Protein AF-A0A2D4K3Z7-F1 (afdb_monomer)

Structure (mmCIF, N/CA/C/O backbone):
data_AF-A0A2D4K3Z7-F1
#
_entry.id   AF-A0A2D4K3Z7-F1
#
loop_
_atom_site.group_PDB
_atom_site.id
_atom_site.type_symbol
_atom_site.label_atom_id
_atom_site.label_alt_id
_atom_site.label_comp_id
_atom_site.label_asym_id
_atom_site.label_entity_id
_atom_site.label_seq_id
_atom_site.pdbx_PDB_ins_code
_atom_site.Cartn_x
_atom_site.Cartn_y
_atom_site.Cartn_z
_atom_site.occupancy
_atom_site.B_iso_or_equiv
_atom_site.auth_seq_id
_atom_site.auth_comp_id
_atom_site.auth_asym_id
_atom_site.auth_atom_id
_atom_site.pdbx_PDB_model_num
ATOM 1 N N . ALA A 1 1 ? 8.901 -9.038 -37.088 1.00 87.12 1 ALA A N 1
ATOM 2 C CA . ALA A 1 1 ? 8.086 -7.867 -37.486 1.00 87.12 1 ALA A CA 1
ATOM 3 C C . ALA A 1 1 ? 8.035 -6.771 -36.409 1.00 87.12 1 ALA A C 1
ATOM 5 O O . ALA A 1 1 ? 8.881 -5.893 -36.478 1.00 87.12 1 ALA A O 1
ATOM 6 N N . LEU A 1 2 ? 7.130 -6.795 -35.407 1.00 94.00 2 LEU A N 1
ATOM 7 C CA . LEU A 1 2 ? 6.979 -5.684 -34.430 1.00 94.00 2 LEU A CA 1
ATOM 8 C C . LEU A 1 2 ? 8.279 -5.340 -33.681 1.00 94.00 2 LEU A C 1
ATOM 10 O O . LEU A 1 2 ? 8.708 -4.191 -33.692 1.00 94.00 2 LEU A O 1
ATOM 14 N N . LYS A 1 3 ? 8.938 -6.353 -33.107 1.00 96.38 3 LYS A N 1
ATOM 15 C CA . LYS A 1 3 ? 10.236 -6.232 -32.422 1.00 96.38 3 LYS A CA 1
ATOM 16 C C . LYS A 1 3 ? 11.297 -5.527 -33.275 1.00 96.38 3 LYS A C 1
ATOM 18 O O . LYS A 1 3 ? 11.968 -4.610 -32.811 1.00 96.38 3 LYS A O 1
ATOM 23 N N . GLU A 1 4 ? 11.461 -5.971 -34.519 1.00 96.62 4 GLU A N 1
ATOM 24 C CA . GLU A 1 4 ? 12.482 -5.453 -35.438 1.00 96.62 4 GLU A CA 1
ATOM 25 C C . GLU A 1 4 ? 12.152 -4.029 -35.879 1.00 96.62 4 GLU A C 1
ATOM 27 O O . GLU A 1 4 ? 13.036 -3.178 -35.881 1.00 96.62 4 GLU A O 1
ATOM 32 N N . ALA A 1 5 ? 10.881 -3.755 -36.189 1.00 96.75 5 ALA A N 1
ATOM 33 C CA . ALA A 1 5 ? 10.417 -2.428 -36.574 1.00 96.75 5 ALA A CA 1
ATOM 34 C C . ALA A 1 5 ? 10.631 -1.411 -35.443 1.00 96.75 5 ALA A C 1
ATOM 36 O O . ALA A 1 5 ? 11.226 -0.359 -35.673 1.00 96.75 5 ALA A O 1
ATOM 37 N N . PHE A 1 6 ? 10.222 -1.758 -34.217 1.00 97.62 6 PHE A N 1
ATOM 38 C CA . PHE A 1 6 ? 10.450 -0.931 -33.033 1.00 97.62 6 PHE A CA 1
ATOM 39 C C . PHE A 1 6 ? 11.943 -0.678 -32.803 1.00 97.62 6 PHE A C 1
ATOM 41 O O . PHE A 1 6 ? 12.363 0.467 -32.662 1.00 97.62 6 PHE A O 1
ATOM 48 N N . THR A 1 7 ? 12.754 -1.741 -32.816 1.00 96.12 7 THR A N 1
ATOM 49 C CA . THR A 1 7 ? 14.203 -1.652 -32.579 1.00 96.12 7 THR A CA 1
ATOM 50 C C . THR A 1 7 ? 14.893 -0.776 -33.624 1.00 96.12 7 THR A C 1
ATOM 52 O O . THR A 1 7 ? 15.701 0.079 -33.273 1.00 96.12 7 THR A O 1
ATOM 55 N N . ASN A 1 8 ? 14.554 -0.949 -34.904 1.00 95.50 8 ASN A N 1
ATOM 56 C CA . ASN A 1 8 ? 15.128 -0.164 -35.991 1.00 95.50 8 ASN A CA 1
ATOM 57 C C . ASN A 1 8 ? 14.792 1.328 -35.842 1.00 95.50 8 ASN A C 1
ATOM 59 O O . ASN A 1 8 ? 15.680 2.171 -35.931 1.00 95.50 8 ASN A O 1
ATOM 63 N N . LEU A 1 9 ? 13.530 1.657 -35.549 1.00 95.56 9 LEU A N 1
ATOM 64 C CA . LEU A 1 9 ? 13.109 3.044 -35.338 1.00 95.56 9 LEU A CA 1
ATOM 65 C C . LEU A 1 9 ? 13.720 3.656 -34.075 1.00 95.56 9 LEU A C 1
ATOM 67 O O . LEU A 1 9 ? 14.073 4.828 -34.085 1.00 95.56 9 LEU A O 1
ATOM 71 N N . LEU A 1 10 ? 13.891 2.885 -33.000 1.00 94.19 10 LEU A N 1
ATOM 72 C CA . LEU A 1 10 ? 14.515 3.381 -31.775 1.00 94.19 10 LEU A CA 1
ATOM 73 C C . LEU A 1 10 ? 16.001 3.719 -31.973 1.00 94.19 10 LEU A C 1
ATOM 75 O O . LEU A 1 10 ? 16.464 4.732 -31.456 1.00 94.19 10 LEU A O 1
ATOM 79 N N . ILE A 1 11 ? 16.742 2.883 -32.707 1.00 92.81 11 ILE A N 1
ATOM 80 C CA . ILE A 1 11 ? 18.197 3.034 -32.874 1.00 92.81 11 ILE A CA 1
ATOM 81 C C . ILE A 1 11 ? 18.545 3.984 -34.029 1.00 92.81 11 ILE A C 1
ATOM 83 O O . ILE A 1 11 ? 19.521 4.729 -33.942 1.00 92.81 11 ILE A O 1
ATOM 87 N N . HIS A 1 12 ? 17.770 3.958 -35.116 1.00 91.62 12 HIS A N 1
ATOM 88 C CA . HIS A 1 12 ? 18.097 4.657 -36.364 1.00 91.62 12 HIS A CA 1
ATOM 89 C C . HIS A 1 12 ? 17.076 5.738 -36.762 1.00 91.62 12 HIS A C 1
ATOM 91 O O . HIS A 1 12 ? 17.339 6.514 -37.682 1.00 91.62 12 HIS A O 1
ATOM 97 N N . GLY A 1 13 ? 15.922 5.805 -36.092 1.00 89.62 13 GLY A N 1
ATOM 98 C CA . GLY A 1 13 ? 14.860 6.772 -36.367 1.00 89.62 13 GLY A CA 1
ATOM 99 C C . GLY A 1 13 ? 15.062 8.083 -35.612 1.00 89.62 13 GLY A C 1
ATOM 100 O O . GLY A 1 13 ? 14.708 8.211 -34.441 1.00 89.62 13 GLY A O 1
ATOM 101 N N . PHE A 1 14 ? 15.612 9.087 -36.295 1.00 87.62 14 PHE A N 1
ATOM 102 C CA . PHE A 1 14 ? 15.900 10.398 -35.695 1.00 87.62 14 PHE A CA 1
ATOM 103 C C . PHE A 1 14 ? 14.907 11.490 -36.097 1.00 87.62 14 PHE A C 1
ATOM 105 O O . PHE A 1 14 ? 14.913 12.565 -35.492 1.00 87.62 14 PHE A O 1
ATOM 112 N N . ARG A 1 15 ? 14.067 11.260 -37.116 1.00 92.75 15 ARG A N 1
ATOM 113 C CA . ARG A 1 15 ? 13.068 12.250 -37.538 1.00 92.75 15 ARG A CA 1
ATOM 114 C C . ARG A 1 15 ? 11.892 12.241 -36.571 1.00 92.75 15 ARG A C 1
ATOM 116 O O . ARG A 1 15 ? 11.570 11.219 -35.974 1.00 92.75 15 ARG A O 1
ATOM 123 N N . HIS A 1 16 ? 11.196 13.370 -36.484 1.00 92.75 16 HIS A N 1
ATOM 124 C CA . HIS A 1 16 ? 9.980 13.493 -35.679 1.00 92.75 16 HIS A CA 1
ATOM 125 C C . HIS A 1 16 ? 8.953 12.391 -36.000 1.00 92.75 16 HIS A C 1
ATOM 127 O O . HIS A 1 16 ? 8.483 11.710 -35.096 1.00 92.75 16 HIS A O 1
ATOM 133 N N . TYR A 1 17 ? 8.680 12.148 -37.288 1.00 95.12 17 TYR A N 1
ATOM 134 C CA . TYR A 1 17 ? 7.767 11.083 -37.720 1.00 95.12 17 TYR A CA 1
ATOM 135 C C . TYR A 1 17 ? 8.241 9.680 -37.303 1.00 95.12 17 TYR A C 1
ATOM 137 O O . TYR A 1 17 ? 7.428 8.856 -36.897 1.00 95.12 17 TYR A O 1
ATOM 145 N N . ASP A 1 18 ? 9.552 9.417 -37.337 1.00 95.50 18 ASP A N 1
ATOM 146 C CA . ASP A 1 18 ? 10.105 8.123 -36.918 1.00 95.50 18 ASP A CA 1
ATOM 147 C C . ASP A 1 18 ? 9.887 7.894 -35.414 1.00 95.50 18 ASP A C 1
ATOM 149 O O . ASP A 1 18 ? 9.540 6.791 -34.993 1.00 95.50 18 ASP A O 1
ATOM 153 N N . ARG A 1 19 ? 10.044 8.949 -34.600 1.00 95.31 19 ARG A N 1
ATOM 154 C CA . ARG A 1 19 ? 9.815 8.903 -33.147 1.00 95.31 19 ARG A CA 1
ATOM 155 C C . ARG A 1 19 ? 8.341 8.716 -32.794 1.00 95.31 19 ARG A C 1
ATOM 157 O O . ARG A 1 19 ? 8.040 7.964 -31.871 1.00 95.31 19 ARG A O 1
ATOM 164 N N . GLN A 1 20 ? 7.436 9.356 -33.535 1.00 96.62 20 GLN A N 1
ATOM 165 C CA . GLN A 1 20 ? 5.996 9.130 -33.391 1.00 96.62 20 GLN A CA 1
ATOM 166 C C . GLN A 1 20 ? 5.642 7.679 -33.727 1.00 96.62 20 GLN A C 1
ATOM 168 O O . GLN A 1 20 ? 5.082 6.977 -32.889 1.00 96.62 20 GLN A O 1
ATOM 173 N N . LEU A 1 21 ? 6.089 7.188 -34.887 1.00 97.31 21 LEU A N 1
ATOM 174 C CA . LEU A 1 21 ? 5.829 5.817 -35.320 1.00 97.31 21 LEU A CA 1
ATOM 175 C C . LEU A 1 21 ? 6.407 4.775 -34.348 1.00 97.31 21 LEU A C 1
ATOM 177 O O . LEU A 1 21 ? 5.771 3.760 -34.072 1.00 97.31 21 LEU A O 1
ATOM 181 N N . ARG A 1 22 ? 7.598 5.021 -33.792 1.00 97.00 22 ARG A N 1
ATOM 182 C CA . ARG A 1 22 ? 8.190 4.194 -32.729 1.00 97.00 22 ARG A CA 1
ATOM 183 C C . ARG A 1 22 ? 7.257 4.083 -31.523 1.00 97.00 22 ARG A C 1
ATOM 185 O O . ARG A 1 22 ? 7.074 2.984 -30.999 1.00 97.00 22 ARG A O 1
ATOM 192 N N . ASN A 1 23 ? 6.697 5.205 -31.074 1.00 97.75 23 ASN A N 1
ATOM 193 C CA . ASN A 1 23 ? 5.797 5.238 -29.925 1.00 97.75 23 ASN A CA 1
ATOM 194 C C . ASN A 1 23 ? 4.473 4.525 -30.242 1.00 97.75 23 ASN A C 1
ATOM 196 O O . ASN A 1 23 ? 4.019 3.723 -29.428 1.00 97.75 23 ASN A O 1
ATOM 200 N N . ASP A 1 24 ? 3.917 4.720 -31.440 1.00 98.00 24 ASP A N 1
ATOM 201 C CA . ASP A 1 24 ? 2.710 4.017 -31.898 1.00 98.00 24 ASP A CA 1
ATOM 202 C C . ASP A 1 24 ? 2.918 2.496 -31.921 1.00 98.00 24 ASP A C 1
ATOM 204 O O . ASP A 1 24 ? 2.082 1.728 -31.438 1.00 98.00 24 ASP A O 1
ATOM 208 N N . ILE A 1 25 ? 4.074 2.039 -32.414 1.00 98.00 25 ILE A N 1
ATOM 209 C CA . ILE A 1 25 ? 4.436 0.616 -32.400 1.00 98.00 25 ILE A CA 1
ATOM 210 C C . ILE A 1 25 ? 4.549 0.094 -30.968 1.00 98.00 25 ILE A C 1
ATOM 212 O O . ILE A 1 25 ? 4.130 -1.034 -30.708 1.00 98.00 25 ILE A O 1
ATOM 216 N N . LEU A 1 26 ? 5.087 0.883 -30.034 1.00 98.19 26 LEU A N 1
ATOM 217 C CA . LEU A 1 26 ? 5.161 0.476 -28.633 1.00 98.19 26 LEU A CA 1
ATOM 218 C C . LEU A 1 26 ? 3.771 0.369 -27.997 1.00 98.19 26 LEU A C 1
ATOM 220 O O . LEU A 1 26 ? 3.529 -0.580 -27.260 1.00 98.19 26 LEU A O 1
ATOM 224 N N . VAL A 1 27 ? 2.837 1.268 -28.318 1.00 98.06 27 VAL A N 1
ATOM 225 C CA . VAL A 1 27 ? 1.434 1.153 -27.881 1.00 98.06 27 VAL A CA 1
ATOM 226 C C . VAL A 1 27 ? 0.812 -0.147 -28.397 1.00 98.06 27 VAL A C 1
ATOM 228 O O . VAL A 1 27 ? 0.225 -0.897 -27.616 1.00 98.06 27 VAL A O 1
ATOM 231 N N . ILE A 1 28 ? 0.995 -0.464 -29.683 1.00 97.62 28 ILE A N 1
ATOM 232 C CA . ILE A 1 28 ? 0.518 -1.726 -30.271 1.00 97.62 28 ILE A CA 1
ATOM 233 C C . ILE A 1 28 ? 1.174 -2.925 -29.576 1.00 97.62 28 ILE A C 1
ATOM 235 O O . ILE A 1 28 ? 0.487 -3.883 -29.226 1.00 97.62 28 ILE A O 1
ATOM 239 N N . ALA A 1 29 ? 2.486 -2.872 -29.333 1.00 97.50 29 ALA A N 1
ATOM 240 C CA . ALA A 1 29 ? 3.203 -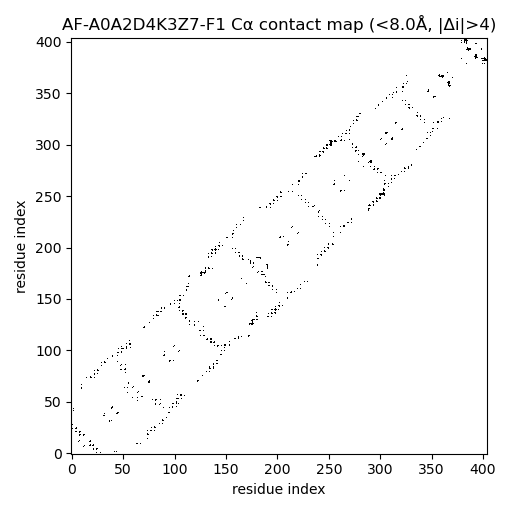3.923 -28.621 1.00 97.50 29 ALA A CA 1
ATOM 241 C C . ALA A 1 29 ? 2.657 -4.119 -27.199 1.00 97.50 29 ALA A C 1
ATOM 243 O O . ALA A 1 29 ? 2.514 -5.260 -26.770 1.00 97.50 29 ALA A O 1
ATOM 244 N N . THR A 1 30 ? 2.299 -3.041 -26.493 1.00 96.94 30 THR A N 1
ATOM 245 C CA . THR A 1 30 ? 1.702 -3.110 -25.150 1.00 96.94 30 THR A CA 1
ATOM 246 C C . THR A 1 30 ? 0.358 -3.829 -25.189 1.00 96.94 30 THR A C 1
ATOM 248 O O . THR A 1 30 ? 0.098 -4.677 -24.342 1.00 96.94 30 THR A O 1
ATOM 251 N N . LEU A 1 31 ? -0.486 -3.540 -26.187 1.00 96.38 31 LEU A N 1
ATOM 252 C CA . LEU A 1 31 ? -1.773 -4.224 -26.366 1.00 96.38 31 LEU A CA 1
ATOM 253 C C . LEU A 1 31 ? -1.592 -5.710 -26.693 1.00 96.38 31 LEU A C 1
ATOM 255 O O . LEU A 1 31 ? -2.310 -6.550 -26.159 1.00 96.38 31 LEU A O 1
ATOM 259 N N . VAL A 1 32 ? -0.612 -6.048 -27.535 1.00 95.50 32 VAL A N 1
ATOM 260 C CA . VAL A 1 32 ? -0.281 -7.445 -27.851 1.00 95.50 32 VAL A CA 1
ATOM 261 C C . VAL A 1 32 ? 0.221 -8.181 -26.608 1.00 95.50 32 VAL A C 1
ATOM 263 O O . VAL A 1 32 ? -0.226 -9.293 -26.348 1.00 95.50 32 VAL A O 1
ATOM 266 N N . ALA A 1 33 ? 1.087 -7.553 -25.810 1.00 95.50 33 ALA A N 1
ATOM 267 C CA . ALA A 1 33 ? 1.650 -8.137 -24.594 1.00 95.50 33 ALA A CA 1
ATOM 268 C C . ALA A 1 33 ? 0.612 -8.388 -23.486 1.00 95.50 33 ALA A C 1
ATOM 270 O O . ALA A 1 33 ? 0.863 -9.180 -22.586 1.00 95.50 33 ALA A O 1
ATOM 271 N N . GLN A 1 34 ? -0.564 -7.751 -23.544 1.00 93.88 34 GLN A N 1
ATOM 272 C CA . GLN A 1 34 ? -1.667 -8.056 -22.625 1.00 93.88 34 GLN A CA 1
ATOM 273 C C . GLN A 1 34 ? -2.324 -9.412 -22.906 1.00 93.88 34 GLN A C 1
ATOM 275 O O . GLN A 1 34 ? -3.038 -9.920 -22.044 1.00 93.88 34 GLN A O 1
ATOM 280 N N . ASN A 1 35 ? -2.115 -9.992 -24.091 1.00 92.38 35 ASN A N 1
ATOM 281 C CA . ASN A 1 35 ? -2.606 -11.322 -24.418 1.00 92.38 35 ASN A CA 1
ATOM 282 C C . ASN A 1 35 ? -1.603 -12.384 -23.923 1.00 92.38 35 ASN A C 1
ATOM 284 O O . ASN A 1 35 ? -0.496 -12.435 -24.460 1.00 92.38 35 ASN A O 1
ATOM 288 N N . PRO A 1 36 ? -1.982 -13.281 -22.989 1.00 85.81 36 PRO A N 1
ATOM 289 C CA . PRO A 1 36 ? -1.090 -14.328 -22.480 1.00 85.81 36 PRO A CA 1
ATOM 290 C C . PRO A 1 36 ? -0.541 -15.276 -23.557 1.00 85.81 36 PRO A C 1
ATOM 292 O O . PRO A 1 36 ? 0.483 -15.911 -23.350 1.00 85.81 36 PRO A O 1
ATOM 295 N N . GLY A 1 37 ? -1.212 -15.390 -24.710 1.00 88.56 37 GLY A N 1
ATOM 296 C CA . GLY A 1 37 ? -0.748 -16.208 -25.835 1.00 88.56 37 GLY A CA 1
ATOM 297 C C . GLY A 1 37 ? 0.266 -15.518 -26.756 1.00 88.56 37 GLY A C 1
ATOM 298 O O . GLY A 1 37 ? 0.699 -16.124 -27.736 1.00 88.56 37 GLY A O 1
ATOM 299 N N . ALA A 1 38 ? 0.610 -14.249 -26.514 1.00 93.31 38 ALA A N 1
ATOM 300 C CA . ALA A 1 38 ? 1.586 -13.534 -27.327 1.00 93.31 38 ALA A CA 1
ATOM 301 C C . ALA A 1 38 ? 3.022 -13.962 -26.956 1.00 93.31 38 ALA A C 1
ATOM 303 O O . ALA A 1 38 ? 3.406 -13.818 -25.797 1.00 93.31 38 ALA A O 1
ATOM 304 N N . PRO A 1 39 ? 3.857 -14.407 -27.918 1.00 94.12 39 PRO A N 1
ATOM 305 C CA . PRO A 1 39 ? 5.191 -14.950 -27.639 1.00 94.12 39 PRO A CA 1
ATOM 306 C C . PRO A 1 39 ? 6.243 -13.848 -27.388 1.00 94.12 39 PRO A C 1
ATOM 308 O O . PRO A 1 39 ? 7.232 -13.699 -28.117 1.00 94.12 39 PRO A O 1
ATOM 311 N N . MET A 1 40 ? 6.003 -12.983 -26.400 1.00 95.81 40 MET A N 1
ATOM 312 C CA . MET A 1 40 ? 6.849 -11.818 -26.108 1.00 95.81 40 MET A CA 1
ATOM 313 C C . MET A 1 40 ? 8.237 -12.228 -25.594 1.00 95.81 40 MET A C 1
ATOM 315 O O . MET A 1 40 ? 9.244 -11.610 -25.963 1.00 95.81 40 MET A O 1
ATOM 319 N N . ILE A 1 41 ? 8.299 -13.299 -24.796 1.00 95.50 41 ILE A N 1
ATOM 320 C CA . ILE A 1 41 ? 9.540 -13.842 -24.233 1.00 95.50 41 ILE A CA 1
ATOM 321 C C . ILE A 1 41 ? 10.316 -14.622 -25.298 1.00 95.50 41 ILE A C 1
ATOM 323 O O . ILE A 1 41 ? 11.499 -14.356 -25.505 1.00 95.50 41 ILE A O 1
ATOM 327 N N . GLU A 1 42 ? 9.659 -15.531 -26.020 1.00 95.12 42 GLU A N 1
ATOM 328 C CA . GLU A 1 42 ? 10.269 -16.435 -27.005 1.00 95.12 42 GLU A CA 1
ATOM 329 C C . GLU A 1 42 ? 10.867 -15.665 -28.181 1.00 95.12 42 GLU A C 1
ATOM 331 O O . GLU A 1 42 ? 11.922 -16.015 -28.709 1.00 95.12 42 GLU A O 1
ATOM 336 N N . THR A 1 43 ? 10.226 -14.562 -28.573 1.00 95.62 43 THR A N 1
ATOM 337 C CA . THR A 1 43 ? 10.766 -13.665 -29.604 1.00 95.62 43 THR A CA 1
ATOM 338 C C . THR A 1 43 ? 11.948 -12.829 -29.101 1.00 95.62 43 THR A C 1
ATOM 340 O O . THR A 1 43 ? 12.607 -12.144 -29.892 1.00 95.62 43 THR A O 1
ATOM 343 N N . GLY A 1 44 ? 12.243 -12.855 -27.799 1.00 95.94 44 GLY A N 1
ATOM 344 C CA . GLY A 1 44 ? 13.243 -12.023 -27.133 1.00 95.94 44 GLY A CA 1
ATOM 345 C C . GLY A 1 44 ? 12.853 -10.546 -27.058 1.00 95.94 44 GLY A C 1
ATOM 346 O O . GLY A 1 44 ? 13.719 -9.704 -26.807 1.00 95.94 44 GLY A O 1
ATOM 347 N N . PHE A 1 45 ? 11.587 -10.206 -27.322 1.00 97.19 45 PHE A N 1
ATOM 348 C CA . PHE A 1 45 ? 11.138 -8.819 -27.325 1.00 97.19 45 PHE A CA 1
ATOM 349 C C . PHE A 1 45 ? 11.016 -8.276 -25.899 1.00 97.19 45 PHE A C 1
ATOM 351 O O . PHE A 1 45 ? 11.498 -7.173 -25.653 1.00 97.19 45 PHE A O 1
ATOM 358 N N . SER A 1 46 ? 10.517 -9.069 -24.939 1.00 97.31 46 SER A N 1
ATOM 359 C CA . SER A 1 46 ? 10.480 -8.688 -23.515 1.00 97.31 46 SER A CA 1
ATOM 360 C C . SER A 1 46 ? 11.856 -8.250 -23.010 1.00 97.31 46 SER A C 1
ATOM 362 O O . SER A 1 46 ? 11.997 -7.168 -22.448 1.00 97.31 46 SER A O 1
ATOM 364 N N . LYS A 1 47 ? 12.907 -9.029 -23.303 1.00 97.12 47 LYS A N 1
ATOM 365 C CA . LYS A 1 47 ? 14.288 -8.707 -22.903 1.00 97.12 47 LYS A CA 1
ATOM 366 C C . LYS A 1 47 ? 14.784 -7.385 -23.502 1.00 97.12 47 LYS A C 1
ATOM 368 O O . LYS A 1 47 ? 15.474 -6.627 -22.825 1.00 97.12 47 LYS A O 1
ATOM 373 N N . GLN A 1 48 ? 14.436 -7.093 -24.757 1.00 97.31 48 GLN A N 1
ATOM 374 C CA . GLN A 1 48 ? 14.787 -5.820 -25.395 1.00 97.31 48 GLN A CA 1
ATOM 375 C C . GLN A 1 48 ? 14.006 -4.645 -24.803 1.00 97.31 48 GLN A C 1
ATOM 377 O O . GLN A 1 48 ? 14.601 -3.612 -24.522 1.00 97.31 48 GLN A O 1
ATOM 382 N N . LEU A 1 49 ? 12.702 -4.804 -24.576 1.00 97.88 49 LEU A N 1
ATOM 383 C CA . LEU A 1 49 ? 11.857 -3.771 -23.975 1.00 97.88 49 LEU A CA 1
ATOM 384 C C . LEU A 1 49 ? 12.324 -3.417 -22.563 1.00 97.88 49 LEU A C 1
ATOM 386 O O . LEU A 1 49 ? 12.434 -2.237 -22.247 1.00 97.88 49 LEU A O 1
ATOM 390 N N . ILE A 1 50 ? 12.679 -4.418 -21.754 1.00 98.25 50 ILE A N 1
ATOM 391 C CA . ILE A 1 50 ? 13.246 -4.213 -20.417 1.00 98.25 50 ILE A CA 1
ATOM 392 C C . ILE A 1 50 ? 14.577 -3.458 -20.508 1.00 98.25 50 ILE A C 1
ATOM 394 O O . ILE A 1 50 ? 14.753 -2.460 -19.815 1.00 98.25 50 ILE A O 1
ATOM 398 N N . LEU A 1 51 ? 15.481 -3.865 -21.409 1.00 97.69 51 LEU A N 1
ATOM 399 C CA . LEU A 1 51 ? 16.739 -3.149 -21.647 1.00 97.69 51 LEU A CA 1
ATOM 400 C C . LEU A 1 51 ? 16.494 -1.676 -22.017 1.00 97.69 51 LEU A C 1
ATOM 402 O O . LEU A 1 51 ? 17.151 -0.790 -21.480 1.00 97.69 51 LEU A O 1
ATOM 406 N N . PHE A 1 52 ? 15.556 -1.403 -22.925 1.00 97.31 52 PHE A N 1
ATOM 407 C CA . PHE A 1 52 ? 15.227 -0.037 -23.332 1.00 97.31 52 PHE A CA 1
ATOM 408 C C . PHE A 1 52 ? 14.505 0.753 -22.234 1.00 97.31 52 PHE A C 1
ATOM 410 O O . PHE A 1 52 ? 14.609 1.974 -22.196 1.00 97.31 52 PHE A O 1
ATOM 417 N N . ALA A 1 53 ? 13.808 0.090 -21.314 1.00 97.12 53 ALA A N 1
ATOM 418 C CA . ALA A 1 53 ? 13.182 0.754 -20.181 1.00 97.12 53 ALA A CA 1
ATOM 419 C C . ALA A 1 53 ? 14.200 1.210 -19.124 1.00 97.12 53 ALA A C 1
ATOM 421 O O . ALA A 1 53 ? 13.933 2.206 -18.454 1.00 97.12 53 ALA A O 1
ATOM 422 N N . THR A 1 54 ? 15.347 0.531 -18.985 1.00 96.69 54 THR A N 1
ATOM 423 C CA . THR A 1 54 ? 16.295 0.749 -17.872 1.00 96.69 54 THR A CA 1
ATOM 424 C C . THR A 1 54 ? 17.658 1.328 -18.266 1.00 96.69 54 THR A C 1
ATOM 426 O O . THR A 1 54 ? 18.450 1.648 -17.380 1.00 96.69 54 THR A O 1
ATOM 429 N N . PHE A 1 55 ? 17.980 1.468 -19.559 1.00 94.38 55 PHE A N 1
ATOM 430 C CA . PHE A 1 55 ? 19.349 1.809 -19.993 1.00 94.38 55 PHE A CA 1
ATOM 431 C C . PHE A 1 55 ? 19.851 3.200 -19.576 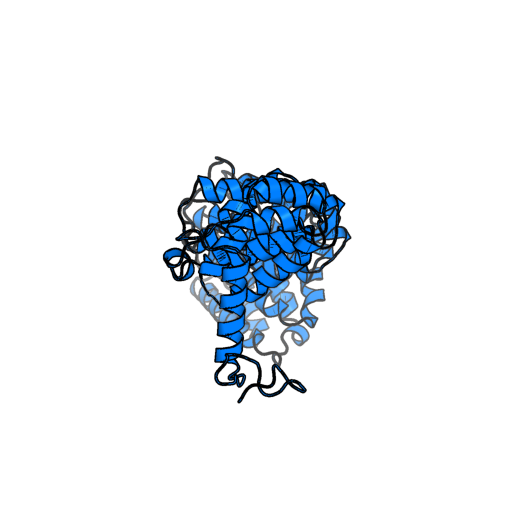1.00 94.38 55 PHE A C 1
ATOM 433 O O . PHE A 1 55 ? 21.062 3.378 -19.444 1.00 94.38 55 PHE A O 1
ATOM 440 N N . ASP A 1 56 ? 18.958 4.177 -19.396 1.00 90.94 56 ASP A N 1
ATOM 441 C CA . ASP A 1 56 ? 19.347 5.521 -18.944 1.00 90.94 56 ASP A CA 1
ATOM 442 C C . ASP A 1 56 ? 19.766 5.504 -17.465 1.00 90.94 56 ASP A C 1
ATOM 444 O O . ASP A 1 56 ? 20.623 6.273 -17.031 1.00 90.94 56 ASP A O 1
ATOM 448 N N . GLU A 1 57 ? 19.181 4.594 -16.689 1.00 92.94 57 GLU A N 1
ATOM 449 C CA . GLU A 1 57 ? 19.380 4.447 -15.251 1.00 92.94 57 GLU A CA 1
ATOM 450 C C . GLU A 1 57 ? 20.479 3.445 -14.895 1.00 92.94 57 GLU A C 1
ATOM 452 O O . GLU A 1 57 ? 21.171 3.590 -13.883 1.00 92.94 57 GLU A O 1
ATOM 457 N N . VAL A 1 58 ? 20.622 2.403 -15.712 1.00 92.94 58 VAL A N 1
ATOM 458 C CA . VAL A 1 58 ? 21.470 1.245 -15.450 1.00 92.94 58 VAL A CA 1
ATOM 459 C C . VAL A 1 58 ? 22.453 1.074 -16.597 1.00 92.94 58 VAL A C 1
ATOM 461 O O . VAL A 1 58 ? 22.084 0.816 -17.742 1.00 92.94 58 VAL A O 1
ATOM 464 N N . LYS A 1 59 ? 23.749 1.147 -16.272 1.00 89.94 59 LYS A N 1
ATOM 465 C CA . LYS A 1 59 ? 24.821 0.922 -17.249 1.00 89.94 59 LYS A CA 1
ATOM 466 C C . LYS A 1 59 ? 24.674 -0.454 -17.899 1.00 89.94 59 LYS A C 1
ATOM 468 O O . LYS A 1 59 ? 24.693 -1.477 -17.214 1.00 89.94 59 LYS A O 1
ATOM 473 N N . SER A 1 60 ? 24.615 -0.464 -19.227 1.00 89.69 60 SER A N 1
ATOM 474 C CA . SER A 1 60 ? 24.523 -1.674 -20.038 1.00 89.69 60 SER A CA 1
ATOM 475 C C . SER A 1 60 ? 25.645 -1.729 -21.069 1.00 89.69 60 SER A C 1
ATOM 477 O O . SER A 1 60 ? 26.006 -0.725 -21.680 1.00 89.69 60 SER A O 1
ATOM 479 N N . HIS A 1 61 ? 26.182 -2.930 -21.278 1.00 89.25 61 HIS A N 1
ATOM 480 C CA . HIS A 1 61 ? 27.171 -3.212 -22.322 1.00 89.25 61 HIS A CA 1
ATOM 481 C C . HIS A 1 61 ? 26.517 -3.664 -23.636 1.00 89.25 61 HIS A C 1
ATOM 483 O O . HIS A 1 61 ? 27.220 -4.011 -24.585 1.00 89.25 61 HIS A O 1
ATOM 489 N N . SER A 1 62 ? 25.180 -3.689 -23.699 1.00 91.75 62 SER A N 1
ATOM 490 C CA . SER A 1 62 ? 24.465 -4.118 -24.896 1.00 91.75 62 SER A CA 1
ATOM 491 C C . SER A 1 62 ? 24.766 -3.180 -26.073 1.00 91.75 62 SER A C 1
ATOM 493 O O . SER A 1 62 ? 24.579 -1.966 -25.951 1.00 91.75 62 SER A O 1
ATOM 495 N N . PRO A 1 63 ? 25.164 -3.715 -27.243 1.00 92.12 63 PRO A N 1
ATOM 496 C CA . PRO A 1 63 ? 25.359 -2.916 -28.449 1.00 92.12 63 PRO A CA 1
ATOM 497 C C . PRO A 1 63 ? 24.118 -2.113 -28.858 1.00 92.12 63 PRO A C 1
ATOM 499 O O . PRO A 1 63 ? 24.264 -1.056 -29.461 1.00 92.12 63 PRO A O 1
ATOM 502 N N . LEU A 1 64 ? 22.915 -2.580 -28.496 1.00 92.56 64 LEU A N 1
ATOM 503 C CA . LEU A 1 64 ? 21.642 -1.938 -28.848 1.00 92.56 64 LEU A CA 1
ATOM 504 C C . LEU A 1 64 ? 21.443 -0.568 -28.192 1.00 92.56 64 LEU A C 1
ATOM 506 O O . LEU A 1 64 ? 20.692 0.247 -28.712 1.00 92.56 64 LEU A O 1
ATOM 510 N N . VAL A 1 65 ? 22.097 -0.320 -27.056 1.00 92.56 65 VAL A N 1
ATOM 511 C CA . VAL A 1 65 ? 21.998 0.955 -26.324 1.00 92.56 65 VAL A CA 1
ATOM 512 C C . VAL A 1 65 ? 23.313 1.730 -26.345 1.00 92.56 65 VAL A C 1
ATOM 514 O O . VAL A 1 65 ? 23.428 2.804 -25.757 1.00 92.56 65 VAL A O 1
ATOM 517 N N . LYS A 1 66 ? 24.328 1.220 -27.054 1.00 89.81 66 LYS A N 1
ATOM 518 C CA . LYS A 1 66 ? 25.621 1.888 -27.174 1.00 89.81 66 LYS A CA 1
ATOM 519 C C . LYS A 1 66 ? 25.457 3.178 -27.978 1.00 89.81 66 LYS A C 1
ATOM 521 O O . LYS A 1 66 ? 25.298 3.148 -29.191 1.00 89.81 66 LYS A O 1
ATOM 526 N N . GLY A 1 67 ? 25.544 4.314 -27.290 1.00 83.56 67 GLY A N 1
ATOM 527 C CA . GLY A 1 67 ? 25.373 5.633 -27.904 1.00 83.56 67 GLY A CA 1
ATOM 528 C C . GLY A 1 67 ? 23.914 6.056 -28.094 1.00 83.56 67 GLY A C 1
ATOM 529 O O . GLY A 1 67 ? 23.684 7.150 -28.603 1.00 83.56 67 GLY A O 1
ATOM 530 N N . LEU A 1 68 ? 22.949 5.241 -27.651 1.00 88.88 68 LEU A N 1
ATOM 531 C CA . LEU A 1 68 ? 21.551 5.647 -27.560 1.00 88.88 68 LEU A CA 1
ATOM 532 C C . LEU A 1 68 ? 21.406 6.671 -26.427 1.00 88.88 68 LEU A C 1
ATOM 534 O O . LEU A 1 68 ? 21.951 6.478 -25.341 1.00 88.88 68 LEU A O 1
ATOM 538 N N . LYS A 1 69 ? 20.696 7.768 -26.689 1.00 84.88 69 LYS A N 1
ATOM 539 C CA . LYS A 1 69 ? 20.353 8.786 -25.690 1.00 84.88 69 LYS A CA 1
ATOM 540 C C . LYS A 1 69 ? 18.943 9.281 -25.953 1.00 84.88 69 LYS A C 1
ATOM 542 O O . LYS A 1 69 ? 18.653 9.685 -27.081 1.00 84.88 69 LYS A O 1
ATOM 547 N N . LEU A 1 70 ? 18.101 9.292 -24.924 1.00 85.50 70 LEU A N 1
ATOM 548 C CA . LEU A 1 70 ? 16.837 10.016 -24.994 1.00 85.50 70 LEU A CA 1
ATOM 549 C C . LEU A 1 70 ? 17.117 11.520 -24.976 1.00 85.50 70 LEU A C 1
ATOM 551 O O . LEU A 1 70 ? 17.957 12.011 -24.220 1.00 85.50 70 LEU A O 1
ATOM 555 N N . THR A 1 71 ? 16.448 12.251 -25.862 1.00 82.19 71 THR A N 1
ATOM 556 C CA . THR A 1 71 ? 16.521 13.713 -25.906 1.00 82.19 71 THR A CA 1
ATOM 557 C C . THR A 1 71 ? 15.417 14.330 -25.049 1.00 82.19 71 THR A C 1
ATOM 559 O O . THR A 1 71 ? 14.507 13.645 -24.593 1.00 82.19 71 THR A O 1
ATOM 562 N N . SER A 1 72 ? 15.454 15.648 -24.854 1.00 79.00 72 SER A N 1
ATOM 563 C CA . SER A 1 72 ? 14.402 16.385 -24.142 1.00 79.00 72 SER A CA 1
ATOM 564 C C . SER A 1 72 ? 13.128 16.614 -24.969 1.00 79.00 72 SER A C 1
ATOM 566 O O . SER A 1 72 ? 12.230 17.335 -24.529 1.00 79.00 72 SER A O 1
ATOM 568 N N . CYS A 1 73 ? 13.040 16.042 -26.177 1.00 88.56 73 CYS A N 1
ATOM 569 C CA . CYS A 1 73 ? 11.848 16.173 -27.006 1.00 88.56 73 CYS A CA 1
ATOM 570 C C . CYS A 1 73 ? 10.652 15.424 -26.406 1.00 88.56 73 CYS A C 1
ATOM 572 O O . CYS A 1 73 ? 10.797 14.483 -25.620 1.00 88.56 73 CYS A O 1
ATOM 574 N N . TYR A 1 74 ? 9.456 15.844 -26.809 1.00 91.31 74 TYR A N 1
ATOM 575 C CA . TYR A 1 74 ? 8.211 15.281 -26.308 1.00 91.31 74 TYR A CA 1
ATOM 576 C C . TYR A 1 74 ? 8.081 13.783 -26.624 1.00 91.31 74 TYR A C 1
ATOM 578 O O . TYR A 1 74 ? 7.683 13.008 -25.759 1.00 91.31 74 TYR A O 1
ATOM 586 N N . GLU A 1 75 ? 8.489 13.343 -27.816 1.00 94.75 75 GLU A N 1
ATOM 587 C CA . GLU A 1 75 ? 8.341 11.945 -28.227 1.00 94.75 75 GLU A CA 1
ATOM 588 C C . GLU A 1 75 ? 9.229 10.992 -27.416 1.00 94.75 75 GLU A C 1
ATOM 590 O O . GLU A 1 75 ? 8.832 9.855 -27.165 1.00 94.75 75 GLU A O 1
ATOM 595 N N . ASP A 1 76 ? 10.424 11.421 -27.006 1.00 92.44 76 ASP A N 1
ATOM 596 C CA . ASP A 1 76 ? 11.321 10.612 -26.167 1.00 92.44 76 ASP A CA 1
ATOM 597 C C . ASP A 1 76 ? 10.838 10.555 -24.712 1.00 92.44 76 ASP A C 1
ATOM 599 O O . ASP A 1 76 ? 10.927 9.510 -24.067 1.00 92.44 76 ASP A O 1
ATOM 603 N N . PHE A 1 77 ? 10.242 11.642 -24.220 1.00 92.25 77 PHE A N 1
ATOM 604 C CA . PHE A 1 77 ? 9.542 11.643 -22.940 1.00 92.25 77 PHE A CA 1
ATOM 605 C C . PHE A 1 77 ? 8.346 10.674 -22.941 1.00 92.25 77 PHE A C 1
ATOM 607 O O . PHE A 1 77 ? 8.214 9.850 -22.034 1.00 92.25 77 PHE A O 1
ATOM 614 N N . GLU A 1 78 ? 7.510 10.712 -23.982 1.00 94.25 78 GLU A N 1
ATOM 615 C CA . GLU A 1 78 ? 6.401 9.764 -24.158 1.00 94.25 78 GLU A CA 1
ATOM 616 C C . GLU A 1 78 ? 6.891 8.318 -24.286 1.00 94.25 78 GLU A C 1
ATOM 618 O O . GLU A 1 78 ? 6.332 7.422 -23.653 1.00 94.25 78 GLU A O 1
ATOM 623 N N . LEU A 1 79 ? 7.982 8.077 -25.025 1.00 96.38 79 LEU A N 1
ATOM 624 C CA . LEU A 1 79 ? 8.603 6.753 -25.103 1.00 96.38 79 LEU A CA 1
ATOM 625 C C . LEU A 1 79 ? 8.945 6.226 -23.708 1.00 96.38 79 LEU A C 1
ATOM 627 O O . LEU A 1 79 ? 8.621 5.081 -23.395 1.00 96.38 79 LEU A O 1
ATOM 631 N N . LYS A 1 80 ? 9.588 7.046 -22.869 1.00 95.38 80 LYS A N 1
ATOM 632 C CA . LYS A 1 80 ? 9.979 6.627 -21.520 1.00 95.38 80 LYS A CA 1
ATOM 633 C C . LYS A 1 80 ? 8.764 6.237 -20.682 1.00 95.38 80 LYS A C 1
ATOM 635 O O . LYS A 1 80 ? 8.791 5.196 -20.030 1.00 95.38 80 LYS A O 1
ATOM 640 N N . LYS A 1 81 ? 7.673 7.007 -20.758 1.00 95.25 81 LYS A N 1
ATOM 641 C CA . LYS A 1 81 ? 6.409 6.668 -20.083 1.00 95.25 81 LYS A CA 1
ATOM 642 C C . LYS A 1 81 ? 5.833 5.341 -20.570 1.00 95.25 81 LYS A C 1
ATOM 644 O O . LYS A 1 81 ? 5.461 4.493 -19.761 1.00 95.25 81 LYS A O 1
ATOM 649 N N . LEU A 1 82 ? 5.787 5.139 -21.885 1.00 97.44 82 LEU A N 1
ATOM 650 C CA . LEU A 1 82 ? 5.288 3.903 -22.484 1.00 97.44 82 LEU A CA 1
ATOM 651 C C . LEU A 1 82 ? 6.137 2.687 -22.092 1.00 97.44 82 LEU A C 1
ATOM 653 O O . LEU A 1 82 ? 5.582 1.624 -21.831 1.00 97.44 82 LEU A O 1
ATOM 657 N N . LEU A 1 83 ? 7.459 2.840 -21.994 1.00 98.06 83 LEU A N 1
ATOM 658 C CA . LEU A 1 83 ? 8.359 1.775 -21.552 1.00 98.06 83 LEU A CA 1
ATOM 659 C C . LEU A 1 83 ? 8.148 1.413 -20.076 1.00 98.06 83 LEU A C 1
ATOM 661 O O . LEU A 1 83 ? 8.089 0.228 -19.761 1.00 98.06 83 LEU A O 1
ATOM 665 N N . LEU A 1 84 ? 7.968 2.393 -19.182 1.00 97.06 84 LEU A N 1
ATOM 666 C CA . LEU A 1 84 ? 7.634 2.116 -17.776 1.00 97.06 84 LEU A CA 1
ATOM 667 C C . LEU A 1 84 ? 6.280 1.397 -17.652 1.00 97.06 84 LEU A C 1
ATOM 669 O O . LEU A 1 84 ? 6.178 0.389 -16.956 1.00 97.06 84 LEU A O 1
ATOM 673 N N . ASN A 1 85 ? 5.268 1.838 -18.406 1.00 96.69 85 ASN A N 1
ATOM 674 C CA . ASN A 1 85 ? 3.980 1.143 -18.474 1.00 96.69 85 ASN A CA 1
ATOM 675 C C . ASN A 1 85 ? 4.123 -0.290 -19.006 1.00 96.69 85 ASN A C 1
ATOM 677 O O . ASN A 1 85 ? 3.513 -1.208 -18.460 1.00 96.69 85 ASN A O 1
ATOM 681 N N . MET A 1 86 ? 4.950 -0.505 -20.033 1.00 97.69 86 MET A N 1
ATOM 682 C CA . MET A 1 86 ? 5.213 -1.835 -20.585 1.00 97.69 86 MET A CA 1
ATOM 683 C C . MET A 1 86 ? 5.767 -2.788 -19.522 1.00 97.69 86 MET A C 1
ATOM 685 O O . MET A 1 86 ? 5.357 -3.946 -19.492 1.00 97.69 86 MET A O 1
ATOM 689 N N . LEU A 1 87 ? 6.634 -2.318 -18.615 1.00 98.00 87 LEU A N 1
ATOM 690 C CA . LEU A 1 87 ? 7.140 -3.156 -17.522 1.00 98.00 87 LEU A CA 1
ATOM 691 C C . LEU A 1 87 ? 5.988 -3.749 -16.701 1.00 98.00 87 LEU A C 1
ATOM 693 O O . LEU A 1 87 ? 5.979 -4.955 -16.470 1.00 98.00 87 LEU A O 1
ATOM 697 N N . THR A 1 88 ? 4.981 -2.945 -16.331 1.00 96.44 88 THR A N 1
ATOM 698 C CA . THR A 1 88 ? 3.809 -3.431 -15.570 1.00 96.44 88 THR A CA 1
ATOM 699 C C . THR A 1 88 ? 2.994 -4.484 -16.320 1.00 96.44 88 THR A C 1
ATOM 701 O O . THR A 1 88 ? 2.411 -5.366 -15.694 1.00 96.44 88 THR A O 1
ATOM 704 N N . VAL A 1 89 ? 2.964 -4.429 -17.656 1.00 96.50 89 VAL A N 1
ATOM 705 C CA . VAL A 1 89 ? 2.295 -5.442 -18.482 1.00 96.50 89 VAL A CA 1
ATOM 706 C C . VAL A 1 89 ? 3.105 -6.732 -18.502 1.00 96.50 89 VAL A C 1
ATOM 708 O O . VAL A 1 89 ? 2.535 -7.796 -18.279 1.00 96.50 89 VAL A O 1
ATOM 711 N N . LEU A 1 90 ? 4.424 -6.640 -18.692 1.00 96.38 90 LEU A N 1
ATOM 712 C CA . LEU A 1 90 ? 5.316 -7.802 -18.687 1.00 96.38 90 LEU A CA 1
ATOM 713 C C . LEU A 1 90 ? 5.333 -8.516 -17.329 1.00 96.38 90 LEU A C 1
ATOM 715 O O . LEU A 1 90 ? 5.387 -9.738 -17.291 1.00 96.38 90 LEU A O 1
ATOM 719 N N . ALA A 1 91 ? 5.219 -7.781 -16.221 1.00 95.38 91 ALA A N 1
ATOM 720 C CA . ALA A 1 91 ? 5.173 -8.356 -14.875 1.00 95.38 91 ALA A CA 1
ATOM 721 C C . ALA A 1 91 ? 3.933 -9.218 -14.585 1.00 95.38 91 ALA A C 1
ATOM 723 O O . ALA A 1 91 ? 3.931 -9.963 -13.609 1.00 95.38 91 ALA A O 1
ATOM 724 N N . LYS A 1 92 ? 2.886 -9.152 -15.420 1.00 93.25 92 LYS A N 1
ATOM 725 C CA . LYS A 1 92 ? 1.727 -10.053 -15.304 1.00 93.25 92 LYS A CA 1
ATOM 726 C C . LYS A 1 92 ? 2.056 -11.487 -15.716 1.00 93.25 92 LYS A C 1
ATOM 728 O O . LYS A 1 92 ? 1.353 -12.406 -15.307 1.00 93.25 92 LYS A O 1
ATOM 733 N N . ASP A 1 93 ? 3.096 -11.669 -16.525 1.00 92.19 93 ASP A N 1
ATOM 734 C CA . ASP A 1 93 ? 3.624 -12.976 -16.887 1.00 92.19 93 ASP A CA 1
ATOM 735 C C . ASP A 1 93 ? 4.807 -13.320 -15.974 1.00 92.19 93 ASP A C 1
ATOM 737 O O . ASP A 1 93 ? 5.894 -12.750 -16.091 1.00 92.19 93 ASP A O 1
ATOM 741 N N . LEU A 1 94 ? 4.606 -14.281 -15.067 1.00 90.88 94 LEU A N 1
ATOM 742 C CA . LEU A 1 94 ? 5.628 -14.704 -14.106 1.00 90.88 94 LEU A CA 1
ATOM 743 C C . LEU A 1 94 ? 6.891 -15.258 -14.786 1.00 90.88 94 LEU A C 1
ATOM 745 O O . LEU A 1 94 ? 7.978 -15.175 -14.214 1.00 90.88 94 LEU A O 1
ATOM 749 N N . CYS A 1 95 ? 6.800 -15.743 -16.030 1.00 91.94 95 CYS A N 1
ATOM 750 C CA . CYS A 1 95 ? 7.973 -16.156 -16.801 1.00 91.94 95 CYS A CA 1
ATOM 751 C C . CYS A 1 95 ? 8.901 -14.975 -17.146 1.00 91.94 95 CYS A C 1
ATOM 753 O O . CYS A 1 95 ? 10.084 -15.180 -17.425 1.00 91.94 95 CYS A O 1
ATOM 755 N N . SER A 1 96 ? 8.407 -13.733 -17.081 1.00 94.44 96 SER A N 1
ATOM 756 C CA . SER A 1 96 ? 9.207 -12.522 -17.294 1.00 94.44 96 SER A CA 1
ATOM 757 C C . SER A 1 96 ? 9.997 -12.079 -16.056 1.00 94.44 96 SER A C 1
ATOM 759 O O . SER A 1 96 ? 10.889 -11.243 -16.201 1.00 94.44 96 SER A O 1
ATOM 761 N N . VAL A 1 97 ? 9.741 -12.626 -14.858 1.00 95.94 97 VAL A N 1
ATOM 762 C CA . VAL A 1 97 ? 10.380 -12.181 -13.597 1.00 95.94 97 VAL A CA 1
ATOM 763 C C . VAL A 1 97 ? 11.906 -12.266 -13.670 1.00 95.94 97 VAL A C 1
ATOM 765 O O . VAL A 1 97 ? 12.587 -11.288 -13.365 1.00 95.94 97 VAL A O 1
ATOM 768 N N . GLN A 1 98 ? 12.451 -13.369 -14.193 1.00 96.94 98 GLN A N 1
ATOM 769 C CA . GLN A 1 98 ? 13.898 -13.523 -14.384 1.00 96.94 98 GLN A CA 1
ATOM 770 C C . GLN A 1 98 ? 14.482 -12.445 -15.314 1.00 96.94 98 GLN A C 1
ATOM 772 O O . GLN A 1 98 ? 15.577 -11.937 -15.080 1.00 96.94 98 GLN A O 1
ATOM 777 N N . LEU A 1 99 ? 13.748 -12.058 -16.363 1.00 97.81 99 LEU A N 1
ATOM 778 C CA . LEU A 1 99 ? 14.186 -11.001 -17.277 1.00 97.81 99 LEU A CA 1
ATOM 779 C C . LEU A 1 99 ? 14.149 -9.621 -16.610 1.00 97.81 99 LEU A C 1
ATOM 781 O O . LEU A 1 99 ? 15.006 -8.785 -16.896 1.00 97.81 99 LEU A O 1
ATOM 785 N N . LEU A 1 100 ? 13.170 -9.375 -15.734 1.00 98.06 100 LEU A N 1
ATOM 786 C CA . LEU A 1 100 ? 13.056 -8.130 -14.970 1.00 98.06 100 LEU A CA 1
ATOM 787 C C . LEU A 1 100 ? 14.197 -8.003 -13.945 1.00 98.06 100 LEU A C 1
ATOM 789 O O . LEU A 1 100 ? 14.802 -6.930 -13.845 1.00 98.06 100 LEU A O 1
ATOM 793 N N . HIS A 1 101 ? 14.543 -9.105 -13.270 1.00 97.69 101 HIS A N 1
ATOM 794 C CA . HIS A 1 101 ? 15.716 -9.214 -12.398 1.00 97.69 101 HIS A CA 1
ATOM 795 C C . HIS A 1 101 ? 17.020 -8.930 -13.167 1.00 97.69 101 HIS A C 1
ATOM 797 O O . HIS A 1 101 ? 17.755 -7.995 -12.840 1.00 97.69 101 HIS A O 1
ATOM 803 N N . GLU A 1 102 ? 17.276 -9.653 -14.268 1.00 96.88 102 GLU A N 1
ATOM 804 C CA . GLU A 1 102 ? 18.455 -9.437 -15.128 1.00 96.88 102 GLU A CA 1
ATOM 805 C C . GLU A 1 102 ? 18.545 -7.994 -15.651 1.00 96.88 102 GLU A C 1
ATOM 807 O O . GLU A 1 102 ? 19.636 -7.432 -15.792 1.00 96.88 102 GLU A O 1
ATOM 812 N N . GLY A 1 103 ? 17.390 -7.389 -15.938 1.00 97.19 103 GLY A N 1
ATOM 813 C CA . GLY A 1 103 ? 17.253 -6.008 -16.387 1.00 97.19 103 GLY A CA 1
ATOM 814 C C . GLY A 1 103 ? 17.491 -4.952 -15.306 1.00 97.19 103 GLY A C 1
ATOM 815 O O . GLY A 1 103 ? 17.512 -3.764 -15.636 1.00 97.19 103 GLY A O 1
ATOM 816 N N . LYS A 1 104 ? 17.673 -5.365 -14.043 1.00 98.00 104 LYS A N 1
ATOM 817 C CA . LYS A 1 104 ? 17.837 -4.505 -12.860 1.00 98.00 104 LYS A CA 1
ATOM 818 C C . LYS A 1 104 ? 16.724 -3.464 -12.742 1.00 98.00 104 LYS A C 1
ATOM 820 O O . LYS A 1 104 ? 16.978 -2.294 -12.447 1.00 98.00 104 LYS A O 1
ATOM 825 N N . VAL A 1 105 ? 15.486 -3.890 -12.993 1.00 98.44 105 VAL A N 1
ATOM 826 C CA . VAL A 1 105 ? 14.318 -2.999 -13.052 1.00 98.44 105 VAL A CA 1
ATOM 827 C C . VAL A 1 105 ? 14.116 -2.246 -11.740 1.00 98.44 105 VAL A C 1
ATOM 829 O O . VAL A 1 105 ? 13.915 -1.035 -11.764 1.00 98.44 105 VAL A O 1
ATOM 832 N N . ILE A 1 106 ? 14.248 -2.920 -10.596 1.00 98.50 106 ILE A N 1
ATOM 833 C CA . ILE A 1 106 ? 14.109 -2.286 -9.278 1.00 98.50 106 ILE A CA 1
ATOM 834 C C . ILE A 1 106 ? 15.128 -1.156 -9.081 1.00 98.50 106 ILE A C 1
ATOM 836 O O . ILE A 1 106 ? 14.754 -0.037 -8.725 1.00 98.50 106 ILE A O 1
ATOM 840 N N . LEU A 1 107 ? 16.403 -1.411 -9.391 1.00 98.00 107 LEU A N 1
ATOM 841 C CA . LEU A 1 107 ? 17.458 -0.399 -9.314 1.00 98.00 107 LEU A CA 1
ATOM 842 C C . LEU A 1 107 ? 17.155 0.803 -10.220 1.00 98.00 107 LEU A C 1
ATOM 844 O O . LEU A 1 107 ? 17.358 1.946 -9.810 1.00 98.00 107 LEU A O 1
ATOM 848 N N . ALA A 1 108 ? 16.658 0.548 -11.434 1.00 97.56 108 ALA A N 1
ATOM 849 C CA . ALA A 1 108 ? 16.292 1.601 -12.373 1.00 97.56 108 ALA A CA 1
ATOM 850 C C . ALA A 1 108 ? 15.147 2.474 -11.841 1.00 97.56 108 ALA A C 1
ATOM 852 O O . ALA A 1 108 ? 15.246 3.698 -11.855 1.00 97.56 108 ALA A O 1
ATOM 853 N N . LEU A 1 109 ? 14.085 1.860 -11.316 1.00 98.12 109 LEU A N 1
ATOM 854 C CA . LEU A 1 109 ? 12.932 2.581 -10.772 1.00 98.12 109 LEU A CA 1
ATOM 855 C C . LEU A 1 109 ? 13.310 3.418 -9.545 1.00 98.12 109 LEU A C 1
ATOM 857 O O . LEU A 1 109 ? 12.885 4.569 -9.431 1.00 98.12 109 LEU A O 1
ATOM 861 N N . PHE A 1 110 ? 14.178 2.904 -8.670 1.00 97.19 110 PHE A N 1
ATOM 862 C CA . PHE A 1 110 ? 14.639 3.657 -7.504 1.00 97.19 110 PHE A CA 1
ATOM 863 C C . PHE A 1 110 ? 15.467 4.906 -7.842 1.00 97.19 110 PHE A C 1
ATOM 865 O O . PHE A 1 110 ? 15.591 5.776 -6.981 1.00 97.19 110 PHE A O 1
ATOM 872 N N . ASN A 1 111 ? 15.984 5.070 -9.067 1.00 94.06 111 ASN A N 1
ATOM 873 C CA . ASN A 1 111 ? 16.623 6.333 -9.466 1.00 94.06 111 ASN A CA 1
ATOM 874 C C . ASN A 1 111 ? 15.649 7.520 -9.502 1.00 94.06 111 ASN A C 1
ATOM 876 O O . ASN A 1 111 ? 16.098 8.666 -9.451 1.00 94.06 111 ASN A O 1
ATOM 880 N N . TYR A 1 112 ? 14.343 7.252 -9.558 1.00 93.31 112 TYR A N 1
ATOM 881 C CA . TYR A 1 112 ? 13.289 8.262 -9.534 1.00 93.31 112 TYR A CA 1
ATOM 882 C C . TYR A 1 112 ? 12.735 8.538 -8.128 1.00 93.31 112 TYR A C 1
ATOM 884 O O . TYR A 1 112 ? 12.040 9.539 -7.931 1.00 93.31 112 TYR A O 1
ATOM 892 N N . LEU A 1 113 ? 13.049 7.698 -7.134 1.00 93.50 113 LEU A N 1
ATOM 893 C CA . LEU A 1 113 ? 12.584 7.843 -5.750 1.00 93.50 113 LEU A CA 1
ATOM 894 C C . LEU A 1 113 ? 13.454 8.849 -4.977 1.00 93.50 113 LEU A C 1
ATOM 896 O O . LEU A 1 113 ? 14.147 8.510 -4.023 1.00 93.50 113 LEU A O 1
ATOM 900 N N . LYS A 1 114 ? 13.472 10.095 -5.451 1.00 90.00 114 LYS A N 1
ATOM 901 C CA . LYS A 1 114 ? 14.196 11.208 -4.829 1.00 90.00 114 LYS A CA 1
ATOM 902 C C . LYS A 1 114 ? 13.628 12.560 -5.265 1.00 90.00 114 LYS A C 1
ATOM 904 O O . LYS A 1 114 ? 13.129 12.665 -6.392 1.00 90.00 114 LYS A O 1
ATOM 909 N N . PRO A 1 115 ? 13.718 13.607 -4.430 1.00 86.25 115 PRO A N 1
ATOM 910 C CA . PRO A 1 115 ? 13.289 14.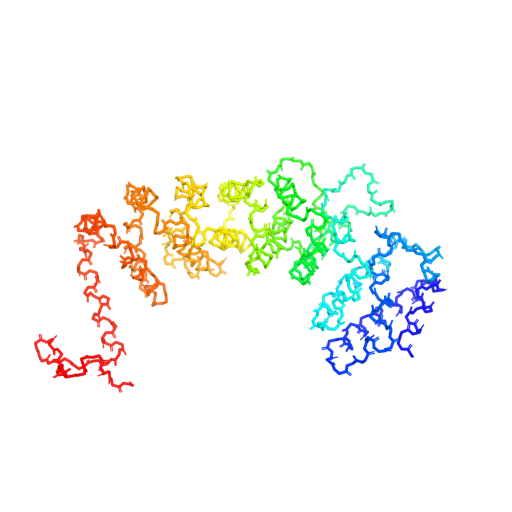950 -4.809 1.00 86.25 115 PRO A CA 1
ATOM 911 C C . PRO A 1 115 ? 13.975 15.420 -6.095 1.00 86.25 115 PRO A C 1
ATOM 913 O O . PRO A 1 115 ? 15.110 15.041 -6.385 1.00 86.25 115 PRO A O 1
ATOM 916 N N . ASN A 1 116 ? 13.298 16.268 -6.869 1.00 81.62 116 ASN A N 1
ATOM 917 C CA . ASN A 1 116 ? 13.938 16.903 -8.015 1.00 81.62 116 ASN A CA 1
ATOM 918 C C . ASN A 1 116 ? 14.963 17.933 -7.515 1.00 81.62 116 ASN A C 1
ATOM 920 O O . ASN A 1 116 ? 14.588 19.003 -7.031 1.00 81.62 116 ASN A O 1
ATOM 924 N N . GLU A 1 117 ? 16.249 17.612 -7.605 1.00 71.56 117 GLU A N 1
ATOM 925 C CA . GLU A 1 117 ? 17.323 18.527 -7.224 1.00 71.56 117 GLU A CA 1
ATOM 926 C C . GLU A 1 117 ? 17.430 19.693 -8.223 1.00 71.56 117 GLU A C 1
ATOM 928 O O . GLU A 1 117 ? 17.231 19.539 -9.433 1.00 71.56 117 GLU A O 1
ATOM 933 N N . LYS A 1 118 ? 17.765 20.892 -7.722 1.00 53.16 118 LYS A N 1
ATOM 934 C CA . LYS A 1 118 ? 18.019 22.070 -8.567 1.00 53.16 118 LYS A CA 1
ATOM 935 C C . LYS A 1 118 ? 19.191 21.769 -9.512 1.00 53.16 118 LYS A C 1
ATOM 937 O O . LYS A 1 118 ? 20.343 21.807 -9.100 1.00 53.16 118 LYS A O 1
ATOM 942 N N . GLY A 1 119 ? 18.876 21.478 -10.771 1.00 53.97 119 GLY A N 1
ATOM 943 C CA . GLY A 1 119 ? 19.844 21.077 -11.796 1.00 53.97 119 GLY A CA 1
ATOM 944 C C . GLY A 1 119 ? 19.270 20.096 -12.818 1.00 53.97 119 GLY A C 1
ATOM 945 O O . GLY A 1 119 ? 19.727 20.109 -13.956 1.00 53.97 119 GLY A O 1
ATOM 946 N N . GLY A 1 120 ? 18.227 19.339 -12.441 1.00 52.09 120 GLY A N 1
ATOM 947 C CA . GLY A 1 120 ? 17.532 18.376 -13.299 1.00 52.09 120 GLY A CA 1
ATOM 948 C C . GLY A 1 120 ? 18.421 17.227 -13.795 1.00 52.09 120 GLY A C 1
ATOM 949 O O . GLY A 1 120 ? 19.635 17.351 -13.953 1.00 52.09 120 GLY A O 1
ATOM 950 N N . ALA A 1 121 ? 17.817 16.082 -14.111 1.00 56.28 121 ALA A N 1
ATOM 951 C CA . ALA A 1 121 ? 18.440 15.187 -15.081 1.00 56.28 121 ALA A CA 1
ATOM 952 C C . ALA A 1 121 ? 18.599 15.989 -16.387 1.00 56.28 121 ALA A C 1
ATOM 954 O O . ALA A 1 121 ? 17.620 16.570 -16.859 1.00 56.28 121 ALA A O 1
ATOM 955 N N . LEU A 1 122 ? 19.831 16.103 -16.900 1.00 55.00 122 LEU A N 1
ATOM 956 C CA . LEU A 1 122 ? 20.213 16.958 -18.035 1.00 55.00 122 LEU A CA 1
ATOM 957 C C . LEU A 1 122 ? 19.115 17.018 -19.119 1.00 55.00 122 LEU A C 1
ATOM 959 O O . LEU A 1 122 ? 18.937 16.074 -19.881 1.00 55.00 122 LEU A O 1
ATOM 963 N N . GLY A 1 123 ? 18.394 18.143 -19.191 1.00 67.62 123 GLY A N 1
ATOM 964 C CA . GLY A 1 123 ? 17.423 18.439 -20.253 1.00 67.62 123 GLY A CA 1
ATOM 965 C C . GLY A 1 123 ? 15.939 18.209 -19.936 1.00 67.62 123 GLY A C 1
ATOM 966 O O . GLY A 1 123 ? 15.111 18.622 -20.745 1.00 67.62 123 GLY A O 1
ATOM 967 N N . MET A 1 124 ? 15.567 17.618 -18.796 1.00 78.38 124 MET A N 1
ATOM 968 C CA . MET A 1 124 ? 14.155 17.441 -18.417 1.00 78.38 124 MET A CA 1
ATOM 969 C C . MET A 1 124 ? 13.589 18.635 -17.640 1.00 78.38 124 MET A C 1
ATOM 971 O O . MET A 1 124 ? 14.221 19.160 -16.722 1.00 78.38 124 MET A O 1
ATOM 975 N N . SER A 1 125 ? 12.352 19.030 -17.957 1.00 84.56 125 SER A N 1
ATOM 976 C CA . SER A 1 125 ? 11.608 19.991 -17.135 1.00 84.56 125 SER A CA 1
ATOM 977 C C . SER A 1 125 ? 11.191 19.381 -15.791 1.00 84.56 125 SER A C 1
ATOM 979 O O . SER A 1 125 ? 11.033 18.165 -15.660 1.00 84.56 125 SER A O 1
ATOM 981 N N . ALA A 1 126 ? 10.942 20.230 -14.790 1.00 85.12 126 ALA A N 1
ATOM 982 C CA . ALA A 1 126 ? 10.484 19.767 -13.481 1.00 85.12 126 ALA A CA 1
ATOM 983 C C . ALA A 1 126 ? 9.144 19.012 -13.548 1.00 85.12 126 ALA A C 1
ATOM 985 O O . ALA A 1 126 ? 8.979 18.018 -12.848 1.00 85.12 126 ALA A O 1
ATOM 986 N N . ALA A 1 127 ? 8.230 19.438 -14.427 1.00 86.12 127 ALA A N 1
ATOM 987 C CA . ALA A 1 127 ? 6.950 18.767 -14.650 1.00 86.12 127 ALA A CA 1
ATOM 988 C C . ALA A 1 127 ? 7.128 17.357 -15.237 1.00 86.12 127 ALA A C 1
ATOM 990 O O . ALA A 1 127 ? 6.503 16.411 -14.766 1.00 86.12 127 ALA A O 1
ATOM 991 N N . GLN A 1 128 ? 8.014 17.207 -16.229 1.00 87.88 128 GLN A N 1
ATOM 992 C CA . GLN A 1 128 ? 8.321 15.903 -16.826 1.00 87.88 128 GLN A CA 1
ATOM 993 C C . GLN A 1 128 ? 8.973 14.959 -15.812 1.00 87.88 128 GLN A C 1
ATOM 995 O O . GLN A 1 128 ? 8.621 13.783 -15.756 1.00 87.88 128 GLN A O 1
ATOM 1000 N N . TYR A 1 129 ? 9.909 15.459 -14.999 1.00 88.75 129 TYR A N 1
ATOM 1001 C CA . TYR A 1 129 ? 10.529 14.645 -13.953 1.00 88.75 129 TYR A CA 1
ATOM 1002 C C . TYR A 1 129 ? 9.494 14.170 -12.930 1.00 88.75 129 TYR A C 1
ATOM 1004 O O . TYR A 1 129 ? 9.466 12.992 -12.599 1.00 88.75 129 TYR A O 1
ATOM 1012 N N . GLU A 1 130 ? 8.622 15.065 -12.464 1.00 89.38 130 GLU A N 1
ATOM 1013 C CA . GLU A 1 130 ? 7.558 14.740 -11.509 1.00 89.38 130 GLU A CA 1
ATOM 1014 C C . GLU A 1 130 ? 6.589 13.677 -12.059 1.00 89.38 130 GLU A C 1
ATOM 1016 O O . GLU A 1 130 ? 6.212 12.743 -11.351 1.00 89.38 130 GLU A O 1
ATOM 1021 N N . GLU A 1 131 ? 6.227 13.770 -13.341 1.00 90.50 131 GLU A N 1
ATOM 1022 C CA . GLU A 1 131 ? 5.390 12.771 -14.009 1.00 90.50 131 GLU A CA 1
ATOM 1023 C C . GLU A 1 131 ? 6.080 11.404 -14.123 1.00 90.50 131 GLU A C 1
ATOM 1025 O O . GLU A 1 131 ? 5.462 10.390 -13.786 1.00 90.50 131 GLU A O 1
ATOM 1030 N N . LEU A 1 132 ? 7.355 11.359 -14.538 1.00 91.81 132 LEU A N 1
ATOM 1031 C CA . LEU A 1 132 ? 8.116 10.103 -14.559 1.00 91.81 132 LEU A CA 1
ATOM 1032 C C . LEU A 1 132 ? 8.325 9.540 -13.161 1.00 91.81 132 LEU A C 1
ATOM 1034 O O . LEU A 1 132 ? 8.251 8.329 -12.995 1.00 91.81 132 LEU A O 1
ATOM 1038 N N . GLN A 1 133 ? 8.550 10.391 -12.163 1.00 93.25 133 GLN A N 1
ATOM 1039 C CA . GLN A 1 133 ? 8.701 9.967 -10.781 1.00 93.25 133 GLN A CA 1
ATOM 1040 C C . GLN A 1 133 ? 7.459 9.229 -10.296 1.00 93.25 133 GLN A C 1
ATOM 1042 O O . GLN A 1 133 ? 7.564 8.096 -9.837 1.00 93.25 133 GLN A O 1
ATOM 1047 N N . LEU A 1 134 ? 6.280 9.836 -10.425 1.00 93.94 134 LEU A N 1
ATOM 1048 C CA . LEU A 1 134 ? 5.043 9.203 -9.975 1.00 93.94 134 LEU A CA 1
ATOM 1049 C C . LEU A 1 134 ? 4.761 7.904 -10.740 1.00 93.94 134 LEU A C 1
ATOM 1051 O O . LEU A 1 134 ? 4.373 6.910 -10.129 1.00 93.94 134 LEU A O 1
ATOM 1055 N N . LEU A 1 135 ? 5.017 7.879 -12.052 1.00 95.38 135 LEU A N 1
ATOM 1056 C CA . LEU A 1 135 ? 4.881 6.669 -12.861 1.00 95.38 135 LEU A CA 1
ATOM 1057 C C . LEU A 1 135 ? 5.889 5.577 -12.462 1.00 95.38 135 LEU A C 1
ATOM 1059 O O . LEU A 1 135 ? 5.531 4.401 -12.415 1.00 95.38 135 LEU A O 1
ATOM 1063 N N . ALA A 1 136 ? 7.133 5.939 -12.153 1.00 97.06 136 ALA A N 1
ATOM 1064 C CA . ALA A 1 136 ? 8.159 4.999 -11.718 1.00 97.06 136 ALA A CA 1
ATOM 1065 C C . ALA A 1 136 ? 7.816 4.391 -10.353 1.00 97.06 136 ALA A C 1
ATOM 1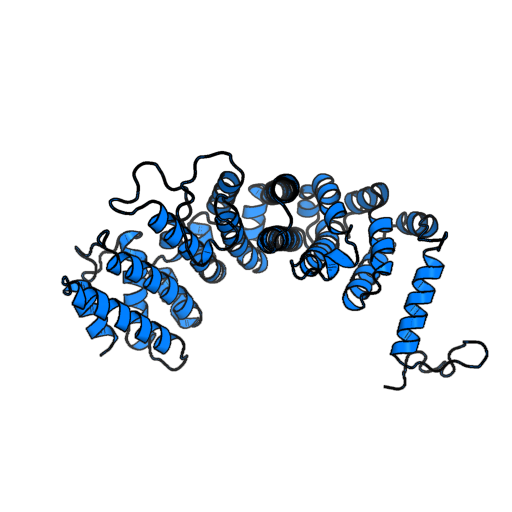067 O O . ALA A 1 136 ? 7.932 3.180 -10.195 1.00 97.06 136 ALA A O 1
ATOM 1068 N N . ILE A 1 137 ? 7.323 5.186 -9.396 1.00 97.31 137 ILE A N 1
ATOM 1069 C CA . ILE A 1 137 ? 6.883 4.677 -8.086 1.00 97.31 137 ILE A CA 1
ATOM 1070 C C . ILE A 1 137 ? 5.631 3.796 -8.247 1.00 97.31 137 ILE A C 1
ATOM 1072 O O . ILE A 1 137 ? 5.548 2.725 -7.652 1.00 97.31 137 ILE A O 1
ATOM 1076 N N . ALA A 1 138 ? 4.686 4.178 -9.113 1.00 96.62 138 ALA A N 1
ATOM 1077 C CA . ALA A 1 138 ? 3.533 3.337 -9.443 1.00 96.62 138 ALA A CA 1
ATOM 1078 C C . ALA A 1 138 ? 3.947 2.001 -10.086 1.00 96.62 138 ALA A C 1
ATOM 1080 O O . ALA A 1 138 ? 3.406 0.949 -9.751 1.00 96.62 138 ALA A O 1
ATOM 1081 N N . THR A 1 139 ? 4.943 2.029 -10.974 1.00 98.00 139 THR A N 1
ATOM 1082 C CA . THR A 1 139 ? 5.531 0.821 -11.570 1.00 98.00 139 THR A CA 1
ATOM 1083 C C . THR A 1 139 ? 6.222 -0.018 -10.495 1.00 98.00 139 THR A C 1
ATOM 1085 O O . THR A 1 139 ? 6.032 -1.232 -10.444 1.00 98.00 139 THR A O 1
ATOM 1088 N N . LEU A 1 140 ? 6.962 0.621 -9.585 1.00 98.25 140 LEU A N 1
ATOM 1089 C CA . LEU A 1 140 ? 7.645 -0.032 -8.471 1.00 98.25 140 LEU A CA 1
ATOM 1090 C C . LEU A 1 140 ? 6.665 -0.768 -7.554 1.00 98.25 140 LEU A C 1
ATOM 1092 O O . LEU A 1 140 ? 6.988 -1.865 -7.121 1.00 98.25 140 LEU A O 1
ATOM 109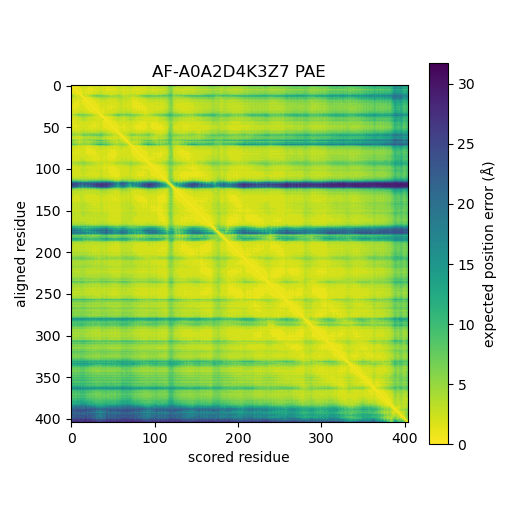6 N N . ALA A 1 141 ? 5.457 -0.243 -7.335 1.00 97.56 141 ALA A N 1
ATOM 1097 C CA . ALA A 1 141 ? 4.430 -0.919 -6.538 1.00 97.56 141 ALA A CA 1
ATOM 1098 C C . ALA A 1 141 ? 4.010 -2.281 -7.120 1.00 97.56 141 ALA A C 1
ATOM 1100 O O . ALA A 1 141 ? 3.592 -3.167 -6.383 1.00 97.56 141 ALA A O 1
ATOM 1101 N N . THR A 1 142 ? 4.153 -2.467 -8.437 1.00 97.06 142 THR A N 1
ATOM 1102 C CA . THR A 1 142 ? 3.935 -3.764 -9.098 1.00 97.06 142 THR A CA 1
ATOM 1103 C C . THR A 1 142 ? 5.185 -4.648 -9.038 1.00 97.06 142 THR A C 1
ATOM 1105 O O . THR A 1 142 ? 5.076 -5.855 -8.858 1.00 97.06 142 THR A O 1
ATOM 1108 N N . MET A 1 143 ? 6.377 -4.061 -9.197 1.00 97.50 143 MET A N 1
ATOM 1109 C CA . MET A 1 143 ? 7.633 -4.817 -9.306 1.00 97.50 143 MET A CA 1
ATOM 1110 C C . MET A 1 143 ? 8.193 -5.274 -7.959 1.00 97.50 143 MET A C 1
ATOM 1112 O O . MET A 1 143 ? 8.716 -6.378 -7.869 1.00 97.50 143 MET A O 1
ATOM 1116 N N . ALA A 1 144 ? 8.122 -4.427 -6.930 1.00 98.06 144 ALA A N 1
ATOM 1117 C CA . ALA A 1 144 ? 8.739 -4.665 -5.629 1.00 98.06 144 ALA A CA 1
ATOM 1118 C C . ALA A 1 144 ? 8.314 -5.997 -4.983 1.00 98.06 144 ALA A C 1
ATOM 1120 O O . ALA A 1 144 ? 9.211 -6.747 -4.604 1.00 98.06 144 ALA A O 1
ATOM 1121 N N . PRO A 1 145 ? 7.015 -6.363 -4.918 1.00 97.38 145 PRO A N 1
ATOM 1122 C CA . PRO A 1 145 ? 6.630 -7.653 -4.348 1.00 97.38 145 PRO A CA 1
ATOM 1123 C C . PRO A 1 145 ? 7.055 -8.861 -5.206 1.00 97.38 145 PRO A C 1
ATOM 1125 O O . PRO A 1 145 ? 7.214 -9.957 -4.681 1.00 97.38 145 PRO A O 1
ATOM 1128 N N . LEU A 1 146 ? 7.261 -8.686 -6.518 1.00 97.31 146 LEU A N 1
ATOM 1129 C CA . LEU A 1 146 ? 7.723 -9.758 -7.416 1.00 97.31 146 LEU A CA 1
ATOM 1130 C C . LEU A 1 146 ? 9.243 -9.963 -7.370 1.00 97.31 146 LEU A C 1
ATOM 1132 O O . LEU A 1 146 ? 9.733 -11.035 -7.716 1.00 97.31 146 LEU A O 1
ATOM 1136 N N . LEU A 1 147 ? 9.986 -8.924 -6.991 1.00 97.94 147 LEU A N 1
ATOM 1137 C CA . LEU A 1 147 ? 11.447 -8.864 -7.002 1.00 97.94 147 LEU A CA 1
ATOM 1138 C C . LEU A 1 147 ? 11.956 -8.447 -5.617 1.00 97.94 147 LEU A C 1
ATOM 1140 O O . LEU A 1 147 ? 12.734 -7.500 -5.483 1.00 97.94 147 LEU A O 1
ATOM 1144 N N . ILE A 1 148 ? 11.476 -9.137 -4.579 1.00 97.94 148 ILE A N 1
ATOM 1145 C CA . ILE A 1 148 ? 11.710 -8.742 -3.186 1.00 97.94 148 ILE A CA 1
ATOM 1146 C C . ILE A 1 148 ? 13.198 -8.761 -2.808 1.00 97.94 148 ILE A C 1
ATOM 1148 O O . ILE A 1 148 ? 13.677 -7.870 -2.107 1.00 97.94 148 ILE A O 1
ATOM 1152 N N . GLU A 1 149 ? 13.967 -9.706 -3.354 1.00 97.81 149 GLU A N 1
ATOM 1153 C CA . GLU A 1 149 ? 15.418 -9.773 -3.155 1.00 97.81 149 GLU A CA 1
ATOM 1154 C C . GLU A 1 149 ? 16.124 -8.540 -3.740 1.00 97.81 149 GLU A C 1
ATOM 1156 O O . GLU A 1 149 ? 16.932 -7.904 -3.062 1.00 97.81 149 GLU A O 1
ATOM 1161 N N . ASP A 1 150 ? 15.772 -8.134 -4.966 1.00 98.31 150 ASP A N 1
ATOM 1162 C CA . ASP A 1 150 ? 16.317 -6.926 -5.598 1.00 98.31 150 ASP A CA 1
ATOM 1163 C C . ASP A 1 150 ? 15.906 -5.654 -4.847 1.00 98.31 150 ASP A C 1
ATOM 1165 O O . ASP A 1 150 ? 16.691 -4.706 -4.742 1.00 98.31 150 ASP A O 1
ATOM 1169 N N . TYR A 1 151 ? 14.677 -5.627 -4.324 1.00 98.62 151 TYR A N 1
ATOM 1170 C CA . TYR A 1 151 ? 14.165 -4.551 -3.479 1.00 98.62 151 TYR A CA 1
ATOM 1171 C C . TYR A 1 151 ? 15.011 -4.387 -2.214 1.00 98.62 151 TYR A C 1
ATOM 1173 O O . TYR A 1 151 ? 15.472 -3.276 -1.933 1.00 98.62 151 TYR A O 1
ATOM 1181 N N . MET A 1 152 ? 15.299 -5.481 -1.507 1.00 98.25 152 MET A N 1
ATOM 1182 C CA . MET A 1 152 ? 16.134 -5.454 -0.305 1.00 98.25 152 MET A CA 1
ATOM 1183 C C . MET A 1 152 ? 17.598 -5.130 -0.624 1.00 98.25 152 MET A C 1
ATOM 1185 O O . MET A 1 152 ? 18.198 -4.294 0.053 1.00 98.25 152 MET A O 1
ATOM 1189 N N . LEU A 1 153 ? 18.159 -5.676 -1.710 1.00 98.12 153 LEU A N 1
ATOM 1190 C CA . LEU A 1 153 ? 19.503 -5.322 -2.194 1.00 98.12 153 LEU A CA 1
ATOM 1191 C C . LEU A 1 153 ? 19.637 -3.825 -2.510 1.00 98.12 153 LEU A C 1
ATOM 1193 O O . LEU A 1 153 ? 20.707 -3.239 -2.340 1.00 98.12 153 LEU A O 1
ATOM 1197 N N . CYS A 1 154 ? 18.551 -3.191 -2.955 1.00 97.75 154 CYS A N 1
ATOM 1198 C CA . CYS A 1 154 ? 18.498 -1.756 -3.211 1.00 97.75 154 CYS A CA 1
ATOM 1199 C C . CYS A 1 154 ? 18.172 -0.909 -1.969 1.00 97.75 154 CYS A C 1
ATOM 1201 O O . CYS A 1 154 ? 18.037 0.307 -2.117 1.00 97.75 154 CYS A O 1
ATOM 1203 N N . GLN A 1 155 ? 18.079 -1.499 -0.771 1.00 98.06 155 GLN A N 1
ATOM 1204 C CA . GLN A 1 155 ? 17.660 -0.826 0.469 1.00 98.06 155 GLN A CA 1
ATOM 1205 C C . GLN A 1 155 ? 16.271 -0.180 0.339 1.00 98.06 155 GLN A C 1
ATOM 1207 O O . GLN A 1 155 ? 16.070 0.987 0.687 1.00 98.06 155 GLN A O 1
ATOM 1212 N N . GLY A 1 156 ? 15.316 -0.920 -0.230 1.00 98.31 156 GLY A N 1
ATOM 1213 C CA . GLY A 1 156 ? 14.003 -0.393 -0.588 1.00 98.31 156 GLY A CA 1
ATOM 1214 C C . GLY A 1 156 ? 13.249 0.253 0.575 1.00 98.31 156 GLY A C 1
ATOM 1215 O O . GLY A 1 156 ? 12.765 1.376 0.416 1.00 98.31 156 GLY A O 1
ATOM 1216 N N . ASN A 1 157 ? 13.241 -0.390 1.749 1.00 98.38 157 ASN A N 1
ATOM 1217 C CA . ASN A 1 157 ? 12.616 0.146 2.964 1.00 98.38 157 ASN A CA 1
ATOM 1218 C C . ASN A 1 157 ? 13.206 1.512 3.331 1.00 98.38 157 ASN A C 1
ATOM 1220 O O . ASN A 1 157 ? 12.481 2.503 3.382 1.00 98.38 157 ASN A O 1
ATOM 1224 N N . THR A 1 158 ? 14.532 1.599 3.463 1.00 98.50 158 THR A N 1
ATOM 1225 C CA . THR A 1 158 ? 15.235 2.845 3.801 1.00 98.50 158 THR A CA 1
ATOM 1226 C C . THR A 1 158 ? 14.919 3.966 2.822 1.00 98.50 158 THR A C 1
ATOM 1228 O O . THR A 1 158 ? 14.618 5.088 3.226 1.00 98.50 158 THR A O 1
ATOM 1231 N N . ARG A 1 159 ? 14.947 3.680 1.515 1.00 98.25 159 ARG A N 1
ATOM 1232 C CA . ARG A 1 159 ? 14.680 4.702 0.495 1.00 98.25 159 ARG A CA 1
ATOM 1233 C C . ARG A 1 159 ? 13.234 5.190 0.532 1.00 98.25 159 ARG A C 1
ATOM 1235 O O . ARG A 1 159 ? 13.009 6.386 0.364 1.00 98.25 159 ARG A O 1
ATOM 1242 N N . LEU A 1 160 ? 12.264 4.301 0.758 1.00 98.44 160 LEU A N 1
ATOM 1243 C CA . LEU A 1 160 ? 10.854 4.681 0.877 1.00 98.44 160 LEU A CA 1
ATOM 1244 C C . LEU A 1 160 ? 10.585 5.485 2.148 1.00 98.44 160 LEU A C 1
ATOM 1246 O O . LEU A 1 160 ? 9.899 6.500 2.064 1.00 98.44 160 LEU A O 1
ATOM 1250 N N . LEU A 1 161 ? 11.154 5.092 3.290 1.00 98.50 161 LEU A N 1
ATOM 1251 C CA . LEU A 1 161 ? 11.005 5.832 4.546 1.00 98.50 161 LEU A CA 1
ATOM 1252 C C . LEU A 1 161 ? 11.604 7.242 4.445 1.00 98.50 161 LEU A C 1
ATOM 1254 O O . LEU A 1 161 ? 10.928 8.215 4.776 1.00 98.50 161 LEU A O 1
ATOM 1258 N N . LEU A 1 162 ? 12.808 7.391 3.883 1.00 97.88 162 LEU A N 1
ATOM 1259 C CA . LEU A 1 162 ? 13.409 8.712 3.637 1.00 97.88 162 LEU A CA 1
ATOM 1260 C C . LEU A 1 162 ? 12.570 9.560 2.670 1.00 97.88 162 LEU A C 1
ATOM 1262 O O . LEU A 1 162 ? 12.425 10.773 2.834 1.00 97.88 162 LEU A O 1
ATOM 1266 N N . PHE A 1 163 ? 11.989 8.937 1.646 1.00 97.31 163 PHE A N 1
ATOM 1267 C CA . PHE A 1 163 ? 11.147 9.651 0.694 1.00 97.31 163 PHE A CA 1
ATOM 1268 C C . PHE A 1 163 ? 9.800 10.073 1.304 1.00 97.31 163 PHE A C 1
ATOM 1270 O O . PHE A 1 163 ? 9.308 11.167 1.019 1.00 97.31 163 PHE A O 1
ATOM 1277 N N . LEU A 1 164 ? 9.222 9.256 2.189 1.00 97.94 164 LEU A N 1
ATOM 1278 C CA . LEU A 1 164 ? 8.041 9.605 2.982 1.00 97.94 164 LEU A CA 1
ATOM 1279 C C . LEU A 1 164 ? 8.329 10.734 3.980 1.00 97.94 164 LEU A C 1
ATOM 1281 O O . LEU A 1 164 ? 7.490 11.619 4.147 1.00 97.94 164 LEU A O 1
ATOM 1285 N N . GLU A 1 165 ? 9.518 10.760 4.583 1.00 96.88 165 GLU A N 1
ATOM 1286 C CA . GLU A 1 165 ? 9.975 11.874 5.423 1.00 96.88 165 GLU A CA 1
ATOM 1287 C C . GLU A 1 165 ? 10.017 13.184 4.622 1.00 96.88 165 GLU A C 1
ATOM 1289 O O . GLU A 1 165 ? 9.459 14.203 5.035 1.00 96.88 165 GLU A O 1
ATOM 1294 N N . TRP A 1 166 ? 10.564 13.148 3.406 1.00 95.38 166 TRP A N 1
ATOM 1295 C CA . TRP A 1 166 ? 10.513 14.298 2.503 1.00 95.38 166 TRP A CA 1
ATOM 1296 C C . TRP A 1 166 ? 9.075 14.700 2.121 1.00 95.38 166 TRP A C 1
ATOM 1298 O O . TRP A 1 166 ? 8.798 15.887 1.923 1.00 95.38 166 TRP A O 1
ATOM 13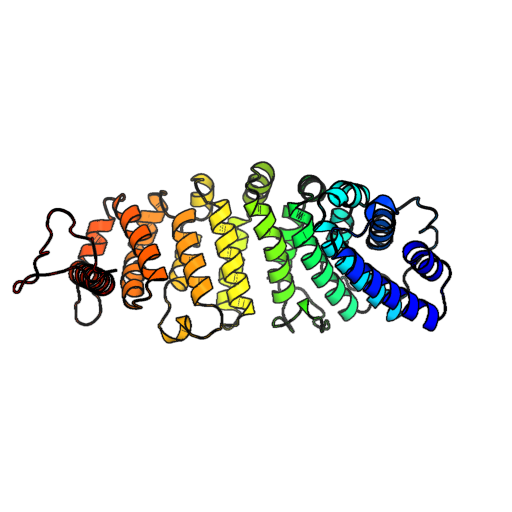08 N N . CYS A 1 167 ? 8.134 13.752 2.037 1.00 94.50 167 CYS A N 1
ATOM 1309 C CA . CYS A 1 167 ? 6.729 14.054 1.739 1.00 94.50 167 CYS A CA 1
ATOM 1310 C C . CYS A 1 167 ? 6.037 14.867 2.845 1.00 94.50 167 CYS A C 1
ATOM 1312 O O . CYS A 1 167 ? 5.116 15.627 2.541 1.00 94.50 167 CYS A O 1
ATOM 1314 N N . VAL A 1 168 ? 6.475 14.735 4.101 1.00 95.00 168 VAL A N 1
ATOM 1315 C CA . VAL A 1 168 ? 5.956 15.521 5.237 1.00 95.00 168 VAL A CA 1
ATOM 1316 C C . VAL A 1 168 ? 6.780 16.776 5.537 1.00 95.00 168 VAL A C 1
ATOM 1318 O O . VAL A 1 168 ? 6.336 17.632 6.301 1.00 95.00 168 VAL A O 1
ATOM 1321 N N . SER A 1 169 ? 7.961 16.924 4.929 1.00 92.56 169 SER A N 1
ATOM 1322 C CA . SER A 1 169 ? 8.830 18.084 5.134 1.00 92.56 169 SER A CA 1
ATOM 1323 C C . SER A 1 169 ? 8.343 19.336 4.391 1.00 92.56 169 SER A C 1
ATOM 1325 O O . SER A 1 169 ? 7.644 19.270 3.373 1.00 92.56 169 SER A O 1
ATOM 1327 N N . ASN A 1 170 ? 8.819 20.500 4.840 1.00 86.69 170 ASN A N 1
ATOM 1328 C CA . ASN A 1 170 ? 8.611 21.791 4.170 1.00 86.69 170 ASN A CA 1
ATOM 1329 C C . ASN A 1 170 ? 9.558 22.022 2.974 1.00 86.69 170 ASN A C 1
ATOM 1331 O O . ASN A 1 170 ? 9.623 23.133 2.446 1.00 86.69 170 ASN A O 1
ATOM 1335 N N . ASP A 1 171 ? 10.313 21.002 2.550 1.00 85.00 171 ASP A N 1
ATOM 1336 C CA . ASP A 1 171 ? 11.297 21.153 1.478 1.00 85.00 171 ASP A CA 1
ATOM 1337 C C . ASP A 1 171 ? 10.648 21.547 0.149 1.00 85.00 171 ASP A C 1
ATOM 1339 O O . ASP A 1 171 ? 9.546 21.070 -0.162 1.00 85.00 171 ASP A O 1
ATOM 1343 N N . PRO A 1 172 ? 11.342 22.366 -0.668 1.00 72.94 172 PRO A N 1
ATOM 1344 C CA . PRO A 1 172 ? 10.805 22.870 -1.918 1.00 72.94 172 PRO A CA 1
ATOM 1345 C C . PRO A 1 172 ? 10.442 21.735 -2.876 1.00 72.94 172 PRO A C 1
ATOM 1347 O O . PRO A 1 172 ? 11.173 20.759 -3.046 1.00 72.94 172 PRO A O 1
ATOM 1350 N N . PHE A 1 173 ? 9.314 21.916 -3.552 1.00 77.81 173 PHE A N 1
ATOM 1351 C CA . PHE A 1 173 ? 8.800 21.005 -4.560 1.00 77.81 173 PHE A CA 1
ATOM 1352 C C . PHE A 1 173 ? 8.170 21.814 -5.698 1.00 77.81 173 PHE A C 1
ATOM 1354 O O . PHE A 1 173 ? 7.581 22.870 -5.471 1.00 77.81 173 PHE A O 1
ATOM 1361 N N . PHE A 1 174 ? 8.347 21.363 -6.940 1.00 71.88 174 PHE A N 1
ATOM 1362 C CA . PHE A 1 174 ? 8.065 22.195 -8.109 1.00 71.88 174 PHE A CA 1
ATOM 1363 C C . PHE A 1 174 ? 6.568 22.266 -8.461 1.00 71.88 174 PHE A C 1
ATOM 1365 O O . PHE A 1 174 ? 6.140 23.283 -9.002 1.00 71.88 174 PHE A O 1
ATOM 1372 N N . THR A 1 175 ? 5.743 21.283 -8.070 1.00 67.62 175 THR A N 1
ATOM 1373 C CA . THR A 1 175 ? 4.266 21.273 -8.232 1.00 67.62 175 THR A CA 1
ATOM 1374 C C . THR A 1 175 ? 3.770 21.584 -9.655 1.00 67.62 175 THR A C 1
ATOM 1376 O O . THR A 1 175 ? 2.698 22.165 -9.838 1.00 67.62 175 THR A O 1
ATOM 1379 N N . GLN A 1 176 ? 4.559 21.242 -10.678 1.00 68.69 176 GLN A N 1
ATOM 1380 C CA . GLN A 1 176 ? 4.236 21.556 -12.079 1.00 68.69 176 GLN A CA 1
ATOM 1381 C C . GLN A 1 176 ? 3.745 20.334 -12.867 1.00 68.69 176 GLN A C 1
ATOM 1383 O O . GLN A 1 176 ? 3.293 20.489 -14.002 1.00 68.69 176 GLN A O 1
ATOM 1388 N N . GLY A 1 177 ? 3.831 19.125 -12.305 1.00 62.34 177 GLY A N 1
ATOM 1389 C CA . GLY A 1 177 ? 3.366 17.902 -12.950 1.00 62.34 177 GLY A CA 1
ATOM 1390 C C . GLY A 1 177 ? 1.838 17.827 -13.020 1.00 62.34 177 GLY A C 1
ATOM 1391 O O . GLY A 1 177 ? 1.166 17.706 -12.001 1.00 62.34 177 GLY A O 1
ATOM 1392 N N . ASN A 1 178 ? 1.275 17.840 -14.230 1.00 62.34 178 ASN A N 1
ATOM 1393 C CA . ASN A 1 178 ? -0.149 17.565 -14.476 1.00 62.34 178 ASN A CA 1
ATOM 1394 C C . ASN A 1 178 ? -0.337 16.122 -14.976 1.00 62.34 178 ASN A C 1
ATOM 1396 O O . ASN A 1 178 ? -0.875 15.900 -16.059 1.00 62.34 178 ASN A O 1
ATOM 1400 N N . SER A 1 179 ? 0.153 15.139 -14.219 1.00 70.12 179 SER A N 1
ATOM 1401 C CA . SER A 1 179 ? 0.069 13.729 -14.613 1.00 70.12 179 SER A CA 1
ATOM 1402 C C . SER A 1 179 ? -1.181 13.045 -14.058 1.00 70.12 179 SER A C 1
ATOM 1404 O O . SER A 1 179 ? -1.704 13.430 -13.012 1.00 70.12 179 SER A O 1
ATOM 1406 N N . PHE A 1 180 ? -1.626 11.972 -14.720 1.00 79.50 180 PHE A N 1
ATOM 1407 C CA . PHE A 1 180 ? -2.691 11.089 -14.220 1.00 79.50 180 PHE A CA 1
ATOM 1408 C C . PHE A 1 180 ? -2.422 10.621 -12.778 1.00 79.50 180 PHE A C 1
ATOM 1410 O O . PHE A 1 180 ? -3.308 10.662 -11.923 1.00 79.50 180 PHE A O 1
ATOM 1417 N N . HIS A 1 181 ? -1.170 10.269 -12.478 1.00 83.25 181 HIS A N 1
ATOM 1418 C CA . HIS A 1 181 ? -0.735 9.853 -11.145 1.00 83.25 181 HIS A CA 1
ATOM 1419 C C . HIS A 1 181 ? -0.678 11.019 -10.130 1.00 83.25 181 HIS A C 1
ATOM 1421 O O . HIS A 1 181 ? -0.643 10.784 -8.930 1.00 83.25 181 HIS A O 1
ATOM 1427 N N . GLY A 1 182 ? -0.728 12.282 -10.560 1.00 82.12 182 GLY A N 1
ATOM 1428 C CA . GLY A 1 182 ? -0.783 13.456 -9.674 1.00 82.12 182 GLY A CA 1
ATOM 1429 C C . GLY A 1 182 ? -2.198 13.859 -9.232 1.00 82.12 182 GLY A C 1
ATOM 1430 O O . GLY A 1 182 ? -2.366 14.828 -8.487 1.00 82.12 182 GLY A O 1
ATOM 1431 N N . THR A 1 183 ? -3.232 13.155 -9.703 1.00 84.06 183 THR A N 1
ATOM 1432 C CA . THR A 1 183 ? -4.639 13.541 -9.501 1.00 84.06 183 THR A CA 1
ATOM 1433 C C . THR A 1 183 ? -4.996 13.689 -8.018 1.00 84.06 183 THR A C 1
ATOM 1435 O O . THR A 1 183 ? -4.752 12.794 -7.213 1.00 84.06 183 THR A O 1
ATOM 1438 N N . GLY A 1 184 ? -5.606 14.825 -7.661 1.00 78.19 184 GLY A N 1
ATOM 1439 C CA . GLY A 1 184 ? -6.047 15.143 -6.296 1.00 78.19 184 GLY A CA 1
ATOM 1440 C C . GLY A 1 184 ? -4.958 15.696 -5.368 1.00 78.19 184 GLY A C 1
ATOM 1441 O O . GLY A 1 184 ? -5.291 16.244 -4.324 1.00 78.19 184 GLY A O 1
ATOM 1442 N N . GLY A 1 185 ? -3.678 15.611 -5.752 1.00 79.31 185 GLY A N 1
ATOM 1443 C CA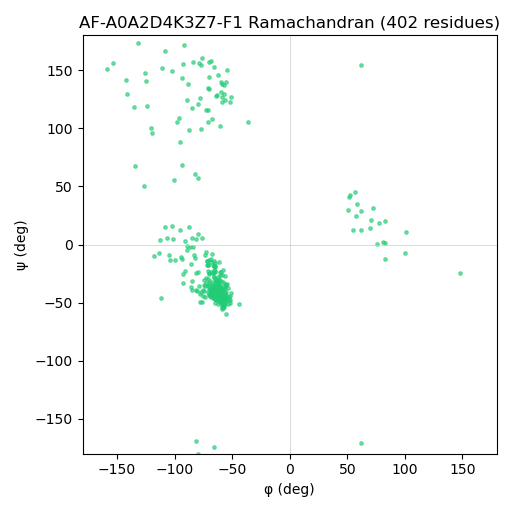 . GLY A 1 185 ? -2.530 16.045 -4.943 1.00 79.31 185 GLY A CA 1
ATOM 1444 C C . GLY A 1 185 ? -1.841 17.317 -5.446 1.00 79.31 185 GLY A C 1
ATOM 1445 O O . GLY A 1 185 ? -0.703 17.587 -5.074 1.00 79.31 185 GLY A O 1
ATOM 1446 N N . ARG A 1 186 ? -2.477 18.090 -6.335 1.00 81.69 186 ARG A N 1
ATOM 1447 C CA . ARG A 1 186 ? -1.836 19.259 -6.955 1.00 81.69 186 ARG A CA 1
ATOM 1448 C C . ARG A 1 186 ? -1.420 20.280 -5.894 1.00 81.69 186 ARG A C 1
ATOM 1450 O O . ARG A 1 186 ? -2.231 20.682 -5.066 1.00 81.69 186 ARG A O 1
ATOM 1457 N N . GLY A 1 187 ? -0.173 20.741 -5.969 1.00 82.56 187 GLY A N 1
ATOM 1458 C CA . GLY A 1 187 ? 0.371 21.710 -5.014 1.00 82.56 187 GLY A CA 1
ATOM 1459 C C . GLY A 1 187 ? 0.877 21.088 -3.709 1.00 82.56 187 GLY A C 1
ATOM 1460 O O . GLY A 1 187 ? 1.341 21.818 -2.841 1.00 82.56 187 GLY A O 1
ATOM 1461 N N . THR A 1 188 ? 0.802 19.764 -3.560 1.00 89.06 188 THR A N 1
ATOM 1462 C CA . THR A 1 188 ? 1.203 19.040 -2.349 1.00 89.06 188 THR A CA 1
ATOM 1463 C C . THR A 1 188 ? 2.086 17.847 -2.721 1.00 89.06 188 THR A C 1
ATOM 1465 O O . THR A 1 188 ? 2.269 17.540 -3.898 1.00 89.06 188 THR A O 1
ATOM 1468 N N . LYS A 1 189 ? 2.641 17.164 -1.715 1.00 92.31 189 LYS A N 1
ATOM 1469 C CA . LYS A 1 189 ? 3.401 15.913 -1.891 1.00 92.31 189 LYS A CA 1
ATOM 1470 C C . LYS A 1 189 ? 2.524 14.662 -1.681 1.00 92.31 189 LYS A C 1
ATOM 1472 O O . LYS A 1 189 ? 3.036 13.553 -1.545 1.00 92.31 189 LYS A O 1
ATOM 1477 N N . LEU A 1 190 ? 1.191 14.819 -1.634 1.00 93.69 190 LEU A N 1
ATOM 1478 C CA . LEU A 1 190 ? 0.264 13.719 -1.323 1.00 93.69 190 LEU A CA 1
ATOM 1479 C C . LEU A 1 190 ? 0.268 12.621 -2.392 1.00 93.69 190 LEU A C 1
ATOM 1481 O O . LEU A 1 190 ? 0.094 11.452 -2.062 1.00 93.69 190 LEU A O 1
ATOM 1485 N N . ALA A 1 191 ? 0.491 12.964 -3.664 1.00 93.00 191 ALA A N 1
ATOM 1486 C CA . ALA A 1 191 ? 0.598 11.960 -4.721 1.00 93.00 191 ALA A CA 1
ATOM 1487 C C . ALA A 1 191 ? 1.826 11.057 -4.503 1.00 93.00 191 ALA A C 1
ATOM 1489 O O . ALA A 1 191 ? 1.713 9.834 -4.544 1.00 93.00 191 ALA A O 1
ATOM 1490 N N . GLN A 1 192 ? 2.982 11.648 -4.196 1.00 93.94 192 GLN A N 1
ATOM 1491 C CA . GLN A 1 192 ? 4.221 10.932 -3.887 1.00 93.94 192 GLN A CA 1
ATOM 1492 C C . GLN A 1 192 ? 4.058 10.055 -2.645 1.00 93.94 192 GLN A C 1
ATOM 1494 O O . GLN A 1 192 ? 4.430 8.881 -2.670 1.00 93.94 192 GLN A O 1
ATOM 1499 N N . MET A 1 193 ? 3.436 10.599 -1.597 1.00 96.44 193 MET A N 1
ATOM 1500 C CA . MET A 1 193 ? 3.107 9.861 -0.379 1.00 96.44 193 MET A CA 1
ATOM 1501 C C . MET A 1 193 ? 2.226 8.645 -0.684 1.00 96.44 193 MET A C 1
ATOM 1503 O O . MET A 1 193 ? 2.602 7.524 -0.352 1.00 96.44 193 MET A O 1
ATOM 1507 N N . ARG A 1 194 ? 1.108 8.843 -1.398 1.00 96.31 194 ARG A N 1
ATOM 1508 C CA . ARG A 1 194 ? 0.196 7.768 -1.819 1.00 96.31 194 ARG A CA 1
ATOM 1509 C C . ARG A 1 194 ? 0.933 6.661 -2.561 1.00 96.31 194 ARG A C 1
ATOM 1511 O O . ARG A 1 194 ? 0.777 5.495 -2.223 1.00 96.31 194 ARG A O 1
ATOM 1518 N N . PHE A 1 195 ? 1.725 6.996 -3.580 1.00 96.44 195 PHE A N 1
ATOM 1519 C CA . PHE A 1 195 ? 2.408 5.964 -4.361 1.00 96.44 195 PHE A CA 1
ATOM 1520 C C . PHE A 1 195 ? 3.500 5.251 -3.567 1.00 96.44 195 PHE A C 1
ATOM 1522 O O . PHE A 1 195 ? 3.675 4.055 -3.759 1.00 96.44 195 PHE A O 1
ATOM 1529 N N . SER A 1 196 ? 4.164 5.928 -2.631 1.00 98.12 196 SER A N 1
ATOM 1530 C CA . SER A 1 196 ? 5.140 5.289 -1.738 1.00 98.12 196 SER A CA 1
ATOM 1531 C C . SER A 1 196 ? 4.472 4.269 -0.814 1.00 98.12 196 SER A C 1
ATOM 1533 O O . SER A 1 196 ? 4.957 3.149 -0.678 1.00 98.12 196 SER A O 1
ATOM 1535 N N . LEU A 1 197 ? 3.305 4.610 -0.258 1.00 98.44 197 LEU A N 1
ATOM 1536 C CA . LEU A 1 197 ? 2.491 3.684 0.535 1.00 98.44 197 LEU A CA 1
ATOM 1537 C C . LEU A 1 197 ? 1.969 2.515 -0.309 1.00 98.44 197 LEU A C 1
ATOM 1539 O O . LEU A 1 197 ? 1.966 1.380 0.157 1.00 98.44 197 LEU A O 1
ATOM 1543 N N . LYS A 1 198 ? 1.626 2.751 -1.582 1.00 97.31 198 LYS A N 1
ATOM 1544 C CA . LYS A 1 198 ? 1.271 1.678 -2.526 1.00 97.31 198 LYS A CA 1
ATOM 1545 C C . LYS A 1 198 ? 2.418 0.734 -2.860 1.00 97.31 198 LYS A C 1
ATOM 1547 O O . LYS A 1 198 ? 2.135 -0.374 -3.298 1.00 97.31 198 LYS A O 1
ATOM 1552 N N . VAL A 1 199 ? 3.675 1.145 -2.681 1.00 98.50 199 VAL A N 1
ATOM 1553 C CA . VAL A 1 199 ? 4.818 0.223 -2.749 1.00 98.50 199 VAL A CA 1
ATOM 1554 C C . VAL A 1 199 ? 4.926 -0.572 -1.452 1.00 98.50 199 VAL A C 1
ATOM 1556 O O . VAL A 1 199 ? 5.015 -1.794 -1.507 1.00 98.50 199 VAL A O 1
ATOM 1559 N N . LEU A 1 200 ? 4.882 0.104 -0.298 1.00 98.38 200 LEU A N 1
ATOM 1560 C CA . LEU A 1 200 ? 5.039 -0.543 1.009 1.00 98.38 200 LEU A CA 1
ATOM 1561 C C . LEU A 1 200 ? 3.950 -1.579 1.291 1.00 98.38 200 LEU A C 1
ATOM 1563 O O . LEU A 1 200 ? 4.270 -2.667 1.749 1.00 98.38 200 LEU A O 1
ATOM 1567 N N . ASN A 1 201 ? 2.686 -1.273 0.995 1.00 97.75 201 ASN A N 1
ATOM 1568 C CA . ASN A 1 201 ? 1.561 -2.142 1.336 1.00 97.75 201 ASN A CA 1
ATOM 1569 C C . ASN A 1 201 ? 1.705 -3.578 0.784 1.00 97.75 201 ASN A C 1
ATOM 1571 O O . ASN A 1 201 ? 1.798 -4.500 1.588 1.00 97.75 201 ASN A O 1
ATOM 1575 N N . PRO A 1 202 ? 1.821 -3.814 -0.540 1.00 97.38 202 PRO A N 1
ATOM 1576 C CA . PRO A 1 202 ? 1.987 -5.169 -1.058 1.00 97.38 202 PRO A CA 1
ATOM 1577 C C . PRO A 1 202 ? 3.306 -5.825 -0.633 1.00 97.38 202 PRO A C 1
ATOM 1579 O O . PRO A 1 202 ? 3.340 -7.042 -0.513 1.00 97.38 202 PRO A O 1
ATOM 1582 N N . VAL A 1 203 ? 4.375 -5.051 -0.404 1.00 98.06 203 VAL A N 1
ATOM 1583 C CA . VAL A 1 203 ? 5.663 -5.572 0.086 1.00 98.06 203 VAL A CA 1
ATOM 1584 C C . VAL A 1 203 ? 5.517 -6.136 1.500 1.00 98.06 203 VAL A C 1
ATOM 1586 O O . VAL A 1 203 ? 5.948 -7.255 1.758 1.00 98.06 203 VAL A O 1
ATOM 1589 N N . VAL A 1 204 ? 4.856 -5.399 2.392 1.00 97.56 204 VAL A N 1
ATOM 1590 C CA . VAL A 1 204 ? 4.599 -5.823 3.774 1.00 97.56 204 VAL A CA 1
ATOM 1591 C C . VAL A 1 204 ? 3.626 -7.006 3.818 1.00 97.56 204 VAL A C 1
ATOM 1593 O O . VAL A 1 204 ? 3.850 -7.966 4.559 1.00 97.56 204 VAL A O 1
ATOM 1596 N N . SER A 1 205 ? 2.589 -6.988 2.971 1.00 96.88 205 SER A N 1
ATOM 1597 C CA . SER A 1 205 ? 1.597 -8.067 2.859 1.00 96.88 205 SER A CA 1
ATOM 1598 C C . SER A 1 205 ? 2.142 -9.385 2.300 1.00 96.88 205 SER A C 1
ATOM 1600 O O . SER A 1 205 ? 1.425 -10.382 2.344 1.00 96.88 205 SER A O 1
ATOM 1602 N N . LEU A 1 206 ? 3.385 -9.438 1.802 1.00 95.88 206 LEU A N 1
ATOM 1603 C CA . LEU A 1 206 ? 4.032 -10.716 1.476 1.00 95.88 206 LEU A CA 1
ATOM 1604 C C . LEU A 1 206 ? 4.272 -11.585 2.716 1.00 95.88 206 LEU A C 1
ATOM 1606 O O . LEU A 1 206 ? 4.430 -12.795 2.577 1.00 95.88 206 LEU A O 1
ATOM 1610 N N . GLY A 1 207 ? 4.324 -10.981 3.908 1.00 92.31 207 GLY A N 1
ATOM 1611 C CA . GLY A 1 207 ? 4.642 -11.695 5.144 1.00 92.31 207 GLY A CA 1
ATOM 1612 C C . GLY A 1 207 ? 6.106 -12.138 5.234 1.00 92.31 207 GLY A C 1
ATOM 1613 O O . GLY A 1 207 ? 6.412 -13.055 5.988 1.00 92.31 207 GLY A O 1
ATOM 1614 N N . ASP A 1 208 ? 7.011 -11.515 4.471 1.00 95.56 208 ASP A N 1
ATOM 1615 C CA . ASP A 1 208 ? 8.447 -11.785 4.569 1.00 95.56 208 ASP A CA 1
ATOM 1616 C C . ASP A 1 208 ? 9.015 -11.175 5.862 1.00 95.56 208 ASP A C 1
ATOM 1618 O O . ASP A 1 208 ? 9.006 -9.955 6.061 1.00 95.56 208 ASP A O 1
ATOM 1622 N N . ASP A 1 209 ? 9.502 -12.035 6.758 1.00 93.25 209 ASP A N 1
ATOM 1623 C CA . ASP A 1 209 ? 10.004 -11.619 8.067 1.00 93.25 209 ASP A CA 1
ATOM 1624 C C . ASP A 1 209 ? 11.226 -10.705 7.967 1.00 93.25 209 ASP A C 1
ATOM 1626 O O . ASP A 1 209 ? 11.324 -9.749 8.735 1.00 93.25 209 ASP A O 1
ATOM 1630 N N . ALA A 1 210 ? 12.147 -10.953 7.031 1.00 95.94 210 ALA A N 1
ATOM 1631 C CA . ALA A 1 210 ? 13.355 -10.143 6.902 1.00 95.94 210 ALA A CA 1
ATOM 1632 C C . ALA A 1 210 ? 13.007 -8.715 6.469 1.00 95.94 210 ALA A C 1
ATOM 1634 O O . ALA A 1 210 ? 13.538 -7.753 7.022 1.00 95.94 210 ALA A O 1
ATOM 1635 N N . VAL A 1 211 ? 12.071 -8.578 5.528 1.00 97.56 211 VAL A N 1
ATOM 1636 C CA . VAL A 1 211 ? 11.557 -7.285 5.060 1.00 97.56 211 VAL A CA 1
ATOM 1637 C C . VAL A 1 211 ? 10.827 -6.546 6.179 1.00 97.56 211 VAL A C 1
ATOM 1639 O O . VAL A 1 211 ? 11.081 -5.361 6.398 1.00 97.56 211 VAL A O 1
ATOM 1642 N N . ASN A 1 212 ? 9.927 -7.230 6.888 1.00 97.50 212 ASN A N 1
ATOM 1643 C CA . ASN A 1 212 ? 9.081 -6.609 7.905 1.00 97.50 212 ASN A CA 1
ATOM 1644 C C . ASN A 1 212 ? 9.857 -6.264 9.184 1.00 97.50 212 ASN A C 1
ATOM 1646 O O . ASN A 1 212 ? 9.587 -5.233 9.796 1.00 97.50 212 ASN A O 1
ATOM 1650 N N . VAL A 1 213 ? 10.831 -7.088 9.588 1.00 97.25 213 VAL A N 1
ATOM 1651 C CA . VAL A 1 213 ? 11.750 -6.766 10.692 1.00 97.25 213 VAL A CA 1
ATOM 1652 C C . VAL A 1 213 ? 12.615 -5.563 10.327 1.00 97.25 213 VAL A C 1
ATOM 1654 O O . VAL A 1 213 ? 12.616 -4.597 11.080 1.00 97.25 213 VAL A O 1
ATOM 1657 N N . ASP A 1 214 ? 13.254 -5.563 9.153 1.00 98.25 214 ASP A N 1
ATOM 1658 C CA . ASP A 1 214 ? 14.067 -4.429 8.691 1.00 98.25 214 ASP A CA 1
ATOM 1659 C C . ASP A 1 214 ? 13.261 -3.118 8.645 1.00 98.25 214 ASP A C 1
ATOM 1661 O O . ASP A 1 214 ? 13.731 -2.075 9.099 1.00 98.25 214 ASP A O 1
ATOM 1665 N N . LEU A 1 215 ? 12.019 -3.167 8.154 1.00 98.31 215 LEU A N 1
ATOM 1666 C CA . LEU A 1 215 ? 11.141 -2.000 8.102 1.00 98.31 215 LEU A CA 1
ATOM 1667 C C . LEU A 1 215 ? 10.787 -1.479 9.507 1.00 98.31 215 LEU A C 1
ATOM 1669 O O . LEU A 1 215 ? 10.825 -0.270 9.751 1.00 98.31 215 LEU A O 1
ATOM 1673 N N . CYS A 1 216 ? 10.448 -2.376 10.438 1.00 97.75 216 CYS A N 1
ATOM 1674 C CA . CYS A 1 216 ? 10.143 -2.015 11.823 1.00 97.75 216 CYS A CA 1
ATOM 1675 C C . CYS A 1 216 ? 11.364 -1.455 12.564 1.00 97.75 216 CYS A C 1
ATOM 1677 O O . CYS A 1 216 ? 11.228 -0.431 13.235 1.00 97.75 216 CYS A O 1
ATOM 1679 N N . ASP A 1 217 ? 12.538 -2.068 12.404 1.00 97.75 217 ASP A N 1
ATOM 1680 C CA . ASP A 1 217 ? 13.794 -1.639 13.035 1.00 97.75 217 ASP A CA 1
ATOM 1681 C C . ASP A 1 217 ? 14.214 -0.232 12.581 1.00 97.75 217 ASP A C 1
ATOM 1683 O O . ASP A 1 217 ? 14.836 0.520 13.333 1.00 97.75 217 ASP A O 1
ATOM 1687 N N . GLN A 1 218 ? 13.812 0.168 11.372 1.00 98.12 218 GLN A N 1
ATOM 1688 C CA . GLN A 1 218 ? 14.003 1.522 10.847 1.00 98.12 218 GLN A CA 1
ATOM 1689 C C . GLN A 1 218 ? 12.956 2.540 11.341 1.00 98.12 218 GLN A C 1
ATOM 1691 O O . GLN A 1 218 ? 12.964 3.692 10.911 1.00 98.12 218 GLN A O 1
ATOM 1696 N N . GLY A 1 219 ? 12.059 2.153 12.254 1.00 98.06 219 GLY A N 1
ATOM 1697 C CA . GLY A 1 219 ? 11.100 3.060 12.888 1.00 98.06 219 GLY A CA 1
ATOM 1698 C C . GLY A 1 219 ? 9.833 3.330 12.072 1.00 98.06 219 GLY A C 1
ATOM 1699 O O . GLY A 1 219 ? 9.138 4.315 12.334 1.00 98.06 219 GLY A O 1
ATOM 1700 N N . ALA A 1 220 ? 9.496 2.463 11.109 1.00 98.50 220 ALA A N 1
ATOM 1701 C CA . ALA A 1 220 ? 8.350 2.672 10.222 1.00 98.50 220 ALA A CA 1
ATOM 1702 C C . ALA A 1 220 ? 7.020 2.864 10.965 1.00 98.50 220 ALA A C 1
ATOM 1704 O O . ALA A 1 220 ? 6.226 3.706 10.558 1.00 98.50 220 ALA A O 1
ATOM 1705 N N . ILE A 1 221 ? 6.779 2.145 12.069 1.00 98.69 221 ILE A N 1
ATOM 1706 C CA . ILE A 1 221 ? 5.529 2.260 12.846 1.00 98.69 221 ILE A CA 1
ATOM 1707 C C . ILE A 1 221 ? 5.325 3.702 13.336 1.00 98.69 221 ILE A C 1
ATOM 1709 O O . ILE A 1 221 ? 4.296 4.314 13.048 1.00 98.69 221 ILE A O 1
ATOM 1713 N N . HIS A 1 222 ? 6.327 4.285 14.000 1.00 98.50 222 HIS A N 1
ATOM 1714 C CA . HIS A 1 222 ? 6.256 5.666 14.487 1.00 98.50 222 HIS A CA 1
ATOM 1715 C C . HIS A 1 222 ? 6.157 6.676 13.341 1.00 98.50 222 HIS A C 1
ATOM 1717 O O . HIS A 1 222 ? 5.381 7.629 13.419 1.00 98.50 222 HIS A O 1
ATOM 1723 N N . GLN A 1 223 ? 6.901 6.463 12.252 1.00 98.62 223 GLN A N 1
ATOM 1724 C CA . GLN A 1 223 ? 6.842 7.355 11.097 1.00 98.62 223 GLN A CA 1
ATOM 1725 C C . GLN A 1 223 ? 5.452 7.351 10.443 1.00 98.62 223 GLN A C 1
ATOM 1727 O O . GLN A 1 223 ? 4.910 8.412 10.136 1.00 98.62 223 GLN A O 1
ATOM 1732 N N . LEU A 1 224 ? 4.844 6.176 10.271 1.00 98.81 224 LEU A N 1
ATOM 1733 C CA . LEU A 1 224 ? 3.504 6.008 9.711 1.00 98.81 224 LEU A CA 1
ATOM 1734 C C . LEU A 1 224 ? 2.425 6.646 10.600 1.00 98.81 224 LEU A C 1
ATOM 1736 O O . LEU A 1 224 ? 1.561 7.361 10.088 1.00 98.81 224 LEU A O 1
ATOM 1740 N N . LEU A 1 225 ? 2.515 6.484 11.924 1.00 98.69 225 LEU A N 1
ATOM 1741 C CA . LEU A 1 225 ? 1.657 7.197 12.880 1.00 98.69 225 LEU A CA 1
ATOM 1742 C C . LEU A 1 225 ? 1.826 8.722 12.773 1.00 98.69 225 LEU A C 1
ATOM 1744 O O . LEU A 1 225 ? 0.840 9.464 12.759 1.00 98.69 225 LEU A O 1
ATOM 1748 N N . GLY A 1 226 ? 3.063 9.198 12.619 1.00 98.38 226 GLY A N 1
ATOM 1749 C CA 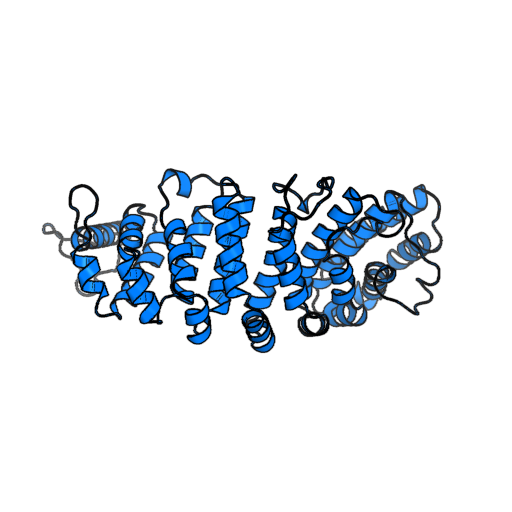. GLY A 1 226 ? 3.362 10.607 12.371 1.00 98.38 226 GLY A CA 1
ATOM 1750 C C . GLY A 1 226 ? 2.716 11.133 11.085 1.00 98.38 226 GLY A C 1
ATOM 1751 O O . GLY A 1 226 ? 2.129 12.217 11.084 1.00 98.38 226 GLY A O 1
ATOM 1752 N N . ILE A 1 227 ? 2.748 10.349 10.002 1.00 98.44 227 ILE A N 1
ATOM 1753 C CA . ILE A 1 227 ? 2.107 10.700 8.727 1.00 98.44 227 ILE A CA 1
ATOM 1754 C C . ILE A 1 227 ? 0.576 10.719 8.861 1.00 98.44 227 ILE A C 1
ATOM 1756 O O . ILE A 1 227 ? -0.066 11.631 8.332 1.00 98.44 227 ILE A O 1
ATOM 1760 N N . LEU A 1 228 ? -0.029 9.782 9.601 1.00 98.06 228 LEU A N 1
ATOM 1761 C CA . LEU A 1 228 ? -1.468 9.817 9.900 1.00 98.06 228 LEU A CA 1
ATOM 1762 C C . LEU A 1 228 ? -1.852 11.125 10.594 1.00 98.06 228 LEU A C 1
ATOM 1764 O O . LEU A 1 228 ? -2.726 11.844 10.114 1.00 98.06 228 LEU A O 1
ATOM 1768 N N . LYS A 1 229 ? -1.146 11.502 11.664 1.00 97.62 229 LYS A N 1
ATOM 1769 C CA . LYS A 1 229 ? -1.392 12.774 12.364 1.00 97.62 229 LYS A CA 1
ATOM 1770 C C . LYS A 1 229 ? -1.200 13.983 11.454 1.00 97.62 229 LYS A C 1
ATOM 1772 O O . LYS A 1 229 ? -2.020 14.906 11.465 1.00 97.62 229 LYS A O 1
ATOM 1777 N N . PHE A 1 230 ? -0.132 13.978 10.657 1.00 97.12 230 PHE A N 1
ATOM 1778 C CA . PHE A 1 230 ? 0.165 15.041 9.703 1.00 97.12 230 PHE A CA 1
ATOM 1779 C C . PHE A 1 230 ? -0.966 15.208 8.685 1.00 97.12 230 PHE A C 1
ATOM 1781 O O . PHE A 1 230 ? -1.405 16.335 8.447 1.00 97.12 230 PHE A O 1
ATOM 1788 N N . THR A 1 231 ? -1.463 14.109 8.116 1.00 96.94 231 THR A N 1
ATOM 1789 C CA . THR A 1 231 ? -2.522 14.150 7.100 1.00 96.94 231 THR A CA 1
ATOM 1790 C C . THR A 1 231 ? -3.856 14.622 7.672 1.00 96.94 231 THR A C 1
ATOM 1792 O O . THR A 1 231 ? -4.463 15.518 7.089 1.00 96.94 231 THR A O 1
ATOM 1795 N N . THR A 1 232 ? -4.250 14.123 8.848 1.00 95.44 232 THR A N 1
ATOM 1796 C CA . THR A 1 232 ? -5.470 14.549 9.559 1.00 95.44 232 THR A CA 1
ATOM 1797 C C . THR A 1 232 ? -5.433 16.033 9.938 1.00 95.44 232 THR A C 1
ATOM 1799 O O . THR A 1 232 ? -6.448 16.718 9.877 1.00 95.44 232 THR A O 1
ATOM 1802 N N . THR A 1 233 ? -4.266 16.558 10.325 1.00 95.75 233 THR A N 1
ATOM 1803 C CA . THR A 1 233 ? -4.153 17.946 10.810 1.00 95.75 233 THR A CA 1
ATOM 1804 C C . THR A 1 233 ? -4.074 18.963 9.673 1.00 95.75 233 THR A C 1
ATOM 1806 O O . THR A 1 233 ? -4.632 20.055 9.774 1.00 95.75 233 THR A O 1
ATOM 1809 N N . ASN A 1 234 ? -3.349 18.637 8.600 1.00 94.88 234 ASN A N 1
ATOM 1810 C CA . ASN A 1 234 ? -2.970 19.622 7.583 1.00 94.88 234 ASN A CA 1
ATOM 1811 C C . ASN A 1 234 ? -3.848 19.590 6.329 1.00 94.88 234 ASN A C 1
ATOM 1813 O O . ASN A 1 234 ? -3.788 20.525 5.528 1.00 94.88 234 ASN A O 1
ATOM 1817 N N . TYR A 1 235 ? -4.660 18.549 6.139 1.00 94.31 235 TYR A N 1
ATOM 1818 C CA . TYR A 1 235 ? -5.479 18.399 4.942 1.00 94.31 235 TYR A CA 1
ATOM 1819 C C . TYR A 1 235 ? -6.946 18.195 5.285 1.00 94.31 235 TYR A C 1
ATOM 1821 O O . TYR A 1 235 ? -7.305 17.599 6.292 1.00 94.31 235 TYR A O 1
ATOM 1829 N N . LYS A 1 236 ? -7.804 18.709 4.402 1.00 92.69 236 LYS A N 1
ATOM 1830 C CA . LYS A 1 236 ? -9.239 18.448 4.456 1.00 92.69 236 LYS A CA 1
ATOM 1831 C C . LYS A 1 236 ? -9.547 17.072 3.887 1.00 92.69 236 LYS A C 1
ATOM 1833 O O . LYS A 1 236 ? -8.842 16.589 2.994 1.00 92.69 236 LYS A O 1
ATOM 1838 N N . ASP A 1 237 ? -10.675 16.535 4.325 1.00 92.12 237 ASP A N 1
ATOM 1839 C CA . ASP A 1 237 ? -11.240 15.300 3.806 1.00 92.12 237 ASP A CA 1
ATOM 1840 C C . ASP A 1 237 ? -11.352 15.343 2.281 1.00 92.12 237 ASP A C 1
ATOM 1842 O O . ASP A 1 237 ? -11.962 16.228 1.675 1.00 92.12 237 ASP A O 1
ATOM 1846 N N . SER A 1 238 ? -10.718 14.363 1.654 1.00 93.88 238 SER A N 1
ATOM 1847 C CA . SER A 1 238 ? -10.759 14.122 0.220 1.00 93.88 238 SER A CA 1
ATOM 1848 C C . SER A 1 238 ? -10.511 12.642 -0.024 1.00 93.88 238 SER A C 1
ATOM 1850 O O . SER A 1 238 ? -9.857 11.989 0.787 1.00 93.88 238 SER A O 1
ATOM 1852 N N . ALA A 1 239 ? -10.968 12.116 -1.161 1.00 94.06 239 ALA A N 1
ATOM 1853 C CA . ALA A 1 239 ? -10.755 10.706 -1.493 1.00 94.06 239 ALA A CA 1
ATOM 1854 C C . ALA A 1 239 ? -9.270 10.298 -1.454 1.00 94.06 239 ALA A C 1
ATOM 1856 O O . ALA A 1 239 ? -8.946 9.194 -1.030 1.00 94.06 239 ALA A O 1
ATOM 1857 N N . LEU A 1 240 ? -8.367 11.212 -1.829 1.00 94.31 240 LEU A N 1
ATOM 1858 C CA . LEU A 1 240 ? -6.923 10.991 -1.761 1.00 94.31 240 LEU A CA 1
ATOM 1859 C C . LEU A 1 240 ? -6.416 10.871 -0.316 1.00 94.31 240 LEU A C 1
ATOM 1861 O O . LEU A 1 240 ? -5.641 9.968 -0.020 1.00 94.31 240 LEU A O 1
ATOM 1865 N N . VAL A 1 241 ? -6.843 11.772 0.574 1.00 96.25 241 VAL A N 1
ATOM 1866 C CA . VAL A 1 241 ? -6.447 11.742 1.993 1.00 96.25 241 VAL A CA 1
ATOM 1867 C C . VAL A 1 241 ? -6.990 10.483 2.670 1.00 96.25 241 VAL A C 1
ATOM 1869 O O . VAL A 1 241 ? -6.236 9.798 3.354 1.00 96.25 241 VAL A O 1
ATOM 1872 N N . MET A 1 242 ? -8.249 10.127 2.396 1.00 95.88 242 MET A N 1
ATOM 1873 C CA . MET A 1 242 ? -8.876 8.907 2.917 1.00 95.88 242 MET A CA 1
ATOM 1874 C C . MET A 1 242 ? -8.140 7.648 2.450 1.00 95.88 242 MET A C 1
ATOM 1876 O O . MET A 1 242 ? -7.933 6.728 3.238 1.00 95.88 242 MET A O 1
ATOM 1880 N N . GLU A 1 243 ? -7.711 7.604 1.183 1.00 96.88 243 GLU A N 1
ATOM 1881 C CA . GLU A 1 243 ? -6.910 6.502 0.639 1.00 96.88 243 GLU A CA 1
ATOM 1882 C C . GLU A 1 243 ? -5.547 6.397 1.334 1.00 96.88 243 GLU A C 1
ATOM 1884 O O . GLU A 1 243 ? -5.183 5.312 1.770 1.00 96.88 243 GLU A O 1
ATOM 1889 N N . ILE A 1 244 ? -4.834 7.516 1.504 1.00 98.25 244 ILE A N 1
ATOM 1890 C CA . ILE A 1 244 ? -3.539 7.556 2.204 1.00 98.25 244 ILE A CA 1
ATOM 1891 C C . ILE A 1 244 ? -3.678 7.047 3.641 1.00 98.25 244 ILE A C 1
ATOM 1893 O O . ILE A 1 244 ? -2.911 6.187 4.063 1.00 98.25 244 ILE A O 1
ATOM 1897 N N . GLN A 1 245 ? -4.662 7.551 4.387 1.00 98.56 245 GLN A N 1
ATOM 1898 C CA . GLN A 1 245 ? -4.885 7.142 5.774 1.00 98.56 245 GLN A CA 1
ATOM 1899 C C . GLN A 1 245 ? -5.274 5.661 5.871 1.00 98.56 245 GLN A C 1
ATOM 1901 O O . GLN A 1 245 ? -4.756 4.949 6.726 1.00 98.56 245 GLN A O 1
ATOM 1906 N N . SER A 1 246 ? -6.124 5.180 4.957 1.00 98.50 246 SER A N 1
ATOM 1907 C CA . SER A 1 246 ? -6.515 3.766 4.894 1.00 98.50 246 SER A CA 1
ATOM 1908 C C . SER A 1 246 ? -5.314 2.861 4.618 1.00 98.50 246 SER A C 1
ATOM 1910 O O . SER A 1 246 ? -5.133 1.862 5.306 1.00 98.50 246 SER A O 1
ATOM 1912 N N . ASP A 1 247 ? -4.477 3.214 3.638 1.00 98.50 247 ASP A N 1
ATOM 1913 C CA . ASP A 1 247 ? -3.299 2.421 3.276 1.00 98.50 247 ASP A CA 1
ATOM 1914 C C . ASP A 1 247 ? -2.276 2.389 4.428 1.00 98.50 247 ASP A C 1
ATOM 1916 O O . ASP A 1 247 ? -1.692 1.341 4.692 1.00 98.50 247 ASP A O 1
ATOM 1920 N N . ILE A 1 248 ? -2.101 3.489 5.176 1.00 98.81 248 ILE A N 1
ATOM 1921 C CA . ILE A 1 248 ? -1.238 3.491 6.370 1.00 98.81 248 ILE A CA 1
ATOM 1922 C C . ILE A 1 248 ? -1.780 2.550 7.452 1.00 98.81 248 ILE A C 1
ATOM 1924 O O . ILE A 1 248 ? -1.015 1.768 8.013 1.00 98.81 248 ILE A O 1
ATOM 1928 N N . LEU A 1 249 ? -3.082 2.612 7.749 1.00 98.81 249 LEU A N 1
ATOM 1929 C CA . LEU A 1 249 ? -3.694 1.744 8.758 1.00 98.81 249 LEU A CA 1
ATOM 1930 C C . LEU A 1 249 ? -3.572 0.263 8.378 1.00 98.81 249 LEU A C 1
ATOM 1932 O O . LEU A 1 249 ? -3.269 -0.552 9.243 1.00 98.81 249 LEU A O 1
ATOM 1936 N N . LEU A 1 250 ? -3.712 -0.089 7.097 1.00 98.56 250 LEU A N 1
ATOM 1937 C CA . LEU A 1 250 ? -3.508 -1.463 6.615 1.00 98.56 250 LEU A CA 1
ATOM 1938 C C . LEU A 1 250 ? -2.053 -1.933 6.768 1.00 98.56 250 LEU A C 1
ATOM 1940 O O . LEU A 1 250 ? -1.812 -3.061 7.204 1.00 98.56 250 LEU A O 1
ATOM 1944 N N . ILE A 1 251 ? -1.077 -1.066 6.470 1.00 98.75 251 ILE A N 1
ATOM 1945 C CA . ILE A 1 251 ? 0.345 -1.378 6.685 1.00 98.75 251 ILE A CA 1
ATOM 1946 C C . ILE A 1 251 ? 0.614 -1.614 8.175 1.00 98.75 251 ILE A C 1
ATOM 1948 O O . ILE A 1 251 ? 1.242 -2.607 8.533 1.00 98.75 251 ILE A O 1
ATOM 1952 N N . LEU A 1 252 ? 0.119 -0.732 9.051 1.00 98.75 252 LEU A N 1
ATOM 1953 C CA . LEU A 1 252 ? 0.269 -0.878 10.502 1.00 98.75 252 LEU A CA 1
ATOM 1954 C C . LEU A 1 252 ? -0.370 -2.177 11.007 1.00 98.75 252 LEU A C 1
ATOM 1956 O O . LEU A 1 252 ? 0.260 -2.893 11.782 1.00 98.75 252 LEU A O 1
ATOM 1960 N N . SER A 1 253 ? -1.569 -2.504 10.517 1.00 98.44 253 SER A N 1
ATOM 1961 C CA . SER A 1 253 ? -2.276 -3.746 10.852 1.00 98.44 253 SER A CA 1
ATOM 1962 C C . SER A 1 253 ? -1.420 -4.960 10.510 1.00 98.44 253 SER A C 1
ATOM 1964 O O . SER A 1 253 ? -1.120 -5.769 11.384 1.00 98.44 253 SER A O 1
ATOM 1966 N N . THR A 1 254 ? -0.922 -5.018 9.274 1.00 98.06 254 THR A N 1
ATOM 1967 C CA . THR A 1 254 ? -0.098 -6.134 8.794 1.00 98.06 254 THR A CA 1
ATOM 1968 C C . THR A 1 254 ? 1.218 -6.259 9.568 1.00 98.06 254 THR A C 1
ATOM 1970 O O . THR A 1 254 ? 1.648 -7.362 9.893 1.00 98.06 254 THR A O 1
ATOM 1973 N N . LEU A 1 255 ? 1.875 -5.140 9.900 1.00 98.00 255 LEU A N 1
ATOM 1974 C CA . LEU A 1 255 ? 3.128 -5.178 10.660 1.00 98.00 255 LEU A CA 1
ATOM 1975 C C . LEU A 1 255 ? 2.918 -5.697 12.084 1.00 98.00 255 LEU A C 1
ATOM 1977 O O . LEU A 1 255 ? 3.734 -6.484 12.568 1.00 98.00 255 LEU A O 1
ATOM 1981 N N . CYS A 1 256 ? 1.857 -5.251 12.755 1.00 97.56 256 CYS A N 1
ATOM 1982 C CA . CYS A 1 256 ? 1.601 -5.553 14.161 1.00 97.56 256 CYS A CA 1
ATOM 1983 C C . CYS A 1 256 ? 0.867 -6.879 14.392 1.00 97.56 256 CYS A C 1
ATOM 1985 O O . CYS A 1 256 ? 0.860 -7.373 15.525 1.00 97.56 256 CYS A O 1
ATOM 1987 N N . GLU A 1 257 ? 0.246 -7.449 13.359 1.00 95.25 257 GLU A N 1
ATOM 1988 C CA . GLU A 1 257 ? -0.520 -8.686 13.464 1.00 95.25 257 GLU A CA 1
ATOM 1989 C C . GLU A 1 257 ? 0.298 -9.788 14.153 1.00 95.25 257 GLU A C 1
ATOM 1991 O O . GLU A 1 257 ? 1.437 -10.083 13.790 1.00 95.25 257 GLU A O 1
ATOM 1996 N N . SER A 1 258 ? -0.282 -10.378 15.202 1.00 89.81 258 SER A N 1
ATOM 1997 C CA . SER A 1 258 ? 0.321 -11.459 15.997 1.00 89.81 258 SER A CA 1
ATOM 1998 C C . SER A 1 258 ? 1.715 -11.176 16.598 1.00 89.81 258 SER A C 1
ATOM 2000 O O . SER A 1 258 ? 2.351 -12.095 17.111 1.00 89.81 258 SER A O 1
ATOM 2002 N N . ASN A 1 259 ? 2.195 -9.924 16.607 1.00 95.12 259 ASN A N 1
ATOM 2003 C CA . ASN A 1 259 ? 3.531 -9.572 17.097 1.00 95.12 259 ASN A CA 1
ATOM 2004 C C . ASN A 1 259 ? 3.482 -8.573 18.265 1.00 95.12 259 ASN A C 1
ATOM 2006 O O . ASN A 1 259 ? 3.366 -7.366 18.064 1.00 95.12 259 ASN A O 1
ATOM 2010 N N . ILE A 1 260 ? 3.634 -9.072 19.497 1.00 95.62 260 ILE A N 1
ATOM 2011 C CA . ILE A 1 260 ? 3.562 -8.257 20.725 1.00 95.62 260 ILE A CA 1
ATOM 2012 C C . ILE A 1 260 ? 4.553 -7.088 20.728 1.00 95.62 260 ILE A C 1
ATOM 2014 O O . ILE A 1 260 ? 4.169 -5.983 21.097 1.00 95.62 260 ILE A O 1
ATOM 2018 N N . HIS A 1 261 ? 5.794 -7.293 20.280 1.00 95.50 261 HIS A N 1
ATOM 2019 C CA . HIS A 1 261 ? 6.804 -6.235 20.311 1.00 95.50 261 HIS A CA 1
ATOM 2020 C C . HIS A 1 261 ? 6.428 -5.069 19.387 1.00 95.50 261 HIS A C 1
ATOM 2022 O O . HIS A 1 261 ? 6.549 -3.904 19.750 1.00 95.50 261 HIS A O 1
ATOM 2028 N N . ARG A 1 262 ? 5.898 -5.369 18.198 1.00 96.94 262 ARG A N 1
ATOM 2029 C CA . ARG A 1 262 ? 5.433 -4.339 17.260 1.00 96.94 262 ARG A CA 1
ATOM 2030 C C . ARG A 1 262 ? 4.171 -3.631 17.760 1.00 96.94 262 ARG A C 1
ATOM 2032 O O . ARG A 1 262 ? 4.048 -2.426 17.561 1.00 96.94 262 ARG A O 1
ATOM 2039 N N . LYS A 1 263 ? 3.288 -4.330 18.483 1.00 97.88 263 LYS A N 1
ATOM 2040 C CA . LYS A 1 263 ? 2.176 -3.692 19.211 1.00 97.88 263 LYS A CA 1
ATOM 2041 C C . LYS A 1 263 ? 2.700 -2.727 20.282 1.00 97.88 263 LYS A C 1
ATOM 2043 O O . LYS A 1 263 ? 2.240 -1.595 20.356 1.00 97.88 263 LYS A O 1
ATOM 2048 N N . GLU A 1 264 ? 3.720 -3.102 21.053 1.00 96.06 264 GLU A N 1
ATOM 2049 C CA . GLU A 1 264 ? 4.356 -2.185 22.015 1.00 96.06 264 GLU A CA 1
ATOM 2050 C C . GLU A 1 264 ? 4.944 -0.935 21.336 1.00 96.06 264 GLU A C 1
ATOM 2052 O O . GLU A 1 264 ? 4.789 0.165 21.867 1.00 96.06 264 GLU A O 1
ATOM 2057 N N . LEU A 1 265 ? 5.545 -1.079 20.146 1.00 97.44 265 LEU A N 1
ATOM 2058 C CA . LEU A 1 265 ? 6.005 0.056 19.331 1.00 97.44 265 LEU A CA 1
ATOM 2059 C C . LEU A 1 265 ? 4.846 0.930 18.829 1.00 97.44 265 LEU A C 1
ATOM 2061 O O . LEU A 1 265 ? 4.974 2.152 18.799 1.00 97.44 265 LEU A O 1
ATOM 2065 N N . PHE A 1 266 ? 3.707 0.334 18.459 1.00 98.38 266 PHE A N 1
ATOM 2066 C CA . PHE A 1 266 ? 2.490 1.086 18.128 1.00 98.38 266 PHE A CA 1
ATOM 2067 C C . PHE A 1 266 ? 2.044 1.947 19.318 1.00 98.38 266 PHE A C 1
ATOM 2069 O O . PHE A 1 266 ? 1.764 3.138 19.161 1.00 98.38 266 PHE A O 1
ATOM 2076 N N . GLY A 1 267 ? 2.074 1.366 20.519 1.00 97.50 267 GLY A N 1
ATOM 2077 C CA . GLY A 1 267 ? 2.034 2.095 21.780 1.00 97.50 267 GLY A CA 1
ATOM 2078 C C . GLY A 1 267 ? 0.760 2.916 22.012 1.00 97.50 267 GLY A C 1
ATOM 2079 O O . GLY A 1 267 ? -0.226 2.862 21.274 1.00 97.50 267 GLY A O 1
ATOM 2080 N N . TRP A 1 268 ? 0.787 3.728 23.069 1.00 97.62 268 TRP A N 1
ATOM 2081 C CA . TRP A 1 268 ? -0.315 4.635 23.418 1.00 97.62 268 TRP A CA 1
ATOM 2082 C C . TRP A 1 268 ? -0.570 5.684 22.335 1.00 97.62 268 TRP A C 1
ATOM 2084 O O . TRP A 1 268 ? -1.710 6.075 22.097 1.00 97.62 268 TRP A O 1
ATOM 2094 N N . GLU A 1 269 ? 0.497 6.108 21.651 1.00 97.25 269 GLU A N 1
ATOM 2095 C CA . GLU A 1 269 ? 0.419 7.051 20.541 1.00 97.25 269 GLU A CA 1
ATOM 2096 C C . GLU A 1 269 ? -0.457 6.515 19.406 1.00 97.25 269 GLU A C 1
ATOM 2098 O O . GLU A 1 269 ? -1.287 7.252 18.863 1.00 97.25 269 GLU A O 1
ATOM 2103 N N . GLY A 1 270 ? -0.287 5.239 19.059 1.00 97.94 270 GLY A N 1
ATOM 2104 C CA . GLY A 1 270 ? -1.100 4.574 18.058 1.00 97.94 270 GLY A CA 1
ATOM 2105 C C . GLY A 1 270 ? -2.567 4.515 18.470 1.00 97.94 270 GLY A C 1
ATOM 2106 O O . GLY A 1 270 ? -3.434 4.868 17.672 1.00 97.94 270 GLY A O 1
ATOM 2107 N N . VAL A 1 271 ? -2.853 4.181 19.734 1.00 98.25 271 VAL A N 1
ATOM 2108 C CA . VAL A 1 271 ? -4.226 4.154 20.269 1.00 98.25 271 VAL A CA 1
ATOM 2109 C C . VAL A 1 271 ? -4.892 5.534 20.201 1.00 98.25 271 VAL A C 1
ATOM 2111 O O . VAL A 1 271 ? -5.998 5.658 19.669 1.00 98.25 271 VAL A O 1
ATOM 2114 N N . ASP A 1 272 ? -4.211 6.582 20.672 1.00 97.69 272 ASP A N 1
ATOM 2115 C CA . ASP A 1 272 ? -4.715 7.962 20.624 1.00 97.69 272 ASP A CA 1
ATOM 2116 C C . ASP A 1 272 ? -4.954 8.432 19.174 1.00 97.69 272 ASP A C 1
ATOM 2118 O O . ASP A 1 272 ? -5.900 9.173 18.902 1.00 97.69 272 ASP A O 1
ATOM 2122 N N . THR A 1 273 ? -4.116 7.986 18.231 1.00 96.62 273 THR A N 1
ATOM 2123 C CA . THR A 1 273 ? -4.252 8.297 16.797 1.00 96.62 273 THR A CA 1
ATOM 2124 C C . THR A 1 273 ? -5.418 7.549 16.153 1.00 96.62 273 THR A C 1
ATOM 2126 O O . THR A 1 273 ? -6.053 8.079 15.243 1.00 96.62 273 THR A O 1
ATOM 2129 N N . LEU A 1 274 ? -5.715 6.335 16.620 1.00 97.31 274 LEU A N 1
ATOM 2130 C CA . LEU A 1 274 ? -6.706 5.443 16.026 1.00 97.31 274 LEU A CA 1
ATOM 2131 C C . LEU A 1 274 ? -8.149 5.816 16.386 1.00 97.31 274 LEU A C 1
ATOM 2133 O O . LEU A 1 274 ? -9.023 5.808 15.518 1.00 97.31 274 LEU A O 1
ATOM 2137 N N . ILE A 1 275 ? -8.408 6.166 17.651 1.00 96.69 275 ILE A N 1
ATOM 2138 C CA . ILE A 1 275 ? -9.762 6.447 18.167 1.00 96.69 275 ILE A CA 1
ATOM 2139 C C . ILE A 1 275 ? -10.545 7.469 17.318 1.00 96.69 275 ILE A C 1
ATOM 2141 O O . ILE A 1 275 ? -11.717 7.212 17.029 1.00 96.69 275 ILE A O 1
ATOM 2145 N N . PRO A 1 276 ? -9.965 8.604 16.875 1.00 95.38 276 PRO A N 1
ATOM 2146 C CA . PRO A 1 276 ? -10.670 9.567 16.031 1.00 95.38 276 PRO A CA 1
ATOM 2147 C C . PRO A 1 276 ? -11.235 8.980 14.730 1.00 95.38 276 PRO A C 1
ATOM 2149 O O . PRO A 1 276 ? -12.316 9.387 14.315 1.00 95.38 276 PRO A O 1
ATOM 2152 N N . PHE A 1 277 ? -10.566 7.999 14.115 1.00 95.38 277 PHE A N 1
ATOM 2153 C CA . PHE A 1 277 ? -11.032 7.369 12.871 1.00 95.38 277 PHE A CA 1
ATOM 2154 C C . PHE A 1 277 ? -12.271 6.482 13.066 1.00 95.38 277 PHE A C 1
ATOM 2156 O O . PHE A 1 277 ? -12.984 6.198 12.106 1.00 95.38 277 PHE A O 1
ATOM 2163 N N . MET A 1 278 ? -12.564 6.090 14.308 1.00 95.19 278 MET A N 1
ATOM 2164 C CA . MET A 1 278 ? -13.780 5.362 14.679 1.00 95.19 278 MET A CA 1
ATOM 2165 C C . MET A 1 278 ? -14.947 6.292 15.041 1.00 95.19 278 MET A C 1
ATOM 2167 O O . MET A 1 278 ? -16.061 5.828 15.254 1.00 95.19 278 MET A O 1
ATOM 2171 N N . LYS A 1 279 ? -14.740 7.613 15.089 1.00 91.88 279 LYS A N 1
ATOM 2172 C CA . LYS A 1 279 ? -15.795 8.594 15.386 1.00 91.88 279 LYS A CA 1
ATOM 2173 C C . LYS A 1 279 ? -16.430 9.112 14.096 1.00 91.88 279 LYS A C 1
ATOM 2175 O O . LYS A 1 279 ? -16.258 10.272 13.729 1.00 91.88 279 LYS A O 1
ATOM 2180 N N . ILE A 1 280 ? -17.157 8.241 13.399 1.00 88.88 280 ILE A N 1
ATOM 2181 C CA . ILE A 1 280 ? -17.857 8.576 12.152 1.00 88.88 280 ILE A CA 1
ATOM 2182 C C . ILE A 1 280 ? -19.364 8.772 12.378 1.00 88.88 280 ILE A C 1
ATOM 2184 O O . ILE A 1 280 ? -19.958 8.145 13.251 1.00 88.88 280 ILE A O 1
ATOM 2188 N N . ASP A 1 281 ? -19.989 9.639 11.580 1.00 82.81 281 ASP A N 1
ATOM 2189 C CA . ASP A 1 281 ? -21.444 9.799 11.536 1.00 82.81 281 ASP A CA 1
ATOM 2190 C C . ASP A 1 281 ? -22.051 9.236 10.235 1.00 82.81 281 ASP A C 1
ATOM 2192 O O . ASP A 1 281 ? -21.346 8.968 9.257 1.00 82.81 281 ASP A O 1
ATOM 2196 N N . ASP A 1 282 ? -23.381 9.080 10.207 1.00 82.38 282 ASP A N 1
ATOM 2197 C CA . ASP A 1 282 ? -24.112 8.548 9.044 1.00 82.38 282 ASP A CA 1
ATOM 2198 C C . ASP A 1 282 ? -23.825 9.334 7.754 1.00 82.38 282 ASP A C 1
ATOM 2200 O O . ASP A 1 282 ? -23.772 8.770 6.660 1.00 82.38 282 ASP A O 1
ATOM 2204 N N . LYS A 1 283 ? -23.630 10.655 7.861 1.00 86.88 283 LYS A N 1
ATOM 2205 C CA . LYS A 1 283 ? -23.407 11.524 6.698 1.00 86.88 283 LYS A CA 1
ATOM 2206 C C . LYS A 1 283 ? -22.049 11.252 6.067 1.00 86.88 283 LYS A C 1
ATOM 2208 O O . LYS A 1 283 ? -21.947 11.159 4.844 1.00 86.88 283 LYS A O 1
ATOM 2213 N N . ASN A 1 284 ? -21.019 11.116 6.893 1.00 86.50 284 ASN A N 1
ATOM 2214 C CA . ASN A 1 284 ? -19.667 10.829 6.445 1.00 86.50 284 ASN A CA 1
ATOM 2215 C C . ASN A 1 284 ? -19.556 9.404 5.910 1.00 86.50 284 ASN A C 1
ATOM 2217 O O . ASN A 1 284 ? -18.904 9.204 4.883 1.00 86.50 284 ASN A O 1
ATOM 2221 N N . PHE A 1 285 ? -20.240 8.441 6.538 1.00 86.50 285 PHE A N 1
ATOM 2222 C CA . PHE A 1 285 ? -20.227 7.038 6.120 1.00 86.50 285 PHE A CA 1
ATOM 2223 C C . PHE A 1 285 ? -20.647 6.861 4.652 1.00 86.50 285 PHE A C 1
ATOM 2225 O O . PHE A 1 285 ? -19.998 6.127 3.904 1.00 86.50 285 PHE A O 1
ATOM 2232 N N . TYR A 1 286 ? -21.667 7.600 4.206 1.00 87.75 286 TYR A N 1
ATOM 2233 C CA . TYR A 1 286 ? -22.184 7.548 2.833 1.00 87.75 286 TYR A CA 1
ATOM 2234 C C . TYR A 1 286 ? -21.739 8.710 1.936 1.00 87.75 286 TYR A C 1
ATOM 2236 O O . TYR A 1 286 ? -22.316 8.918 0.868 1.00 87.75 286 TYR A O 1
ATOM 2244 N N . SER A 1 287 ? -20.710 9.470 2.317 1.00 90.69 287 SER A N 1
ATOM 2245 C CA . SER A 1 287 ? -20.303 10.661 1.555 1.00 90.69 287 SER A CA 1
ATOM 2246 C C . SER A 1 287 ? -19.698 10.357 0.177 1.00 90.69 287 SER A C 1
ATOM 2248 O O . SER A 1 287 ? -19.527 11.264 -0.635 1.00 90.69 287 SER A O 1
ATOM 2250 N N . GLY A 1 288 ? -19.318 9.102 -0.082 1.00 89.69 288 GLY A N 1
ATOM 2251 C CA . GLY A 1 288 ? -18.601 8.694 -1.294 1.00 89.69 288 GLY A CA 1
ATOM 2252 C C . GLY A 1 288 ? -17.115 9.080 -1.310 1.00 89.69 288 GLY A C 1
ATOM 2253 O O . GLY A 1 288 ? -16.422 8.754 -2.270 1.00 89.69 288 GLY A O 1
ATOM 2254 N N . LEU A 1 289 ? -16.600 9.726 -0.254 1.00 90.94 289 LEU A N 1
ATOM 2255 C CA . LEU A 1 289 ? -15.181 10.097 -0.137 1.00 90.94 289 LEU A CA 1
ATOM 2256 C C . LEU A 1 289 ? -14.284 8.959 0.372 1.00 90.94 289 LEU A C 1
ATOM 2258 O O . LEU A 1 289 ? -13.068 9.099 0.339 1.00 90.94 289 LEU A O 1
ATOM 2262 N N . GLY A 1 290 ? -14.857 7.841 0.826 1.00 93.56 290 GLY A N 1
ATOM 2263 C CA . GLY A 1 290 ? -14.103 6.680 1.314 1.00 93.56 290 GLY A CA 1
ATOM 2264 C C . GLY A 1 290 ? -13.999 6.555 2.837 1.00 93.56 290 GLY A C 1
ATOM 2265 O O . GLY A 1 290 ? -13.253 5.703 3.310 1.00 93.56 290 GLY A O 1
ATOM 2266 N N . HIS A 1 291 ? -14.757 7.337 3.616 1.00 93.81 291 HIS A N 1
ATOM 2267 C CA . HIS A 1 291 ? -14.760 7.215 5.080 1.00 93.81 291 HIS A CA 1
ATOM 2268 C C . HIS A 1 291 ? -15.188 5.827 5.578 1.00 93.81 291 HIS A C 1
ATOM 2270 O O . HIS A 1 291 ? -14.708 5.369 6.606 1.00 93.81 291 HIS A O 1
ATOM 2276 N N . ASN A 1 292 ? -16.071 5.140 4.849 1.00 92.94 292 ASN A N 1
ATOM 2277 C CA . ASN A 1 292 ? -16.448 3.763 5.157 1.00 92.94 292 ASN A CA 1
ATOM 2278 C C . ASN A 1 292 ? -15.240 2.815 5.078 1.00 92.94 292 ASN A C 1
ATOM 2280 O O . ASN A 1 292 ? -15.025 2.030 5.995 1.00 92.94 292 ASN A O 1
ATOM 2284 N N . ARG A 1 293 ? -14.421 2.916 4.021 1.00 95.00 293 ARG A N 1
ATOM 2285 C CA . ARG A 1 293 ? -13.173 2.149 3.889 1.00 95.00 293 ARG A CA 1
ATOM 2286 C C . ARG A 1 293 ? -12.205 2.502 5.013 1.00 95.00 293 ARG A C 1
ATOM 2288 O O . ARG A 1 293 ? -11.653 1.593 5.619 1.00 95.00 293 ARG A O 1
ATOM 2295 N N . LEU A 1 294 ? -12.052 3.790 5.316 1.00 96.88 294 LEU A N 1
ATOM 2296 C CA . LEU A 1 294 ? -11.178 4.241 6.395 1.00 96.88 294 LEU A CA 1
ATOM 2297 C C . LEU A 1 294 ? -11.606 3.678 7.757 1.00 96.88 294 LEU A C 1
ATOM 2299 O O . LEU A 1 294 ? -10.756 3.213 8.509 1.00 96.88 294 LEU A O 1
ATOM 2303 N N . LEU A 1 295 ? -12.912 3.647 8.045 1.00 96.38 295 LEU A N 1
ATOM 2304 C CA . LEU A 1 295 ? -13.450 3.020 9.252 1.00 96.38 295 LEU A CA 1
ATOM 2305 C C . LEU A 1 295 ? -13.106 1.528 9.315 1.00 96.38 295 LEU A C 1
ATOM 2307 O O . LEU A 1 295 ? -12.656 1.060 10.355 1.00 96.38 295 LEU A O 1
ATOM 2311 N N . PHE A 1 296 ? -13.285 0.782 8.219 1.00 95.75 296 PHE A N 1
ATOM 2312 C CA . PHE A 1 296 ? -12.903 -0.634 8.179 1.00 95.75 296 PHE A CA 1
ATOM 2313 C C . PHE A 1 296 ? -11.410 -0.824 8.454 1.00 95.75 296 PHE A C 1
ATOM 2315 O O . PHE A 1 296 ? -11.058 -1.659 9.279 1.00 95.75 296 PHE A O 1
ATOM 2322 N N . CYS A 1 297 ? -10.545 -0.017 7.837 1.00 97.94 297 CYS A N 1
ATOM 2323 C CA . CYS A 1 297 ? -9.105 -0.058 8.094 1.00 97.94 297 CYS A CA 1
ATOM 2324 C C . CYS A 1 297 ? -8.755 0.329 9.541 1.00 97.94 297 CYS A C 1
ATOM 2326 O O . CYS A 1 297 ? -7.803 -0.201 10.098 1.00 97.94 297 CYS A O 1
ATOM 2328 N N . ALA A 1 298 ? -9.516 1.226 10.174 1.00 98.19 298 ALA A N 1
ATOM 2329 C CA . ALA A 1 298 ? -9.321 1.577 11.579 1.00 98.19 298 ALA A CA 1
ATOM 2330 C C . ALA A 1 298 ? -9.741 0.443 12.528 1.00 98.19 298 ALA A C 1
ATOM 2332 O O . ALA A 1 298 ? -9.047 0.169 13.502 1.00 98.19 298 ALA A O 1
ATOM 2333 N N . LEU A 1 299 ? -10.852 -0.236 12.240 1.00 97.69 299 LEU A N 1
ATOM 2334 C CA . LEU A 1 299 ? -11.308 -1.392 13.017 1.00 97.69 299 LEU A CA 1
ATOM 2335 C C . LEU A 1 299 ? -10.361 -2.593 12.857 1.00 97.69 299 LEU A C 1
ATOM 2337 O O . LEU A 1 299 ? -10.049 -3.253 13.843 1.00 97.69 299 LEU A O 1
ATOM 2341 N N . ASP A 1 300 ? -9.853 -2.828 11.647 1.00 97.38 300 ASP A N 1
ATOM 2342 C CA . ASP A 1 300 ? -8.801 -3.815 11.370 1.00 97.38 300 ASP A CA 1
ATOM 2343 C C . ASP A 1 300 ? -7.501 -3.474 12.120 1.00 97.38 300 ASP A C 1
ATOM 2345 O O . ASP A 1 300 ? -6.951 -4.298 12.845 1.00 97.38 300 ASP A O 1
ATOM 2349 N N . CYS A 1 301 ? -7.080 -2.206 12.088 1.00 98.31 301 CYS A N 1
ATOM 2350 C CA . CYS A 1 301 ? -5.921 -1.741 12.848 1.00 98.31 301 CYS A CA 1
ATOM 2351 C C . CYS A 1 301 ? -6.111 -1.874 14.361 1.00 98.31 301 CYS A C 1
ATOM 2353 O O . CYS A 1 301 ? -5.148 -2.171 15.065 1.00 98.31 301 CYS A O 1
ATOM 2355 N N . LEU A 1 302 ? -7.325 -1.688 14.886 1.00 98.31 302 LEU A N 1
ATOM 2356 C CA . LEU A 1 302 ? -7.618 -1.952 16.295 1.00 98.31 302 LEU A CA 1
ATOM 2357 C C . LEU A 1 302 ? -7.404 -3.436 16.610 1.00 98.31 302 LEU A C 1
ATOM 2359 O O . LEU A 1 302 ? -6.724 -3.770 17.583 1.00 98.31 302 LEU A O 1
ATOM 2363 N N . TRP A 1 303 ? -7.933 -4.311 15.757 1.00 96.75 303 TRP A N 1
ATOM 2364 C CA . TRP A 1 303 ? -7.789 -5.755 15.889 1.00 96.75 303 TRP A CA 1
ATOM 2365 C C . TRP A 1 303 ? -6.321 -6.177 15.900 1.00 96.75 303 TRP A C 1
ATOM 2367 O O . TRP A 1 303 ? -5.839 -6.802 16.847 1.00 96.75 303 TRP A O 1
ATOM 2377 N N . CYS A 1 304 ? -5.571 -5.779 14.879 1.00 97.56 304 CYS A N 1
ATOM 2378 C CA . CYS A 1 304 ? -4.202 -6.234 14.701 1.00 97.56 304 CYS A CA 1
ATOM 2379 C C . CYS A 1 304 ? -3.220 -5.554 15.664 1.00 97.56 304 CYS A C 1
ATOM 2381 O O . CYS A 1 304 ? -2.340 -6.230 16.200 1.00 97.56 304 CYS A O 1
ATOM 2383 N N . CYS A 1 305 ? -3.367 -4.253 15.938 1.00 98.12 305 CYS A N 1
ATOM 2384 C CA . CYS A 1 305 ? -2.379 -3.486 16.707 1.00 98.12 305 CYS A CA 1
ATOM 2385 C C . CYS A 1 305 ? -2.650 -3.421 18.215 1.00 98.12 305 CYS A C 1
ATOM 2387 O O . CYS A 1 305 ? -1.704 -3.226 18.973 1.00 98.12 305 CYS A O 1
ATOM 2389 N N . VAL A 1 306 ? -3.901 -3.556 18.668 1.00 97.44 306 VAL A N 1
ATOM 2390 C CA . VAL A 1 306 ? -4.270 -3.338 20.082 1.00 97.44 306 VAL A CA 1
ATOM 2391 C C . VAL A 1 306 ? -4.688 -4.629 20.770 1.00 97.44 306 VAL A C 1
ATOM 2393 O O . VAL A 1 306 ? -4.226 -4.894 21.879 1.00 97.44 306 VAL A O 1
ATOM 2396 N N . MET A 1 307 ? -5.531 -5.442 20.130 1.00 93.44 307 MET A N 1
ATOM 2397 C CA . MET A 1 307 ? -6.067 -6.643 20.777 1.00 93.44 307 MET A CA 1
ATOM 2398 C C . MET A 1 307 ? -4.979 -7.681 21.060 1.00 93.44 307 MET A C 1
ATOM 2400 O O . MET A 1 307 ? -3.937 -7.720 20.401 1.00 93.44 307 MET A O 1
ATOM 2404 N N . SER A 1 308 ? -5.191 -8.508 22.081 1.00 90.88 308 SER A N 1
ATOM 2405 C CA . SER A 1 308 ? -4.194 -9.429 22.643 1.00 90.88 308 SER A CA 1
ATOM 2406 C C . SER A 1 308 ? -2.948 -8.744 23.234 1.00 90.88 308 SER A C 1
ATOM 2408 O O . SER A 1 308 ? -1.958 -9.415 23.530 1.00 90.88 308 SER A O 1
ATOM 2410 N N . CYS A 1 309 ? -2.965 -7.419 23.421 1.00 94.88 309 CYS A N 1
ATOM 2411 C CA . CYS A 1 309 ? -1.945 -6.672 24.154 1.00 94.88 309 CYS A CA 1
ATOM 2412 C C . CYS A 1 309 ? -2.597 -5.963 25.344 1.00 94.88 309 CYS A C 1
ATOM 2414 O O . CYS A 1 309 ? -3.115 -4.856 25.215 1.00 94.88 309 CYS A O 1
ATOM 2416 N N . THR A 1 310 ? -2.541 -6.583 26.526 1.00 94.12 310 THR A N 1
ATOM 2417 C CA . THR A 1 310 ? -3.276 -6.127 27.720 1.00 94.12 310 THR A CA 1
ATOM 2418 C C . THR A 1 310 ? -3.019 -4.660 28.073 1.00 94.12 310 THR A C 1
ATOM 2420 O O . THR A 1 310 ? -3.940 -3.955 28.463 1.00 94.12 310 THR A O 1
ATOM 2423 N N . ILE A 1 311 ? -1.787 -4.169 27.894 1.00 95.50 311 ILE A N 1
ATOM 2424 C CA . ILE A 1 311 ? -1.436 -2.768 28.179 1.00 95.50 311 ILE A CA 1
ATOM 2425 C C . ILE A 1 311 ? -2.185 -1.808 27.245 1.00 95.50 311 ILE A C 1
ATOM 2427 O O . ILE A 1 311 ? -2.655 -0.759 27.685 1.00 95.50 311 ILE A O 1
ATOM 2431 N N . LEU A 1 312 ? -2.295 -2.147 25.959 1.00 97.62 312 LEU A N 1
ATOM 2432 C CA . LEU A 1 312 ? -2.983 -1.305 24.983 1.00 97.62 312 LEU A CA 1
ATOM 2433 C C . LEU A 1 312 ? -4.495 -1.452 25.068 1.00 97.62 312 LEU A C 1
ATOM 2435 O O . LEU A 1 312 ? -5.195 -0.459 24.896 1.00 97.62 312 LEU A O 1
ATOM 2439 N N . GLU A 1 313 ? -4.997 -2.650 25.361 1.00 97.44 313 GLU A N 1
ATOM 2440 C CA . GLU A 1 313 ? -6.416 -2.863 25.637 1.00 97.44 313 GLU A CA 1
ATOM 2441 C C . GLU A 1 313 ? -6.867 -2.021 26.828 1.00 97.44 313 GLU A C 1
ATOM 2443 O O . GLU A 1 313 ? -7.824 -1.260 26.713 1.00 97.44 313 GLU A O 1
ATOM 2448 N N . ASP A 1 314 ? -6.140 -2.095 27.945 1.00 97.38 314 ASP A N 1
ATOM 2449 C CA . ASP A 1 314 ? -6.423 -1.306 29.141 1.00 97.38 314 ASP A CA 1
ATOM 2450 C C . ASP A 1 314 ? -6.419 0.193 28.825 1.00 97.38 314 ASP A C 1
ATOM 2452 O O . ASP A 1 314 ? -7.347 0.913 29.194 1.00 97.38 314 ASP A O 1
ATOM 2456 N N . TYR A 1 315 ? -5.421 0.658 28.072 1.00 98.19 315 TYR A N 1
ATOM 2457 C CA . TYR A 1 315 ? -5.344 2.054 27.653 1.00 98.19 315 TYR A CA 1
ATOM 2458 C C . TYR A 1 315 ? -6.501 2.458 26.726 1.00 98.19 315 TYR A C 1
ATOM 2460 O O . TYR A 1 315 ? -7.074 3.538 26.865 1.00 98.19 315 TYR A O 1
ATOM 2468 N N . PHE A 1 316 ? -6.896 1.589 25.795 1.00 98.25 316 PHE A N 1
ATOM 2469 C CA . PHE A 1 316 ? -8.041 1.816 24.916 1.00 98.25 316 PHE A CA 1
ATOM 2470 C C . PHE A 1 316 ? -9.352 1.928 25.706 1.00 98.25 316 PHE A C 1
ATOM 2472 O O . PHE A 1 316 ? -10.177 2.801 25.416 1.00 98.25 316 PHE A O 1
ATOM 2479 N N . LEU A 1 317 ? -9.531 1.092 26.734 1.00 97.44 317 LEU A N 1
ATOM 2480 C CA . LEU A 1 317 ? -10.664 1.165 27.659 1.00 97.44 317 LEU A CA 1
ATOM 2481 C C . LEU A 1 317 ? -10.669 2.485 28.447 1.00 97.44 317 LEU A C 1
ATOM 2483 O O . LEU A 1 317 ? -11.712 3.136 28.540 1.00 97.44 317 LEU A O 1
ATOM 2487 N N . GLU A 1 318 ? -9.513 2.910 28.968 1.00 96.94 318 GLU A N 1
ATOM 2488 C CA . GLU A 1 318 ? -9.340 4.184 29.685 1.00 96.94 318 GLU A CA 1
ATOM 2489 C C . GLU A 1 318 ? -9.643 5.408 28.808 1.00 96.94 318 GLU A C 1
ATOM 2491 O O . GLU A 1 318 ? -10.120 6.429 29.304 1.00 96.94 318 GLU A O 1
ATOM 2496 N N . LYS A 1 319 ? -9.415 5.305 27.495 1.00 97.12 319 LYS A N 1
ATOM 2497 C CA . LYS A 1 319 ? -9.682 6.359 26.504 1.00 97.12 319 LYS A CA 1
ATOM 2498 C C . LYS A 1 319 ? -11.097 6.346 25.931 1.00 97.12 319 LYS A C 1
ATOM 2500 O O . LYS A 1 319 ? -11.342 6.974 24.901 1.00 97.12 319 LYS A O 1
ATOM 2505 N N . GLU A 1 320 ? -12.022 5.633 26.573 1.00 95.12 320 GLU A N 1
ATOM 2506 C CA . GLU A 1 320 ? -13.412 5.487 26.118 1.00 95.12 320 GLU A CA 1
ATOM 2507 C C . GLU A 1 320 ? -13.519 4.889 24.697 1.00 95.12 320 GLU A C 1
ATOM 2509 O O . GLU A 1 320 ? -14.515 5.068 23.988 1.00 95.12 320 GLU A O 1
ATOM 2514 N N . GLY A 1 321 ? -12.502 4.139 24.261 1.00 96.25 321 GLY A N 1
ATOM 2515 C CA . GLY A 1 321 ? -12.484 3.499 22.949 1.00 96.25 321 GLY A CA 1
ATOM 2516 C C . GLY A 1 321 ? -13.640 2.511 22.780 1.00 96.25 321 GLY A C 1
ATOM 2517 O O . GLY A 1 321 ? -14.324 2.509 21.757 1.00 96.25 321 GLY A O 1
ATOM 2518 N N . LEU A 1 322 ? -13.950 1.753 23.837 1.00 95.69 322 LEU A N 1
ATOM 2519 C CA . LEU A 1 322 ? -15.086 0.828 23.861 1.00 95.69 322 LEU A CA 1
ATOM 2520 C C . LEU A 1 322 ? -16.435 1.540 23.688 1.00 95.69 322 LEU A C 1
ATOM 2522 O O . LEU A 1 322 ? -17.347 0.999 23.068 1.00 95.69 322 LEU A O 1
ATOM 2526 N N . PHE A 1 323 ? -16.569 2.762 24.212 1.00 95.94 323 PHE A N 1
ATOM 2527 C CA . PHE A 1 323 ? -17.801 3.542 24.071 1.00 95.94 323 PHE A CA 1
ATOM 2528 C C . PHE A 1 323 ? -17.981 3.973 22.619 1.00 95.94 323 PHE A C 1
ATOM 2530 O O . PHE A 1 323 ? -19.083 3.883 22.088 1.00 95.94 323 PHE A O 1
ATOM 2537 N N . THR A 1 324 ? -16.878 4.327 21.954 1.00 95.56 324 THR A N 1
ATOM 2538 C CA . THR A 1 324 ? -16.872 4.646 20.522 1.00 95.56 324 THR A CA 1
ATOM 2539 C C . THR A 1 324 ? -17.335 3.448 19.681 1.00 95.56 324 THR A C 1
ATOM 2541 O O . THR A 1 324 ? -18.136 3.620 18.767 1.00 95.56 324 THR A O 1
ATOM 2544 N N . LEU A 1 325 ? -16.909 2.222 20.012 1.00 96.06 325 LEU A N 1
ATOM 2545 C CA . LEU A 1 325 ? -17.380 1.004 19.333 1.00 96.06 325 LEU A CA 1
ATOM 2546 C C . LEU A 1 325 ? -18.885 0.761 19.532 1.00 96.06 325 LEU A C 1
ATOM 2548 O O . LEU A 1 325 ? -19.592 0.432 18.580 1.00 96.06 325 LEU A O 1
ATOM 2552 N N . LEU A 1 326 ? -19.390 0.942 20.754 1.00 95.44 326 LEU A N 1
ATOM 2553 C CA . LEU A 1 326 ? -20.821 0.801 21.047 1.00 95.44 326 LEU A CA 1
ATOM 2554 C C . LEU A 1 326 ? -21.658 1.879 20.343 1.00 95.44 326 LEU A C 1
ATOM 2556 O O . LEU A 1 326 ? -22.735 1.578 19.833 1.00 95.44 326 LEU A O 1
ATOM 2560 N N . ASP A 1 327 ? -21.150 3.107 20.249 1.00 93.38 327 ASP A N 1
ATOM 2561 C CA . ASP A 1 327 ? -21.796 4.180 19.492 1.00 93.38 327 ASP A CA 1
ATOM 2562 C C . ASP A 1 327 ? -21.833 3.868 17.988 1.00 93.38 327 ASP A C 1
ATOM 2564 O O . ASP A 1 327 ? -22.842 4.129 17.333 1.00 93.38 327 ASP A O 1
ATOM 2568 N N . LEU A 1 328 ? -20.784 3.250 17.436 1.00 93.00 328 LEU A N 1
ATOM 2569 C CA . LEU A 1 328 ? -20.745 2.830 16.032 1.00 93.00 328 LEU A CA 1
ATOM 2570 C C . LEU A 1 328 ? -21.786 1.758 15.689 1.00 93.00 328 LEU A C 1
ATOM 2572 O O . LEU A 1 328 ? -22.308 1.754 14.573 1.00 93.00 328 LEU A O 1
ATOM 2576 N N . LEU A 1 329 ? -22.141 0.876 16.630 1.00 92.94 329 LEU A N 1
ATOM 2577 C CA . LEU A 1 329 ? -23.234 -0.084 16.425 1.00 92.94 329 LEU A CA 1
ATOM 2578 C C . LEU A 1 329 ? -24.576 0.615 16.150 1.00 92.94 329 LEU A C 1
ATOM 2580 O O . LEU A 1 329 ? -25.444 0.036 15.498 1.00 92.94 329 LEU A O 1
ATOM 2584 N N . LEU A 1 330 ? -24.741 1.870 16.586 1.00 89.19 330 LEU A N 1
ATOM 2585 C CA . LEU A 1 330 ? -25.948 2.659 16.330 1.00 89.19 330 LEU A CA 1
ATOM 2586 C C . LEU A 1 330 ? -26.086 3.109 14.867 1.00 89.19 330 LEU A C 1
ATOM 2588 O O . LEU A 1 330 ? -27.187 3.500 14.482 1.00 89.19 330 LEU A O 1
ATOM 2592 N N . LEU A 1 331 ? -25.027 3.026 14.047 1.00 86.00 331 LEU A N 1
ATOM 2593 C CA . LEU A 1 331 ? -25.107 3.261 12.593 1.00 86.00 331 LEU A CA 1
ATOM 2594 C C . LEU A 1 331 ? -25.944 2.184 11.876 1.00 86.00 331 LEU A C 1
ATOM 2596 O O . LEU A 1 331 ? -26.362 2.373 10.732 1.00 86.00 331 LEU A O 1
ATOM 2600 N N . ASN A 1 332 ? -26.160 1.037 12.534 1.00 83.19 332 ASN A N 1
ATOM 2601 C CA . ASN A 1 332 ? -26.946 -0.097 12.049 1.00 83.19 332 ASN A CA 1
ATOM 2602 C C . ASN A 1 332 ? -26.544 -0.583 10.638 1.00 83.19 332 ASN A C 1
ATOM 2604 O O . ASN A 1 332 ? -27.384 -0.883 9.789 1.00 83.19 332 ASN A O 1
ATOM 2608 N N . GLN A 1 333 ? -25.235 -0.617 10.369 1.00 85.56 333 GLN A N 1
ATOM 2609 C CA . GLN A 1 333 ? -24.666 -1.099 9.110 1.00 85.56 333 GLN A CA 1
ATOM 2610 C C . GLN A 1 333 ? -24.204 -2.543 9.262 1.00 85.56 333 GLN A C 1
ATOM 2612 O O . GLN A 1 333 ? -23.142 -2.777 9.831 1.00 85.56 333 GLN A O 1
ATOM 2617 N N . LYS A 1 334 ? -24.948 -3.509 8.707 1.00 82.94 334 LYS A N 1
ATOM 2618 C CA . LYS A 1 334 ? -24.739 -4.954 8.936 1.00 82.94 334 LYS A CA 1
ATOM 2619 C C . LYS A 1 334 ? -23.272 -5.414 8.878 1.00 82.94 334 LYS A C 1
ATOM 2621 O O . LYS A 1 334 ? -22.776 -6.022 9.822 1.00 82.94 334 LYS A O 1
ATOM 2626 N N . ASN A 1 335 ? -22.548 -5.061 7.812 1.00 81.19 335 ASN A N 1
ATOM 2627 C CA . ASN A 1 335 ? -21.139 -5.454 7.644 1.00 81.19 335 ASN A CA 1
ATOM 2628 C C . ASN A 1 335 ? -20.213 -4.858 8.718 1.00 81.19 335 ASN A C 1
ATOM 2630 O O . ASN A 1 335 ? -19.265 -5.509 9.144 1.00 81.19 335 ASN A O 1
ATOM 2634 N N . VAL A 1 336 ? -20.486 -3.628 9.154 1.00 85.94 336 VAL A N 1
ATOM 2635 C CA . VAL A 1 336 ? -19.711 -2.944 10.197 1.00 85.94 336 VAL A CA 1
ATOM 2636 C C . VAL A 1 336 ? -20.084 -3.500 11.573 1.00 85.94 336 VAL A C 1
ATOM 2638 O O . VAL A 1 336 ? -19.204 -3.760 12.387 1.00 85.94 336 VAL A O 1
ATOM 2641 N N . CYS A 1 337 ? -21.375 -3.752 11.814 1.00 90.06 337 CYS A N 1
ATOM 2642 C CA . CYS A 1 337 ? -21.877 -4.329 13.057 1.00 90.06 337 CYS A CA 1
ATOM 2643 C C . CYS A 1 337 ? -21.237 -5.688 13.349 1.00 90.06 337 CYS A C 1
ATOM 2645 O O . CYS A 1 337 ? -20.763 -5.890 14.460 1.00 90.06 337 CYS A O 1
ATOM 2647 N N . ASN A 1 338 ? -21.152 -6.586 12.364 1.00 90.25 338 ASN A N 1
ATOM 2648 C CA . ASN A 1 338 ? -20.532 -7.900 12.558 1.00 90.25 338 ASN A CA 1
ATOM 2649 C C . ASN A 1 338 ? -19.059 -7.794 12.974 1.00 90.25 338 ASN A C 1
ATOM 2651 O O . ASN A 1 338 ? -18.631 -8.493 13.891 1.00 90.25 338 ASN A O 1
ATOM 2655 N N . LEU A 1 339 ? -18.303 -6.893 12.340 1.00 92.19 339 LEU A N 1
ATOM 2656 C CA . LEU A 1 339 ? -16.902 -6.655 12.685 1.00 92.19 339 LEU A CA 1
ATOM 2657 C C . LEU A 1 339 ? -16.762 -6.089 14.104 1.00 92.19 339 LEU A C 1
ATOM 2659 O O . LEU A 1 339 ? -15.972 -6.600 14.892 1.00 92.19 339 LEU A O 1
ATOM 2663 N N . ILE A 1 340 ? -17.562 -5.078 14.456 1.00 94.62 340 ILE A N 1
ATOM 2664 C CA . ILE A 1 340 ? -17.539 -4.482 15.798 1.00 94.62 340 ILE A CA 1
ATOM 2665 C C . ILE A 1 340 ? -17.932 -5.507 16.862 1.00 94.62 340 ILE A C 1
ATOM 2667 O O . ILE A 1 340 ? -17.295 -5.569 17.907 1.00 94.62 340 ILE A O 1
ATOM 2671 N N . LEU A 1 341 ? -18.963 -6.318 16.618 1.00 94.69 341 LEU A N 1
ATOM 2672 C CA . LEU A 1 341 ? -19.371 -7.368 17.549 1.00 94.69 341 LEU A CA 1
ATOM 2673 C C . LEU A 1 341 ? -18.258 -8.403 17.738 1.00 94.69 341 LEU A C 1
ATOM 2675 O O . LEU A 1 341 ? -18.020 -8.806 18.872 1.00 94.69 341 LEU A O 1
ATOM 2679 N N . GLY A 1 342 ? -17.539 -8.773 16.673 1.00 94.62 342 GLY A N 1
ATOM 2680 C CA . GLY A 1 342 ? -16.335 -9.603 16.774 1.00 94.62 342 GLY A CA 1
ATOM 2681 C C . GLY A 1 342 ? -15.274 -8.975 17.682 1.00 94.62 342 GLY A C 1
ATOM 2682 O O . GLY A 1 342 ? -14.825 -9.617 18.625 1.00 94.62 342 GLY A O 1
ATOM 2683 N N . ILE A 1 343 ? -14.962 -7.692 17.468 1.00 95.75 343 ILE A N 1
ATOM 2684 C CA . ILE A 1 343 ? -14.006 -6.934 18.292 1.00 95.75 343 ILE A CA 1
ATOM 2685 C C . ILE A 1 343 ? -14.451 -6.912 19.761 1.00 95.75 343 ILE A C 1
ATOM 2687 O O . ILE A 1 343 ? -13.658 -7.157 20.665 1.00 95.75 343 ILE A O 1
ATOM 2691 N N . LEU A 1 344 ? -15.732 -6.638 20.024 1.00 95.50 344 LEU A N 1
ATOM 2692 C CA . LEU A 1 344 ? -16.277 -6.590 21.383 1.00 95.50 344 LEU A CA 1
ATOM 2693 C C . LEU A 1 344 ? -16.195 -7.943 22.095 1.00 95.50 344 LEU A C 1
ATOM 2695 O O . LEU A 1 344 ? -15.979 -7.965 23.306 1.00 95.50 344 LEU A O 1
ATOM 2699 N N . VAL A 1 345 ? -16.377 -9.048 21.368 1.00 94.75 345 VAL A N 1
ATOM 2700 C CA . VAL A 1 345 ? -16.218 -10.398 21.920 1.00 94.75 345 VAL A CA 1
ATOM 2701 C C . VAL A 1 345 ? -14.772 -10.626 22.342 1.00 94.75 345 VAL A C 1
ATOM 2703 O O . VAL A 1 345 ? -14.560 -11.047 23.474 1.00 94.75 345 VAL A O 1
ATOM 2706 N N . GLU A 1 346 ? -13.792 -10.284 21.505 1.00 94.06 346 GLU A N 1
ATOM 2707 C CA . GLU A 1 346 ? -12.377 -10.448 21.866 1.00 94.06 346 GLU A CA 1
ATOM 2708 C C . GLU A 1 346 ? -11.972 -9.562 23.047 1.00 94.06 346 GLU A C 1
ATOM 2710 O O . GLU A 1 346 ? -11.329 -10.027 23.984 1.00 94.06 346 GLU A O 1
ATOM 2715 N N . PHE A 1 347 ? -12.442 -8.311 23.099 1.00 95.75 347 PHE A N 1
ATOM 2716 C CA . PHE A 1 347 ? -12.213 -7.459 24.269 1.00 95.75 347 PHE A CA 1
ATOM 2717 C C . PHE A 1 347 ? -12.781 -8.050 25.563 1.00 95.75 347 PHE A C 1
ATOM 2719 O O . PHE A 1 347 ? -12.286 -7.718 26.639 1.00 95.75 347 PHE A O 1
ATOM 2726 N N . CYS A 1 348 ? -13.813 -8.898 25.510 1.00 94.69 348 CYS A N 1
ATOM 2727 C CA . CYS A 1 348 ? -14.366 -9.519 26.715 1.00 94.69 348 CYS A CA 1
ATOM 2728 C C . CYS A 1 348 ? -13.416 -10.534 27.369 1.00 94.69 348 CYS A C 1
ATOM 2730 O O . CYS A 1 348 ? -13.643 -10.875 28.532 1.00 94.69 348 CYS A O 1
ATOM 2732 N N . ASP A 1 349 ? -12.341 -10.952 26.691 1.00 93.62 349 ASP A N 1
ATOM 2733 C CA . ASP A 1 349 ? -11.258 -11.717 27.320 1.00 93.62 349 ASP A CA 1
ATOM 2734 C C . ASP A 1 349 ? -10.486 -10.866 28.346 1.00 93.62 349 ASP A C 1
ATOM 2736 O O . ASP A 1 349 ? -9.941 -11.392 29.322 1.00 93.62 349 ASP A O 1
ATOM 2740 N N . ASN A 1 350 ? -10.502 -9.535 28.196 1.00 94.81 350 ASN A N 1
ATOM 2741 C CA . ASN A 1 350 ? -10.011 -8.611 29.210 1.00 94.81 350 ASN A CA 1
ATOM 2742 C C . ASN A 1 350 ? -11.071 -8.413 30.319 1.00 94.81 350 ASN A C 1
ATOM 2744 O O . ASN A 1 350 ? -12.168 -7.899 30.064 1.00 94.81 350 ASN A O 1
ATOM 2748 N N . PRO A 1 351 ? -10.754 -8.729 31.591 1.00 94.12 351 PRO A N 1
ATOM 2749 C CA . PRO A 1 351 ? -11.722 -8.682 32.688 1.00 94.12 351 PRO A CA 1
ATOM 2750 C C . PRO A 1 351 ? -12.252 -7.274 32.993 1.00 94.12 351 PRO A C 1
ATOM 2752 O O . PRO A 1 351 ? -13.310 -7.138 33.614 1.00 94.12 351 PRO A O 1
ATOM 2755 N N . LYS A 1 352 ? -11.551 -6.212 32.571 1.00 95.56 352 LYS A N 1
ATOM 2756 C CA . LYS A 1 352 ? -12.002 -4.829 32.770 1.00 95.56 352 LYS A CA 1
ATOM 2757 C C . LYS A 1 352 ? -13.137 -4.460 31.821 1.00 95.56 352 LYS A C 1
ATOM 2759 O O . LYS A 1 352 ? -14.016 -3.694 32.218 1.00 95.56 352 LYS A O 1
ATOM 2764 N N . THR A 1 353 ? -13.191 -5.040 30.624 1.00 96.00 353 THR A N 1
ATOM 2765 C CA . THR A 1 353 ? -14.141 -4.683 29.559 1.00 96.00 353 THR A CA 1
ATOM 2766 C C . THR A 1 353 ? -15.594 -4.691 30.023 1.00 96.00 353 THR A C 1
ATOM 2768 O O . THR A 1 353 ? -16.326 -3.731 29.783 1.00 96.00 353 THR A O 1
ATOM 2771 N N . VAL A 1 354 ? -16.016 -5.723 30.763 1.00 93.94 354 VAL A N 1
ATOM 2772 C CA . VAL A 1 354 ? -17.409 -5.874 31.224 1.00 93.94 354 VAL A CA 1
ATOM 2773 C C . VAL A 1 354 ? -17.874 -4.668 32.050 1.00 93.94 354 VAL A C 1
ATOM 2775 O O . VAL A 1 354 ? -19.013 -4.216 31.918 1.00 93.94 354 VAL A O 1
ATOM 2778 N N . SER A 1 355 ? -16.993 -4.111 32.886 1.00 94.81 355 SER A N 1
ATOM 2779 C CA . SER A 1 355 ? -17.308 -2.924 33.686 1.00 94.81 355 SER A CA 1
ATOM 2780 C C . SER A 1 355 ? -17.564 -1.691 32.814 1.00 94.81 355 SER A C 1
ATOM 2782 O O . SER A 1 355 ? -18.525 -0.965 33.062 1.00 94.81 355 SER A O 1
ATOM 2784 N N . HIS A 1 356 ? -16.791 -1.512 31.740 1.00 96.12 356 HIS A N 1
ATOM 2785 C CA . HIS A 1 356 ? -16.978 -0.421 30.788 1.00 96.12 356 HIS A CA 1
ATOM 2786 C C . HIS A 1 356 ? -18.283 -0.600 29.994 1.00 96.12 356 HIS A C 1
ATOM 2788 O O . HIS A 1 356 ? -19.077 0.339 29.916 1.00 96.12 356 HIS A O 1
ATOM 2794 N N . ILE A 1 357 ? -18.575 -1.810 29.492 1.00 95.56 357 ILE A N 1
ATOM 2795 C CA . ILE A 1 357 ? -19.834 -2.110 28.776 1.00 95.56 357 ILE A CA 1
ATOM 2796 C C . ILE A 1 357 ? -21.057 -1.748 29.633 1.00 95.56 357 ILE A C 1
ATOM 2798 O O . ILE A 1 357 ? -22.008 -1.136 29.147 1.00 95.56 357 ILE A O 1
ATOM 2802 N N . ASN A 1 358 ? -21.034 -2.094 30.923 1.00 94.75 358 ASN A N 1
ATOM 2803 C CA . ASN A 1 358 ? -22.159 -1.856 31.831 1.00 94.75 358 ASN A CA 1
ATOM 2804 C C . ASN A 1 358 ? -22.391 -0.372 32.160 1.00 94.75 358 ASN A C 1
ATOM 2806 O O . ASN A 1 358 ? -23.509 0.013 32.526 1.00 94.75 358 ASN A O 1
ATOM 2810 N N . VAL A 1 359 ? -21.360 0.466 32.045 1.00 96.06 359 VAL A N 1
ATOM 2811 C CA . VAL A 1 359 ? -21.439 1.905 32.337 1.00 96.06 359 VAL A CA 1
ATOM 2812 C C . VAL A 1 359 ? -21.812 2.721 31.099 1.00 96.06 359 VAL A C 1
ATOM 2814 O O . VAL A 1 359 ? -22.398 3.791 31.254 1.00 96.06 359 VAL A O 1
ATOM 2817 N N . TRP A 1 360 ? -21.577 2.211 29.884 1.00 97.00 360 TRP A N 1
ATOM 2818 C CA . TRP A 1 360 ? -21.964 2.907 28.653 1.00 97.00 360 TRP A CA 1
ATOM 2819 C C . TRP A 1 360 ? -23.460 3.258 28.628 1.00 97.00 360 TRP A C 1
ATOM 2821 O O . TRP A 1 360 ? -24.321 2.465 29.039 1.00 97.00 360 TRP A O 1
ATOM 2831 N N . ARG A 1 361 ? -23.765 4.462 28.134 1.00 95.81 361 ARG A N 1
ATOM 2832 C CA . ARG A 1 361 ? -25.123 4.971 27.922 1.00 95.81 361 ARG A CA 1
ATOM 2833 C C . ARG A 1 361 ? -25.224 5.634 26.556 1.00 95.81 361 ARG A C 1
ATOM 2835 O O . ARG A 1 361 ? -24.571 6.640 26.304 1.00 95.81 361 ARG A O 1
ATOM 2842 N N . GLY A 1 362 ? -26.088 5.089 25.707 1.00 91.62 362 GLY A N 1
ATOM 2843 C CA . GLY A 1 362 ? -26.440 5.662 24.417 1.00 91.62 362 GLY A CA 1
ATOM 2844 C C . GLY A 1 362 ? -27.499 6.764 24.518 1.00 91.62 362 GLY A C 1
ATOM 2845 O O . GLY A 1 362 ? -27.886 7.233 25.594 1.00 91.62 362 GLY A O 1
ATOM 2846 N N . LYS A 1 363 ? -28.035 7.165 23.360 1.00 88.62 363 LYS A N 1
ATOM 2847 C CA . LYS A 1 363 ? -29.114 8.164 23.278 1.00 88.62 363 LYS A CA 1
ATOM 2848 C C . LYS A 1 363 ? -30.326 7.714 24.106 1.00 88.62 363 LYS A C 1
ATOM 2850 O O . LYS A 1 363 ? -30.742 6.563 24.026 1.00 88.62 363 LYS A O 1
ATOM 2855 N N . LYS A 1 364 ? -30.933 8.651 24.846 1.00 91.12 364 LYS A N 1
ATOM 2856 C CA . LYS A 1 364 ? -32.078 8.396 25.748 1.00 91.12 364 LYS A CA 1
ATOM 2857 C C . LYS A 1 364 ? -31.781 7.359 26.847 1.00 91.12 364 LYS A C 1
ATOM 2859 O O . LYS A 1 364 ? -32.674 6.603 27.214 1.00 91.12 364 LYS A O 1
ATOM 2864 N N . ASP A 1 365 ? -30.549 7.341 27.358 1.00 92.38 365 ASP A N 1
ATOM 2865 C CA . ASP A 1 365 ? -30.109 6.442 28.439 1.00 92.38 365 ASP A CA 1
ATOM 2866 C C . ASP A 1 365 ? -30.194 4.946 28.066 1.00 92.38 365 ASP A C 1
ATOM 2868 O O . ASP A 1 365 ? -30.398 4.071 28.906 1.00 92.38 365 ASP A O 1
ATOM 2872 N N . GLN A 1 366 ? -30.049 4.635 26.771 1.00 95.00 366 GLN A N 1
ATOM 2873 C CA . GLN A 1 366 ? -30.017 3.257 26.285 1.00 95.00 366 GLN A CA 1
ATOM 2874 C C . GLN A 1 366 ? -28.794 2.522 26.847 1.00 95.00 366 GLN A C 1
ATOM 2876 O O . GLN A 1 366 ? -27.666 2.985 26.707 1.00 95.00 366 GLN A O 1
ATOM 2881 N N . THR A 1 367 ? -28.999 1.352 27.450 1.00 96.75 367 THR A N 1
ATOM 2882 C CA . THR A 1 367 ? -27.902 0.509 27.947 1.00 96.75 367 THR A CA 1
ATOM 2883 C C . THR A 1 367 ? -27.322 -0.373 26.843 1.00 96.75 367 THR A C 1
ATOM 2885 O O . THR A 1 367 ? -28.019 -0.711 25.882 1.00 96.75 367 THR A O 1
ATOM 2888 N N . ALA A 1 368 ? -26.073 -0.824 27.005 1.00 95.69 368 ALA A N 1
ATOM 2889 C CA . ALA A 1 368 ? -25.439 -1.744 26.056 1.00 95.69 368 ALA A CA 1
ATOM 2890 C C . ALA A 1 368 ? -26.241 -3.050 25.910 1.00 95.69 368 ALA A C 1
ATOM 2892 O O . ALA A 1 368 ? -26.467 -3.522 24.801 1.00 95.69 368 ALA A O 1
ATOM 2893 N N . ALA A 1 369 ? -26.775 -3.584 27.014 1.00 95.06 369 ALA A N 1
ATOM 2894 C CA . ALA A 1 369 ? -27.649 -4.757 26.983 1.00 95.06 369 ALA A CA 1
ATOM 2895 C C . ALA A 1 369 ? -28.913 -4.523 26.137 1.00 95.06 369 ALA A C 1
ATOM 2897 O O . ALA A 1 369 ? -29.292 -5.384 25.347 1.00 95.06 369 ALA A O 1
ATOM 2898 N N . ASN A 1 370 ? -29.559 -3.355 26.264 1.00 95.44 370 ASN A N 1
ATOM 2899 C CA . ASN A 1 370 ? -30.715 -3.025 25.432 1.00 95.44 370 ASN A CA 1
ATOM 2900 C C . ASN A 1 370 ? -30.340 -2.935 23.945 1.00 95.44 370 ASN A C 1
ATOM 2902 O O . ASN A 1 370 ? -31.064 -3.475 23.114 1.00 95.44 370 ASN A O 1
ATOM 2906 N N . LEU A 1 371 ? -29.215 -2.289 23.623 1.00 94.81 371 LEU A N 1
ATOM 2907 C CA . LEU A 1 371 ? -28.700 -2.189 22.257 1.00 94.81 371 LEU A CA 1
ATOM 2908 C C . LEU A 1 371 ? -28.456 -3.574 21.640 1.00 94.81 371 LEU A C 1
ATOM 2910 O O . LEU A 1 371 ? -28.994 -3.868 20.576 1.00 94.81 371 LEU A O 1
ATOM 2914 N N . LEU A 1 372 ? -27.710 -4.439 22.331 1.00 93.88 372 LEU A N 1
ATOM 2915 C CA . LEU A 1 372 ? -27.374 -5.782 21.849 1.00 93.88 372 LEU A CA 1
ATOM 2916 C C . LEU A 1 372 ? -28.619 -6.661 21.661 1.00 93.88 372 LEU A C 1
ATOM 2918 O O . LEU A 1 372 ? -28.719 -7.376 20.668 1.00 93.88 372 LEU A O 1
ATOM 2922 N N . ILE A 1 373 ? -29.604 -6.568 22.563 1.00 92.94 373 ILE A N 1
ATOM 2923 C CA . ILE A 1 373 ? -30.891 -7.269 22.410 1.00 92.94 373 ILE A CA 1
ATOM 2924 C C . ILE A 1 373 ? -31.647 -6.774 21.171 1.00 92.94 373 ILE A C 1
ATOM 2926 O O . ILE A 1 373 ? -32.267 -7.578 20.476 1.00 92.94 373 ILE A O 1
ATOM 2930 N N . ASN A 1 374 ? -31.623 -5.470 20.885 1.00 91.62 374 ASN A N 1
ATOM 2931 C CA . ASN A 1 374 ? -32.288 -4.931 19.699 1.00 91.62 374 ASN A CA 1
ATOM 2932 C C . ASN A 1 374 ? -31.604 -5.399 18.408 1.00 91.62 374 ASN A C 1
ATOM 2934 O O . ASN A 1 374 ? -32.305 -5.797 17.483 1.00 91.62 374 ASN A O 1
ATOM 2938 N N . LEU A 1 375 ? -30.267 -5.414 18.371 1.00 91.75 375 LEU A N 1
ATOM 2939 C CA . LEU A 1 375 ? -29.505 -5.955 17.239 1.00 91.75 375 LEU A CA 1
ATOM 2940 C C . LEU A 1 375 ? -29.817 -7.439 17.013 1.00 91.75 375 LEU A C 1
ATOM 2942 O O . LEU A 1 375 ? -30.090 -7.844 15.889 1.00 91.75 375 LEU A O 1
ATOM 2946 N N . TRP A 1 376 ? -29.854 -8.236 18.087 1.00 89.38 376 TRP A N 1
ATOM 2947 C CA . TRP A 1 376 ? -30.231 -9.650 18.015 1.00 89.38 376 TRP A CA 1
ATOM 2948 C C . TRP A 1 376 ? -31.632 -9.850 17.427 1.00 89.38 376 TRP A C 1
ATOM 2950 O O . TRP A 1 376 ? -31.815 -10.660 16.525 1.00 89.38 376 TRP A O 1
ATOM 2960 N N . ARG A 1 377 ? -32.623 -9.088 17.910 1.00 88.62 377 ARG A N 1
ATOM 2961 C CA . ARG A 1 377 ? -34.002 -9.158 17.398 1.00 88.62 377 ARG A CA 1
ATOM 2962 C C . ARG A 1 377 ? -34.086 -8.789 15.924 1.00 88.62 377 ARG A C 1
ATOM 2964 O O . ARG A 1 377 ? -34.800 -9.455 15.186 1.00 88.62 377 ARG A O 1
ATOM 2971 N N . GLN A 1 378 ? -33.361 -7.755 15.503 1.00 89.00 378 GLN A N 1
ATOM 2972 C CA . GLN A 1 378 ? -33.321 -7.360 14.100 1.00 89.00 378 GLN A CA 1
ATOM 2973 C C . GLN A 1 378 ? -32.739 -8.481 13.226 1.00 89.00 378 GLN A C 1
ATOM 2975 O O . GLN A 1 378 ? -33.307 -8.794 12.184 1.00 89.00 378 GLN A O 1
ATOM 2980 N N . GLU A 1 379 ? -31.662 -9.137 13.664 1.00 88.00 379 GLU A N 1
ATOM 2981 C CA . GLU A 1 379 ? -31.086 -10.269 12.927 1.00 88.00 379 GLU A CA 1
ATOM 2982 C C . GLU A 1 379 ? -32.061 -11.460 12.867 1.00 88.00 379 GLU A C 1
ATOM 2984 O O . GLU A 1 379 ? -32.230 -12.071 11.814 1.00 88.00 379 GLU A O 1
ATOM 2989 N N . GLU A 1 380 ? -32.762 -11.775 13.964 1.00 88.38 380 GLU A N 1
ATOM 2990 C CA . GLU A 1 380 ? -33.809 -12.807 13.975 1.00 88.38 380 GLU A CA 1
ATOM 2991 C C . GLU A 1 380 ? -34.957 -12.494 13.000 1.00 88.38 380 GLU A C 1
ATOM 2993 O O . GLU A 1 380 ? -35.434 -13.396 12.304 1.00 88.38 380 GLU A O 1
ATOM 2998 N N . GLU A 1 381 ? -35.391 -11.232 12.935 1.00 87.56 381 GLU A N 1
ATOM 2999 C CA . GLU A 1 381 ? -36.406 -10.762 11.988 1.00 87.56 381 GLU A CA 1
ATOM 3000 C C . GLU A 1 381 ? -35.926 -10.899 10.535 1.00 87.56 381 GLU A C 1
ATOM 3002 O O . GLU A 1 381 ? -36.661 -11.432 9.701 1.00 87.56 381 GLU A O 1
ATOM 3007 N N . GLU A 1 382 ? -34.689 -10.491 10.234 1.00 86.81 382 GLU A N 1
ATOM 3008 C CA . GLU A 1 382 ? -34.079 -10.613 8.902 1.00 86.81 382 GLU A CA 1
ATOM 3009 C C . GLU A 1 382 ? -33.918 -12.077 8.465 1.00 86.81 382 GLU A C 1
ATOM 3011 O O . GLU A 1 382 ? -34.178 -12.416 7.309 1.00 86.81 382 GLU A O 1
ATOM 3016 N N . MET A 1 383 ? -33.547 -12.967 9.390 1.00 87.31 383 MET A N 1
ATOM 3017 C CA . MET A 1 383 ? -33.496 -14.411 9.146 1.00 87.31 383 MET A CA 1
ATOM 3018 C C . MET A 1 383 ? -34.899 -15.033 9.013 1.00 87.31 383 MET A C 1
ATOM 3020 O O . MET A 1 383 ? -35.049 -16.141 8.497 1.00 87.31 383 MET A O 1
ATOM 3024 N N . GLY A 1 384 ? -35.956 -14.355 9.465 1.00 88.50 384 GLY A N 1
ATOM 3025 C CA . GLY A 1 384 ? -37.315 -14.896 9.480 1.00 88.50 384 GLY A CA 1
ATOM 3026 C C . GLY A 1 384 ? -37.523 -15.983 10.541 1.00 88.50 384 GLY A C 1
ATOM 3027 O O . GLY A 1 384 ? -38.319 -16.909 10.333 1.00 88.50 384 GLY A O 1
ATOM 3028 N N . VAL A 1 385 ? -36.803 -15.894 11.665 1.00 88.94 385 VAL A N 1
ATOM 3029 C CA . VAL A 1 385 ? -36.975 -16.780 12.825 1.00 88.94 385 VAL A CA 1
ATOM 3030 C C . VAL A 1 385 ? -38.411 -16.667 13.340 1.00 88.94 385 VAL A C 1
ATOM 3032 O O . VAL A 1 385 ? -39.002 -15.590 13.389 1.00 88.94 385 VAL A O 1
ATOM 3035 N N . LYS A 1 386 ? -39.019 -17.804 13.691 1.00 85.62 386 LYS A N 1
ATOM 3036 C CA . LYS A 1 386 ? -40.410 -17.842 14.160 1.00 85.62 386 LYS A CA 1
ATOM 3037 C C . LYS A 1 386 ? -40.479 -17.672 15.671 1.00 85.62 386 LYS A C 1
ATOM 3039 O O . LYS A 1 386 ? -39.967 -18.519 16.408 1.00 85.62 386 LYS A O 1
ATOM 3044 N N . HIS A 1 387 ? -41.242 -16.677 16.115 1.00 85.75 387 HIS A N 1
ATOM 3045 C CA . HIS A 1 387 ? -41.585 -16.476 17.522 1.00 85.75 387 HIS A CA 1
ATOM 3046 C C . HIS A 1 387 ? -43.064 -16.745 17.797 1.00 85.75 387 HIS A C 1
ATOM 3048 O O . HIS A 1 387 ? -43.927 -16.612 16.927 1.00 85.75 387 HIS A O 1
ATOM 3054 N N . ASP A 1 388 ? -43.362 -17.159 19.024 1.00 85.56 388 ASP A N 1
ATOM 3055 C CA . ASP A 1 388 ? -44.727 -17.299 19.506 1.00 85.56 388 ASP A CA 1
ATOM 3056 C C . ASP A 1 388 ? -45.328 -15.941 19.917 1.00 85.56 388 ASP A C 1
ATOM 3058 O O . ASP A 1 388 ? -44.687 -14.892 19.865 1.00 85.56 388 ASP A O 1
ATOM 3062 N N . LYS A 1 389 ? -46.584 -15.954 20.379 1.00 84.19 389 LYS A N 1
ATOM 3063 C CA . LYS A 1 389 ? -47.290 -14.740 20.832 1.00 84.19 389 LYS A CA 1
ATOM 3064 C C . LYS A 1 389 ? -46.628 -14.036 22.028 1.00 84.19 389 LYS A C 1
ATOM 3066 O O . LYS A 1 389 ? -47.006 -12.910 22.331 1.00 84.19 389 LYS A O 1
ATOM 3071 N N . ALA A 1 390 ? -45.703 -14.697 22.722 1.00 84.12 390 ALA A N 1
ATOM 3072 C CA . ALA A 1 390 ? -44.947 -14.154 23.843 1.00 84.12 390 ALA A CA 1
ATOM 3073 C C . ALA A 1 390 ? -43.518 -13.730 23.440 1.00 84.12 390 ALA A C 1
ATOM 3075 O O . ALA A 1 390 ? -42.742 -13.346 24.313 1.00 84.12 390 ALA A O 1
ATOM 3076 N N . GLY A 1 391 ? -43.162 -13.796 22.150 1.00 77.94 391 GLY A N 1
ATOM 3077 C CA . GLY A 1 391 ? -41.831 -13.445 21.647 1.00 77.94 391 GLY A CA 1
ATOM 3078 C C . GLY A 1 391 ? -40.769 -14.519 21.894 1.00 77.94 391 GLY A C 1
ATOM 3079 O O . GLY A 1 391 ? -39.581 -14.217 21.862 1.00 77.94 391 GLY A O 1
ATOM 3080 N N . ARG A 1 392 ? -41.168 -15.766 22.176 1.00 83.81 392 ARG A N 1
ATOM 3081 C CA . ARG A 1 392 ? -40.242 -16.891 22.390 1.00 83.81 392 ARG A CA 1
ATOM 3082 C C . ARG A 1 392 ? -40.019 -17.648 21.089 1.00 83.81 392 ARG A C 1
ATOM 3084 O O . ARG A 1 392 ? -40.970 -17.846 20.338 1.00 83.81 392 ARG A O 1
ATOM 3091 N N . ILE A 1 393 ? -38.801 -18.133 20.863 1.00 84.56 393 ILE A N 1
ATOM 3092 C CA . ILE A 1 393 ? -38.465 -18.964 19.698 1.00 84.56 393 ILE A CA 1
ATOM 3093 C C . ILE A 1 393 ? -39.342 -20.228 19.681 1.00 84.56 393 ILE A C 1
ATOM 3095 O O . ILE A 1 393 ? -39.415 -20.957 20.672 1.00 84.56 393 ILE A O 1
ATOM 3099 N N . VAL A 1 394 ? -40.009 -20.482 18.551 1.00 84.94 394 VAL A N 1
ATOM 3100 C CA . VAL A 1 394 ? -40.937 -21.615 18.378 1.00 84.94 394 VAL A CA 1
ATOM 3101 C C . VAL A 1 394 ? -40.186 -22.936 18.210 1.00 84.94 394 VAL A C 1
ATOM 3103 O O . VAL A 1 394 ? -40.567 -23.938 18.817 1.00 84.94 394 VAL A O 1
ATOM 3106 N N . ASP A 1 395 ? -39.128 -22.955 17.393 1.00 82.50 395 ASP A N 1
ATOM 3107 C CA . ASP A 1 395 ? -38.311 -24.150 17.162 1.00 82.50 395 ASP A CA 1
ATOM 3108 C C . ASP A 1 395 ? -37.088 -24.158 18.083 1.00 82.50 395 ASP A C 1
ATOM 3110 O O . ASP A 1 395 ? -36.005 -23.703 17.733 1.00 82.50 395 ASP A O 1
ATOM 3114 N N . THR A 1 396 ? -37.241 -24.717 19.280 1.00 83.69 396 THR A N 1
ATOM 3115 C CA . THR A 1 396 ? -36.132 -24.834 20.239 1.00 83.69 396 THR A CA 1
ATOM 3116 C C . THR A 1 396 ? -35.058 -25.842 19.821 1.00 83.69 396 THR A C 1
ATOM 3118 O O . THR A 1 396 ? -33.977 -25.845 20.406 1.00 83.69 396 THR A O 1
ATOM 3121 N N . LYS A 1 397 ? -35.317 -26.699 18.820 1.00 83.56 397 LYS A N 1
ATOM 3122 C CA . LYS A 1 397 ? -34.324 -27.650 18.291 1.00 83.56 397 LYS A CA 1
ATOM 3123 C C . LYS A 1 397 ? -33.441 -27.009 17.227 1.00 83.56 397 LYS A C 1
ATOM 3125 O O . LYS A 1 397 ? -32.288 -27.407 17.079 1.00 83.56 397 LYS A O 1
ATOM 3130 N N . LYS A 1 398 ? -33.986 -26.050 16.480 1.00 81.12 398 LYS A N 1
ATOM 3131 C CA . LYS A 1 398 ? -33.293 -25.294 15.436 1.00 81.12 398 LYS A CA 1
ATOM 3132 C C . LYS A 1 398 ? -33.608 -23.795 15.568 1.00 81.12 398 LYS A C 1
ATOM 3134 O O . LYS A 1 398 ? -34.249 -23.225 14.689 1.00 81.12 398 LYS A O 1
ATOM 3139 N N . PRO A 1 399 ? -33.139 -23.146 16.649 1.00 78.00 399 PRO A N 1
ATOM 3140 C CA . PRO A 1 399 ? -33.607 -21.817 17.043 1.00 78.00 399 PRO A CA 1
ATOM 3141 C C . PRO A 1 399 ? -33.284 -20.700 16.050 1.00 78.00 399 PRO A C 1
ATOM 3143 O O . PRO A 1 399 ? -33.989 -19.700 16.022 1.00 78.00 399 PRO A O 1
ATOM 3146 N N . LEU A 1 400 ? -32.258 -20.888 15.218 1.00 80.06 400 LEU A N 1
ATOM 3147 C CA . LEU A 1 400 ? -31.821 -19.924 14.205 1.00 80.06 400 LEU A CA 1
ATOM 3148 C C . LEU A 1 400 ? -32.184 -20.350 12.777 1.00 80.06 400 LEU A C 1
ATOM 3150 O O . LEU A 1 400 ? -31.757 -19.711 11.821 1.00 80.06 400 LEU A O 1
ATOM 3154 N N . VAL A 1 401 ? -32.935 -21.446 12.600 1.00 76.31 401 VAL A N 1
ATOM 3155 C CA . VAL A 1 401 ? -33.382 -21.846 11.262 1.00 76.31 401 VAL A CA 1
ATOM 3156 C C . VAL A 1 401 ? -34.535 -20.941 10.860 1.00 76.31 401 VAL A C 1
ATOM 3158 O O . VAL A 1 401 ? -35.676 -21.096 11.297 1.00 76.31 401 VAL A O 1
ATOM 3161 N N . GLY A 1 402 ? -34.161 -19.948 10.062 1.00 73.19 402 GLY A N 1
ATOM 3162 C CA . GLY A 1 402 ? -35.034 -18.970 9.449 1.00 73.19 402 GLY A CA 1
ATOM 3163 C C . GLY A 1 402 ? -36.009 -19.551 8.426 1.00 73.19 402 GLY A C 1
ATOM 3164 O O . GLY A 1 402 ? -36.120 -20.764 8.237 1.00 73.19 402 GLY A O 1
ATOM 3165 N N . GLN A 1 403 ? -36.738 -18.663 7.753 1.00 69.44 403 GLN A N 1
ATOM 3166 C CA . GLN A 1 403 ? -37.658 -19.027 6.665 1.00 69.44 403 GLN A CA 1
ATOM 3167 C C . GLN A 1 403 ? -37.001 -19.043 5.277 1.00 69.44 403 GLN A C 1
ATOM 3169 O O . GLN A 1 403 ? -37.683 -19.382 4.307 1.00 69.44 403 GLN A O 1
ATOM 3174 N N . PHE A 1 404 ? -35.712 -18.705 5.193 1.00 57.09 404 PHE A N 1
ATOM 3175 C CA . PHE A 1 404 ? -34.953 -18.562 3.952 1.00 57.09 404 PHE A CA 1
ATOM 3176 C C . PHE A 1 404 ? -33.841 -19.600 3.830 1.00 57.09 404 PHE A C 1
ATOM 3178 O O . PHE A 1 404 ? -33.169 -19.870 4.854 1.00 57.09 404 PHE A O 1
#

pLDDT: mean 92.48, std 7.91, range [52.09, 98.81]

Nearest PDB structures (foldseek):
  8qai-assembly2_B  TM=3.373E-01  e=4.844E-01  synthetic construct
  7nfe-assembly1_A  TM=3.253E-01  e=6.232E-01  Homo sapiens
  6jph-assembly1_A  TM=3.320E-01  e=2.019E+00  Defluviitalea phaphyphila
  6jpn-assembly1_A  TM=3.340E-01  e=4.483E+00  Defluviitalea phaphyphila
  6h2f-assembly1_H  TM=9.725E-02  e=2.019E+00  Aeromonas hydrophila subsp. hydrophila AL09-71

Organism: NCBI:txid1970185

InterPro domains:
  IPR011989 Armadillo-like helical [G3DSA:1.25.10.10] (57-386)
  IPR016024 Armadillo-type fold [SSF48371] (63-381)
  IPR048732 Cilia- and flagella-associated protein 69 [PTHR14716] (1-404)
  IPR048733 Cilia- and flagella-associated protein 69, ARM repeats domain [PF21049] (1-403)

Foldseek 3Di:
DLLVLLLCLQQPNPDPVSLVVNLVSLVVVLVLLLDPPRPCVVVVVLLVLLLVQQCVQDPDPDPSCVPRDQALDPSSLSSNLSSLVSLLSLLVDLVCLVSNVVSLLLSRLLVLLDAQDPPGPPNYDLQSSVQSSLSSLLSLLSNCQSPVVSCVVNVVLVSLLVSLVVQLDPDDGDQNHPHPLCPPQRPGSLSVLLSSLSNLQSSLVVVDPVSLVSNVVVVVLVSLLVVLVSLVVPDDQALSSLSSLLSSLSSLLSSQAPPQVSLVSCPLSVLVSLLVLLQDDLCRCPVPSNSVSSNVSSLSSCVRNQFPHLVSLVSCLVVCSLLSLLQSVVSVDVVSVVSSVVVLVSSVVPVCSVVSQQPHADPPRDHSVNSVVVNVVVLCVVQQFDADPVRHGPPPVCRSNHPD

Solvent-accessible surface area (backbone atoms only — not comparable to full-atom values): 22456 Å² total; per-residue (Å²): 107,71,62,56,54,37,50,49,25,69,72,71,33,82,50,73,68,35,36,50,52,30,43,54,48,49,53,53,49,46,60,49,56,69,38,89,86,49,63,42,64,85,72,46,39,47,59,49,50,43,44,71,53,19,48,93,67,36,94,71,89,51,75,85,54,64,88,64,75,83,59,72,48,69,56,45,51,50,40,52,53,53,34,49,54,39,51,57,47,49,64,73,41,71,86,41,47,67,50,43,57,77,41,42,45,60,63,29,36,53,72,43,66,60,80,87,58,97,77,50,67,89,70,54,51,70,30,58,49,48,35,51,25,46,51,29,38,51,38,38,34,63,45,39,59,78,37,48,67,56,27,56,75,64,42,43,59,62,49,48,52,55,46,46,51,55,44,74,46,90,67,91,74,83,71,59,41,88,34,84,71,34,66,92,20,78,79,57,44,54,31,59,39,40,33,50,48,50,30,48,38,56,43,56,70,66,68,49,62,71,61,49,48,55,35,49,77,71,42,44,59,57,52,48,52,50,49,46,54,48,47,66,72,75,48,74,96,37,50,64,53,34,50,42,49,24,51,48,31,47,41,50,16,63,65,11,44,96,32,69,70,48,22,59,64,40,38,69,67,42,53,68,63,44,51,66,54,55,71,72,51,77,68,52,50,70,61,81,42,40,49,47,58,30,31,51,25,40,53,46,23,44,52,28,37,28,54,99,34,69,73,49,43,52,51,37,54,75,68,47,41,62,53,44,54,60,55,51,49,71,68,71,44,69,77,59,38,56,53,50,52,51,52,54,55,59,46,56,77,41,82,65,41,60,61,54,50,72,65,40,64,50,82,94,72,36,38,51,69,58,5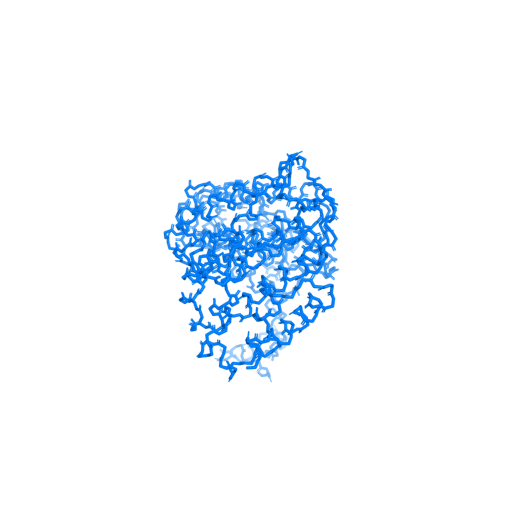1,54,53,51,53,52,51,51,50,38,58,75,40,43,40,55,57,47,101,85,71,44,68,66,44,79,90,49,64,78,61,34,77,115

Sequence (404 aa):
ALKEAFTNLLIHGFRHYDRQLRNDILVIATLVAQNPGAPMIETGFSKQLILFATFDEVKSHSPLVKGLKLTSCYEDFELKKLLLNMLTVLAKDLCSVQLLHEGKVILALFNYLKPNEKGGALGMSAAQYEELQLLAIATLATMAPLLIEDYMLCQGNTRLLLFLEWCVSNDPFFTQGNSFHGTGGRGTKLAQMRFSLKVLNPVVSLGDDAVNVDLCDQGAIHQLLGILKFTTTNYKDSALVMEIQSDILLILSTLCESNIHRKELFGWEGVDTLIPFMKIDDKNFYSGLGHNRLLFCALDCLWCCVMSCTILEDYFLEKEGLFTLLDLLLLNQKNVCNLILGILVEFCDNPKTVSHINVWRGKKDQTAANLLINLWRQEEEEMGVKHDKAGRIVDTKKPLVGQF

Mean predicted aligned error: 5.71 Å

Radius of gyration: 26.56 Å; Cα contacts (8 Å, |Δi|>4): 469; chains: 1; bounding box: 74×50×71 Å

Secondary structure (DSSP, 8-state):
-HHHHHHHHHHH--SHHHHHHHHHHHHHHHHHHTSTTS-TTTTTHHHHHHHHHHTTTS----GGGTT----SSHHHHHHHHHHHHHHHHHTTSGGGHHHHHHTTHHHHHHTTSS---TT-STT--HHHHHHHHHHHHHHHHHHTTTSHHHHHHTTHHHHHHHHHHHHHS----------GGGTT-TTSSHHHHHHHHHHHHHHHTT--HHHHHHHHHTTHHHHHHHHHHHHHHHS---HHHHHHHHHHHHHHHHHHTT-HHHHHHHHHHHHHHHGGGG---HHHHTSSSSHHHHHHHHHHHHHHHTTT-HHHHHHHHHTTHHHHHHHHHTT--HHHHHHHHHHHHHHTTSTTHHHHHHH-B-GGG-BHHHHHHHHHHHHHHHHT--B-TTS-BS-SSSTT----